Protein 8URF (pdb70)

Foldseek 3Di:
DKDKAKDDQEAADAAFAKDKIKIFIPWFLFQQKWKWFDAPPGDTDTQDGSQAHGDPPHDPQWGKDDGITMIMIMGGRHDPVRFGKMKMWGPHDPPIDIHPIYGHAYDDDFDFWDKDKDWADPVVLVVFKTKIKIKGPFGDDPDKDKWKAFQNNTDDDQKDKDKDQQDPPHGGIMMMMIGMDTSVVQVVTFKIKIWMDDPPDPDIDIDIGTD/DAWAKDAAAEEAAQAKDKIKIADDDDQLQQWKKWKWWAAVPGDIHTAWIARQVVRDIGGDPVCPVAWDWGADNVRRMIMIMGGSDDQVRFTWMKIFIHHPPGDRDYIYPTYGYGYHPDDADFWDWDKQAWPCKIKIKIKTDFGDDDDKDKDKPVPPDDPQKDKDDWDQDPVRGTITMIMGMDRPVCQVPDWIWMWIADPVVRDTDTDIHHD/DDPQWDDDDQKTKHWDPWWFQQVVVQVVLVVVVWGFADQQDPVSLVVVLVPFPAWWEFGQWWCVVPRTAGPVRPDDPPTDAFADPPPPPQDADPPLAGTQTTWTQHNVSHIYRGRRGDTTITMIMDGD

Organism: Homo sapiens (NCBI:txid9606)

Solvent-accessible surface area: 24765 Å² total

Nearest PDB structures (foldseek):
  8urf-assembly1_H  TM=1.005E+00  e=1.396E-41  Homo sapiens
  6w9g-assembly1_H  TM=9.840E-01  e=4.856E-36  Homo sapiens
  6vbp-assembly2_A  TM=9.738E-01  e=4.232E-33  Homo sapiens
  6nha-assembly1_H-2  TM=9.009E-01  e=1.746E-33  Homo sapiens
  8b50-assembly1_H  TM=6.401E-01  e=2.413E-34  Mus musculus

Secondary structure (DSSP, 8-state):
--TT-EEETTEEEEE-SS-B-HHHHHHHHHHTT-EE----SHHHHHHHHHHHTTS-EEEEEE-TTSS-EETT---STTS---BPTT-----B-STT-SB--EEEE-TTS-EEEE-TT--BEEEEEEE-/-EEEE---EEE-TT--EEEEEEEESS-GGGSEEEEEEE-TT--EEEEEEEETTTTEEEE-GGGTTTEEEEEEGGGTEEEEEE-S--GGG-EEEEEEEE-TTS-EEEE---EEEEE--PPPBPPEEEEE----EEEEEEEEEEEBSS--EEEEGGGTB-TTEEEPPPEE-TTS-EEEEEEEEEEGGGTTT---EEEEEEGGGTEEEEEE---/---EEEE-SEEEE-TT--EEEEEEESS--TT-EEEEEE-TTS--EEEEETTTEEPTT--TTEEEEEETTEEEEEESS--GGG-EEEEEEE-SSSSP-B---EEEEE----BPPEEEEEPPPHHHHTTTEEEEEEEEEEEBSS--EEEEEETTEE--SSEEEEEPPPPTTT--EEEEEEEEEEHHHHTT--EEEEEEE-TTSSS-EEEEEE-

B-factor: mean 48.83, std 15.35, range [26.79, 123.03]

Structure (mmCIF, N/CA/C/O backbone):
data_8URF
#
_entry.id   8URF
#
_cell.length_a   102.410
_cell.length_b   102.410
_cell.length_c   358.985
_cell.angle_alpha   90.00
_cell.angle_beta   90.00
_cell.angle_gamma   120.00
#
_symmetry.space_group_name_H-M   'H 3 2'
#
loop_
_entity.id
_entity.type
_entity.pdbx_description
1 polymer '8G8 Fab Light Chain'
2 polymer '8G8 Fab Heavy Chain'
3 polymer 'Asialoglycoprotein receptor 2'
4 non-polymer GLYCEROL
5 non-polymer 'CALCIUM ION'
6 non-polymer 'CHLORIDE ION'
7 water water
#
loop_
_atom_site.group_PDB
_atom_site.id
_atom_site.type_symbol
_atom_site.label_atom_id
_atom_site.label_alt_id
_atom_site.label_comp_id
_atom_site.label_asym_id
_atom_site.label_entity_id
_atom_site.label_seq_id
_atom_site.pdbx_PDB_ins_code
_atom_site.Cartn_x
_atom_site.Cartn_y
_atom_site.Cartn_z
_atom_site.occupancy
_atom_site.B_iso_or_equiv
_atom_site.auth_seq_id
_atom_site.auth_comp_id
_atom_site.auth_asym_id
_atom_site.auth_atom_id
_atom_site.pdbx_PDB_model_num
ATOM 1 N N . ASP A 1 1 ? 56.665 77.085 137.169 1.00 73.54 1 ASP L N 1
ATOM 2 C CA . ASP A 1 1 ? 55.892 76.147 138.005 1.00 80.97 1 ASP L CA 1
ATOM 3 C C . ASP A 1 1 ? 54.445 75.996 137.542 1.00 67.62 1 ASP L C 1
ATOM 4 O O . ASP A 1 1 ? 53.719 76.975 137.470 1.00 73.30 1 ASP L O 1
ATOM 9 N N . ILE A 1 2 ? 53.999 74.777 137.263 1.00 51.77 2 ILE L N 1
ATOM 10 C CA . ILE A 1 2 ? 52.812 74.605 136.436 1.00 40.58 2 ILE L CA 1
ATOM 11 C C . ILE A 1 2 ? 51.556 74.557 137.292 1.00 46.95 2 ILE L C 1
ATOM 12 O O . ILE A 1 2 ? 51.482 73.814 138.275 1.00 45.09 2 ILE L O 1
ATOM 17 N N . GLN A 1 3 ? 50.571 75.366 136.924 1.00 43.37 3 GLN L N 1
ATOM 18 C CA . GLN A 1 3 ? 49.247 75.317 137.523 1.00 38.60 3 GLN L CA 1
ATOM 19 C C . GLN A 1 3 ? 48.347 74.440 136.679 1.00 46.44 3 GLN L C 1
ATOM 20 O O . GLN A 1 3 ? 48.259 74.620 135.457 1.00 43.13 3 GLN L O 1
ATOM 26 N N . MET A 1 4 ? 47.667 73.504 137.340 1.00 38.96 4 MET L N 1
ATOM 27 C CA . MET A 1 4 ? 46.677 72.654 136.700 1.00 34.75 4 MET L CA 1
ATOM 28 C C . MET A 1 4 ? 45.299 73.122 137.163 1.00 40.80 4 MET L C 1
ATOM 29 O O . MET A 1 4 ? 45.087 73.289 138.366 1.00 40.29 4 MET L O 1
ATOM 34 N N . THR A 1 5 ? 44.379 73.316 136.221 1.00 37.50 5 THR L N 1
ATOM 35 C CA . THR A 1 5 ? 43.018 73.764 136.490 1.00 38.20 5 THR L CA 1
ATOM 36 C C . THR A 1 5 ? 42.056 72.736 135.933 1.00 36.64 5 THR L C 1
ATOM 37 O O . THR A 1 5 ? 42.089 72.451 134.729 1.00 42.63 5 THR L O 1
ATOM 41 N N . GLN A 1 6 ? 41.197 72.195 136.798 1.00 34.15 6 GLN L N 1
ATOM 42 C CA . GLN A 1 6 ? 40.214 71.199 136.396 1.00 35.74 6 GLN L CA 1
ATOM 43 C C . GLN A 1 6 ? 38.835 71.810 136.374 1.00 39.87 6 GLN L C 1
ATOM 44 O O . GLN A 1 6 ? 38.513 72.671 137.196 1.00 39.04 6 GLN L O 1
ATOM 50 N N . SER A 1 7 ? 37.997 71.289 135.484 1.00 39.17 7 SER L N 1
ATOM 51 C CA . SER A 1 7 ? 36.608 71.717 135.543 1.00 33.64 7 SER L CA 1
ATOM 52 C C . SER A 1 7 ? 35.720 70.607 135.005 1.00 36.35 7 SER L C 1
ATOM 53 O O . SER A 1 7 ? 36.175 69.763 134.210 1.00 36.45 7 SER L O 1
ATOM 56 N N . PRO A 1 8 ? 34.456 70.551 135.443 1.00 38.65 8 PRO L N 1
ATOM 57 C CA . PRO A 1 8 ? 33.884 71.440 136.448 1.00 37.12 8 PRO L CA 1
ATOM 58 C C . PRO A 1 8 ? 34.330 70.984 137.823 1.00 34.98 8 PRO L C 1
ATOM 59 O O . PRO A 1 8 ? 34.913 69.913 137.934 1.00 38.73 8 PRO L O 1
ATOM 63 N N . ALA A 1 9 ? 34.078 71.780 138.861 1.00 33.60 9 ALA L N 1
ATOM 64 C CA . ALA A 1 9 ? 34.391 71.318 140.219 1.00 37.22 9 ALA L CA 1
ATOM 65 C C . ALA A 1 9 ? 33.530 70.127 140.610 1.00 38.47 9 ALA L C 1
ATOM 66 O O . ALA A 1 9 ? 33.958 69.259 141.396 1.00 32.59 9 ALA L O 1
ATOM 68 N N . SER A 1 10 ? 32.295 70.102 140.125 1.00 34.86 10 SER L N 1
ATOM 69 C CA . SER A 1 10 ? 31.384 69.015 140.462 1.00 38.33 10 SER L CA 1
ATOM 70 C C . SER A 1 10 ? 30.512 68.734 139.246 1.00 38.81 10 SER L C 1
ATOM 71 O O . SER A 1 10 ? 30.126 69.651 138.511 1.00 36.88 10 SER L O 1
ATOM 74 N N . LEU A 1 11 ? 30.183 67.457 139.053 1.00 40.35 11 LEU L N 1
ATOM 75 C CA . LEU A 1 11 ? 29.422 67.008 137.898 1.00 42.48 11 LEU L CA 1
ATOM 76 C C . LEU A 1 11 ? 28.460 65.949 138.416 1.00 45.08 11 LEU L C 1
ATOM 77 O O . LEU A 1 11 ? 28.890 64.977 139.048 1.00 45.31 11 LEU L O 1
ATOM 82 N N . SER A 1 12 ? 27.173 66.134 138.176 1.00 36.58 12 SER L N 1
ATOM 83 C CA . SER A 1 12 ? 26.168 65.160 138.566 1.00 35.33 12 SER L CA 1
ATOM 84 C C . SER A 1 12 ? 25.812 64.329 137.347 1.00 40.49 12 SER L C 1
ATOM 85 O O . SER A 1 12 ? 25.522 64.882 136.286 1.00 36.96 12 SER L O 1
ATOM 88 N N . ALA A 1 13 ? 25.809 63.008 137.499 1.00 37.39 13 ALA L N 1
ATOM 89 C CA . ALA A 1 13 ? 25.445 62.170 136.363 1.00 36.43 13 ALA L CA 1
ATOM 90 C C . ALA A 1 13 ? 24.838 60.891 136.883 1.00 37.56 13 ALA L C 1
ATOM 91 O O . ALA A 1 13 ? 24.860 60.634 138.085 1.00 37.82 13 ALA L O 1
ATOM 93 N N . SER A 1 14 ? 24.239 60.113 135.965 1.00 39.14 14 SER L N 1
ATOM 94 C CA . SER A 1 14 ? 23.625 58.826 136.258 1.00 39.93 14 SER L CA 1
ATOM 95 C C . SER A 1 14 ? 24.391 57.684 135.596 1.00 40.09 14 SER L C 1
ATOM 96 O O . SER A 1 14 ? 25.053 57.858 134.578 1.00 39.47 14 SER L O 1
ATOM 99 N N . VAL A 1 15 ? 24.255 56.492 136.169 1.00 44.27 15 VAL L N 1
ATOM 100 C CA . VAL A 1 15 ? 24.842 55.318 135.531 1.00 49.48 15 VAL L CA 1
ATOM 101 C C . VAL A 1 15 ? 24.378 55.250 134.085 1.00 42.55 15 VAL L C 1
ATOM 102 O O . VAL A 1 15 ? 23.211 55.513 133.761 1.00 43.49 15 VAL L O 1
ATOM 106 N N . GLY A 1 16 ? 25.304 54.918 133.209 1.00 42.26 16 GLY L N 1
ATOM 107 C CA . GLY A 1 16 ? 24.990 54.766 131.807 1.00 45.06 16 GLY L CA 1
ATOM 108 C C . GLY A 1 16 ? 25.177 56.031 131.003 1.00 43.48 16 GLY L C 1
ATOM 109 O O . GLY A 1 16 ? 25.239 55.962 129.776 1.00 42.83 16 GLY L O 1
ATOM 110 N N . GLU A 1 17 ? 25.326 57.172 131.662 1.00 40.66 17 GLU L N 1
ATOM 111 C CA . GLU A 1 17 ? 25.582 58.395 130.943 1.00 41.01 17 GLU L CA 1
ATOM 112 C C . GLU A 1 17 ? 27.057 58.509 130.634 1.00 42.22 17 GLU L C 1
ATOM 113 O O . GLU A 1 17 ? 27.897 57.761 131.160 1.00 39.14 17 GLU L O 1
ATOM 119 N N . THR A 1 18 ? 27.357 59.420 129.730 1.00 40.97 18 THR L N 1
ATOM 120 C CA . THR A 1 18 ? 28.717 59.730 129.315 1.00 46.35 18 THR L CA 1
ATOM 121 C C . THR A 1 18 ? 29.061 61.127 129.789 1.00 40.76 18 THR L C 1
ATOM 122 O O . THR A 1 18 ? 28.244 62.043 129.660 1.00 41.32 18 THR L O 1
ATOM 126 N N . VAL A 1 19 ? 30.247 61.301 130.372 1.00 38.39 19 VAL L N 1
ATOM 127 C CA . VAL A 1 19 ? 30.622 62.612 130.892 1.00 39.10 19 VAL L CA 1
ATOM 128 C C . VAL A 1 19 ? 32.046 62.892 130.459 1.00 40.55 19 VAL L C 1
ATOM 129 O O . VAL A 1 19 ? 32.811 61.974 130.146 1.00 37.98 19 VAL L O 1
ATOM 133 N N . THR A 1 20 ? 32.394 64.180 130.446 1.00 40.35 20 THR L N 1
ATOM 134 C CA . THR A 1 20 ? 33.740 64.607 130.107 1.00 38.89 20 THR L CA 1
ATOM 135 C C . THR A 1 20 ? 34.189 65.608 131.147 1.00 40.77 20 THR L C 1
ATOM 136 O O . THR A 1 20 ? 33.466 66.558 131.422 1.00 38.30 20 THR L O 1
ATOM 140 N N . ILE A 1 21 ? 35.364 65.405 131.720 1.00 37.45 21 ILE L N 1
ATOM 141 C CA . ILE A 1 21 ? 35.942 66.395 132.616 1.00 38.16 21 ILE L CA 1
ATOM 142 C C . ILE A 1 21 ? 37.234 66.893 131.992 1.00 39.58 21 ILE L C 1
ATOM 143 O O . ILE A 1 21 ? 37.846 66.215 131.161 1.00 34.88 21 ILE L O 1
ATOM 148 N N . THR A 1 22 ? 37.614 68.119 132.330 1.00 34.05 22 THR L N 1
ATOM 149 C CA . THR A 1 22 ? 38.697 68.709 131.583 1.00 38.36 22 THR L CA 1
ATOM 150 C C . THR A 1 22 ? 39.741 69.230 132.546 1.00 35.11 22 THR L C 1
ATOM 151 O O . THR A 1 22 ? 39.479 69.493 133.720 1.00 36.30 22 THR L O 1
ATOM 155 N N . CYS A 1 23 ? 40.951 69.337 132.017 1.00 36.75 23 CYS L N 1
ATOM 156 C CA . CYS A 1 23 ? 42.080 69.800 132.778 1.00 37.14 23 CYS L CA 1
ATOM 157 C C . CYS A 1 23 ? 42.871 70.740 131.872 1.00 37.39 23 CYS L C 1
ATOM 158 O O . CYS A 1 23 ? 43.058 70.452 130.687 1.00 41.50 23 CYS L O 1
ATOM 161 N N . ARG A 1 24 ? 43.322 71.858 132.419 1.00 39.81 24 ARG L N 1
ATOM 162 C CA . ARG A 1 24 ? 44.126 72.827 131.678 1.00 42.43 24 ARG L CA 1
ATOM 163 C C . ARG A 1 24 ? 45.410 73.048 132.459 1.00 45.20 24 ARG L C 1
ATOM 164 O O . ARG A 1 24 ? 45.369 73.254 133.678 1.00 43.96 24 ARG L O 1
ATOM 172 N N . ALA A 1 25 ? 46.536 72.944 131.769 1.00 40.10 25 ALA L N 1
ATOM 173 C CA . ALA A 1 25 ? 47.856 73.248 132.308 1.00 37.27 25 ALA L CA 1
ATOM 174 C C . ALA A 1 25 ? 48.214 74.696 131.985 1.00 41.54 25 ALA L C 1
ATOM 175 O O . ALA A 1 25 ? 47.908 75.183 130.898 1.00 41.90 25 ALA L O 1
ATOM 177 N N . SER A 1 26 ? 48.895 75.385 132.905 1.00 39.79 26 SER L N 1
ATOM 178 C CA . SER A 1 26 ? 49.261 76.771 132.611 1.00 44.19 26 SER L CA 1
ATOM 179 C C . SER A 1 26 ? 50.380 76.888 131.579 1.00 47.98 26 SER L C 1
ATOM 180 O O . SER A 1 26 ? 50.628 77.975 131.068 1.00 48.72 26 SER L O 1
ATOM 183 N N . GLU A 1 27 ? 51.067 75.807 131.257 1.00 42.32 27 GLU L N 1
ATOM 184 C CA . GLU A 1 27 ? 52.030 75.854 130.166 1.00 49.36 27 GLU L CA 1
ATOM 185 C C . GLU A 1 27 ? 52.052 74.488 129.502 1.00 50.97 27 GLU L C 1
ATOM 186 O O . GLU A 1 27 ? 51.513 73.515 130.036 1.00 43.55 27 GLU L O 1
ATOM 192 N N . ASN A 1 28 ? 52.678 74.431 128.328 1.00 48.17 28 ASN L N 1
ATOM 193 C CA . ASN A 1 28 ? 52.797 73.198 127.564 1.00 51.90 28 ASN L CA 1
ATOM 194 C C . ASN A 1 28 ? 53.400 72.079 128.411 1.00 42.89 28 ASN L C 1
ATOM 195 O O . ASN A 1 28 ? 54.499 72.213 128.959 1.00 43.96 28 ASN L O 1
ATOM 200 N N . ILE A 1 29 ? 52.658 70.991 128.545 1.00 41.33 29 ILE L N 1
ATOM 201 C CA . ILE A 1 29 ? 53.142 69.772 129.159 1.00 43.10 29 ILE L CA 1
ATOM 202 C C . ILE A 1 29 ? 53.074 68.602 128.187 1.00 43.05 29 ILE L C 1
ATOM 203 O O . ILE A 1 29 ? 53.166 67.456 128.617 1.00 39.88 29 ILE L O 1
ATOM 208 N N . TYR A 1 30 ? 52.922 68.878 126.889 1.00 41.88 30 TYR L N 1
ATOM 209 C CA . TYR A 1 30 ? 52.970 67.843 125.834 1.00 44.28 30 TYR L CA 1
ATOM 210 C C . TYR A 1 30 ? 51.898 66.809 126.183 1.00 47.01 30 TYR L C 1
ATOM 211 O O . TYR A 1 30 ? 50.738 67.179 126.349 1.00 40.06 30 TYR L O 1
ATOM 220 N N . SER A 1 31 ? 52.227 65.526 126.314 1.00 44.63 31 SER L N 1
ATOM 221 C CA . SER A 1 31 ? 51.218 64.550 126.696 1.00 46.89 31 SER L CA 1
ATOM 222 C C . SER A 1 31 ? 51.438 64.033 128.096 1.00 43.35 31 SER L C 1
ATOM 223 O O . SER A 1 31 ? 50.906 62.978 128.447 1.00 41.46 31 SER L O 1
ATOM 226 N N . TYR A 1 32 ? 52.199 64.768 128.910 1.00 38.08 32 TYR L N 1
ATOM 227 C CA . TYR A 1 32 ? 52.578 64.298 130.244 1.00 38.94 32 TYR L CA 1
ATOM 228 C C . TYR A 1 32 ? 51.502 64.668 131.263 1.00 39.60 32 TYR L C 1
ATOM 229 O O . TYR A 1 32 ? 51.694 65.502 132.141 1.00 35.56 32 TYR L O 1
ATOM 238 N N . LEU A 1 33 ? 50.398 63.936 131.203 1.00 36.63 33 LEU L N 1
ATOM 239 C CA . LEU A 1 33 ? 49.230 64.211 132.016 1.00 34.93 33 LEU L CA 1
ATOM 240 C C . LEU A 1 33 ? 48.651 62.884 132.490 1.00 35.57 33 LEU L C 1
ATOM 241 O O . LEU A 1 33 ? 48.461 61.969 131.690 1.00 36.59 33 LEU L O 1
ATOM 246 N N . ALA A 1 34 ? 48.399 62.769 133.776 1.00 32.70 34 ALA L N 1
ATOM 247 C CA . ALA A 1 34 ? 47.728 61.605 134.322 1.00 37.69 34 ALA L CA 1
ATOM 248 C C . ALA A 1 34 ? 46.391 62.012 134.923 1.00 37.34 34 ALA L C 1
ATOM 249 O O . ALA A 1 34 ? 46.201 63.151 135.377 1.00 32.69 34 ALA L O 1
ATOM 251 N N . TRP A 1 35 ? 45.498 61.036 134.965 1.00 36.02 35 TRP L N 1
ATOM 252 C CA . TRP A 1 35 ? 44.194 61.140 135.600 1.00 38.75 35 TRP L CA 1
ATOM 253 C C . TRP A 1 35 ? 44.086 60.067 136.662 1.00 36.40 35 TRP L C 1
ATOM 254 O O . TRP A 1 35 ? 44.492 58.927 136.433 1.00 34.66 35 TRP L O 1
ATOM 265 N N . TYR A 1 36 ? 43.544 60.440 137.816 1.00 31.51 36 TYR L N 1
ATOM 266 C CA . TYR A 1 36 ? 43.338 59.533 138.931 1.00 33.33 36 TYR L CA 1
ATOM 267 C C . TYR A 1 36 ? 41.871 59.516 139.298 1.00 35.68 36 TYR L C 1
ATOM 268 O O . TYR A 1 36 ? 41.181 60.530 139.191 1.00 33.76 36 TYR L O 1
ATOM 277 N N . GLN A 1 37 ? 41.435 58.382 139.816 1.00 35.85 37 GLN L N 1
ATOM 278 C CA . GLN A 1 37 ? 40.148 58.262 140.475 1.00 35.54 37 GLN L CA 1
ATOM 279 C C . GLN A 1 37 ? 40.364 58.084 141.964 1.00 34.67 37 GLN L C 1
ATOM 280 O O . GLN A 1 37 ? 41.289 57.380 142.397 1.00 36.93 37 GLN L O 1
ATOM 286 N N . GLN A 1 38 ? 39.533 58.728 142.755 1.00 32.87 38 GLN L N 1
ATOM 287 C CA . GLN A 1 38 ? 39.661 58.578 144.190 1.00 33.73 38 GLN L CA 1
ATOM 288 C C . GLN A 1 38 ? 38.281 58.432 144.805 1.00 34.47 38 GLN L C 1
ATOM 289 O O . GLN A 1 38 ? 37.452 59.335 144.710 1.00 34.15 38 GLN L O 1
ATOM 295 N N . LYS A 1 39 ? 38.037 57.304 145.437 1.00 41.47 39 LYS L N 1
ATOM 296 C CA . LYS A 1 39 ? 36.775 57.133 146.126 1.00 48.08 39 LYS L CA 1
ATOM 297 C C . LYS A 1 39 ? 36.921 57.618 147.552 1.00 53.66 39 LYS L C 1
ATOM 298 O O . LYS A 1 39 ? 37.995 57.529 148.141 1.00 52.44 39 LYS L O 1
ATOM 304 N N . GLN A 1 40 ? 35.816 58.114 148.110 1.00 50.44 40 GLN L N 1
ATOM 305 C CA . GLN A 1 40 ? 35.822 58.668 149.453 1.00 49.53 40 GLN L CA 1
ATOM 306 C C . GLN A 1 40 ? 36.528 57.748 150.447 1.00 52.24 40 GLN L C 1
ATOM 307 O O . GLN A 1 40 ? 36.201 56.558 150.576 1.00 51.54 40 GLN L O 1
ATOM 313 N N . GLY A 1 41 ? 37.501 58.313 151.158 1.00 55.79 41 GLY L N 1
ATOM 314 C CA . GLY A 1 41 ? 38.202 57.561 152.175 1.00 57.55 41 GLY L CA 1
ATOM 315 C C . GLY A 1 41 ? 39.224 56.575 151.656 1.00 63.32 41 GLY L C 1
ATOM 316 O O . GLY A 1 41 ? 39.722 55.755 152.435 1.00 58.23 41 GLY L O 1
ATOM 317 N N . LYS A 1 42 ? 39.577 56.636 150.375 1.00 53.79 42 LYS L N 1
ATOM 318 C CA . LYS A 1 42 ? 40.479 55.650 149.813 1.00 50.72 42 LYS L CA 1
ATOM 319 C C . LYS A 1 42 ? 41.621 56.379 149.119 1.00 47.21 42 LYS L C 1
ATOM 320 O O . LYS A 1 42 ? 41.621 57.601 148.988 1.00 48.77 42 LYS L O 1
ATOM 326 N N . SER A 1 43 ? 42.587 55.621 148.676 1.00 45.81 43 SER L N 1
ATOM 327 C CA A SER A 1 43 ? 43.699 56.220 147.966 0.50 41.05 43 SER L CA 1
ATOM 328 C CA B SER A 1 43 ? 43.722 56.177 147.957 0.50 40.94 43 SER L CA 1
ATOM 329 C C . SER A 1 43 ? 43.363 56.404 146.489 1.00 40.63 43 SER L C 1
ATOM 330 O O . SER A 1 43 ? 42.526 55.695 145.936 1.00 41.47 43 SER L O 1
ATOM 335 N N . PRO A 1 44 ? 43.972 57.391 145.837 1.00 36.38 44 PRO L N 1
ATOM 336 C CA . PRO A 1 44 ? 43.776 57.544 144.395 1.00 34.25 44 PRO L CA 1
ATOM 337 C C . PRO A 1 44 ? 44.275 56.322 143.648 1.00 38.44 44 PRO L C 1
ATOM 338 O O . PRO A 1 44 ? 45.134 55.564 144.113 1.00 38.76 44 PRO L O 1
ATOM 342 N N . GLN A 1 45 ? 43.715 56.139 142.470 1.00 39.47 45 GLN L N 1
ATOM 343 C CA . GLN A 1 45 ? 44.111 55.063 141.576 1.00 40.63 45 GLN L CA 1
ATOM 344 C C . GLN A 1 45 ? 44.331 55.687 140.217 1.00 33.74 45 GLN L C 1
ATOM 345 O O . GLN A 1 45 ? 43.510 56.485 139.750 1.00 33.03 45 GLN L O 1
ATOM 351 N N . LEU A 1 46 ? 45.448 55.335 139.601 1.00 34.04 46 LEU L N 1
ATOM 352 C CA . LEU A 1 46 ? 45.776 55.848 138.289 1.00 36.85 46 LEU L CA 1
ATOM 353 C C . LEU A 1 46 ? 44.800 55.281 137.275 1.00 37.63 46 LEU L C 1
ATOM 354 O O . LEU A 1 46 ? 44.523 54.082 137.261 1.00 36.30 46 LEU L O 1
ATOM 359 N N . LEU A 1 47 ? 44.294 56.133 136.410 1.00 33.63 47 LEU L N 1
ATOM 360 C CA . LEU A 1 47 ? 43.433 55.692 135.330 1.00 33.69 47 LEU L CA 1
ATOM 361 C C . LEU A 1 47 ? 44.130 55.793 133.996 1.00 34.09 47 LEU L C 1
ATOM 362 O O . LEU A 1 47 ? 44.033 54.893 133.157 1.00 37.84 47 LEU L O 1
ATOM 367 N N . VAL A 1 48 ? 44.774 56.933 133.778 1.00 34.85 48 VAL L N 1
ATOM 368 C CA . VAL A 1 48 ? 45.311 57.334 132.495 1.00 37.09 48 VAL L CA 1
ATOM 369 C C . VAL A 1 48 ? 46.653 57.983 132.773 1.00 37.91 48 VAL L C 1
ATOM 370 O O . VAL A 1 48 ? 46.755 58.792 133.693 1.00 34.50 48 VAL L O 1
ATOM 374 N N . TYR A 1 49 ? 47.666 57.671 131.957 1.00 35.77 49 TYR L N 1
ATOM 375 C CA . TYR A 1 49 ? 48.931 58.410 132.000 1.00 35.92 49 TYR L CA 1
ATOM 376 C C . TYR A 1 49 ? 49.320 58.720 130.568 1.00 39.27 49 TYR L C 1
ATOM 377 O O . TYR A 1 49 ? 48.725 58.195 129.624 1.00 39.63 49 TYR L O 1
ATOM 386 N N . ASN A 1 50 ? 50.310 59.599 130.396 1.00 37.86 50 ASN L N 1
ATOM 387 C CA . ASN A 1 50 ? 50.676 60.056 129.064 1.00 37.29 50 ASN L CA 1
ATOM 388 C C . ASN A 1 50 ? 49.450 60.530 128.304 1.00 40.26 50 ASN L C 1
ATOM 389 O O . ASN A 1 50 ? 49.355 60.367 127.079 1.00 38.94 50 ASN L O 1
ATOM 394 N N . ALA A 1 51 ? 48.493 61.070 129.051 1.00 37.63 51 ALA L N 1
ATOM 395 C CA . ALA A 1 51 ? 47.313 61.761 128.540 1.00 40.09 51 ALA L CA 1
ATOM 396 C C . ALA A 1 51 ? 46.247 60.819 127.984 1.00 38.44 51 ALA L C 1
ATOM 397 O O . ALA A 1 51 ? 45.058 61.145 128.057 1.00 39.10 51 ALA L O 1
ATOM 399 N N . LYS A 1 52 ? 46.634 59.699 127.391 1.00 37.25 52 LYS L N 1
ATOM 400 C CA . LYS A 1 52 ? 45.648 58.832 126.772 1.00 45.02 52 LYS L CA 1
ATOM 401 C C . LYS A 1 52 ? 45.890 57.364 127.013 1.00 42.03 52 LYS L C 1
ATOM 402 O O . LYS A 1 52 ? 45.095 56.553 126.534 1.00 46.02 52 LYS L O 1
ATOM 408 N N . THR A 1 53 ? 46.932 56.984 127.736 1.00 38.99 53 THR L N 1
ATOM 409 C CA . THR A 1 53 ? 47.232 55.574 127.911 1.00 44.56 53 THR L CA 1
ATOM 410 C C . THR A 1 53 ? 46.531 55.058 129.155 1.00 45.30 53 THR L C 1
ATOM 411 O O . THR A 1 53 ? 46.741 55.588 130.250 1.00 41.50 53 THR L O 1
ATOM 415 N N . LEU A 1 54 ? 45.698 54.031 128.985 1.00 45.20 54 LEU L N 1
ATOM 416 C CA . LEU A 1 54 ? 45.011 53.453 130.129 1.00 46.15 54 LEU L CA 1
ATOM 417 C C . LEU A 1 54 ? 45.978 52.648 130.983 1.00 47.31 54 LEU L C 1
ATOM 418 O O . LEU A 1 54 ? 46.802 51.888 130.475 1.00 43.97 54 LEU L O 1
ATOM 423 N N . ALA A 1 55 ? 45.877 52.814 132.291 1.00 43.26 55 ALA L N 1
ATOM 424 C CA . ALA A 1 55 ? 46.706 52.027 133.184 1.00 45.33 55 ALA L CA 1
ATOM 425 C C . ALA A 1 55 ? 46.178 50.588 133.259 1.00 49.20 55 ALA L C 1
ATOM 426 O O . ALA A 1 55 ? 45.065 50.269 132.819 1.00 40.93 55 ALA L O 1
ATOM 428 N N . GLU A 1 56 ? 46.996 49.706 133.822 1.00 44.77 56 GLU L N 1
ATOM 429 C CA . GLU A 1 56 ? 46.669 48.292 133.831 1.00 47.63 56 GLU L CA 1
ATOM 430 C C . GLU A 1 56 ? 45.328 48.057 134.502 1.00 49.07 56 GLU L C 1
ATOM 431 O O . GLU A 1 56 ? 45.064 48.579 135.587 1.00 52.22 56 GLU L O 1
ATOM 437 N N . GLY A 1 57 ? 44.472 47.292 133.845 1.00 51.42 57 GLY L N 1
ATOM 438 C CA . GLY A 1 57 ? 43.211 46.934 134.447 1.00 51.36 57 GLY L CA 1
ATOM 439 C C . GLY A 1 57 ? 42.152 48.016 134.436 1.00 53.95 57 GLY L C 1
ATOM 440 O O . GLY A 1 57 ? 41.041 47.776 134.919 1.00 57.47 57 GLY L O 1
ATOM 441 N N . VAL A 1 58 ? 42.436 49.201 133.919 1.00 47.74 58 VAL L N 1
ATOM 442 C CA . VAL A 1 58 ? 41.400 50.239 133.892 1.00 45.17 58 VAL L CA 1
ATOM 443 C C . VAL A 1 58 ? 40.410 49.926 132.766 1.00 51.30 58 VAL L C 1
ATOM 444 O O . VAL A 1 58 ? 40.840 49.728 131.622 1.00 42.46 58 VAL L O 1
ATOM 448 N N . PRO A 1 59 ? 39.104 49.940 133.037 1.00 47.33 59 PRO L N 1
ATOM 449 C CA . PRO A 1 59 ? 38.106 49.667 131.991 1.00 50.44 59 PRO L CA 1
ATOM 450 C C . PRO A 1 59 ? 38.222 50.572 130.772 1.00 53.49 59 PRO L C 1
ATOM 451 O O . PRO A 1 59 ? 38.460 51.780 130.875 1.00 49.49 59 PRO L O 1
ATOM 455 N N . SER A 1 60 ? 37.889 50.002 129.616 1.00 45.13 60 SER L N 1
ATOM 456 C CA . SER A 1 60 ? 37.991 50.742 128.360 1.00 50.26 60 SER L CA 1
ATOM 457 C C . SER A 1 60 ? 37.002 51.895 128.256 1.00 56.96 60 SER L C 1
ATOM 458 O O . SER A 1 60 ? 37.187 52.760 127.393 1.00 52.16 60 SER L O 1
ATOM 461 N N . ARG A 1 61 ? 35.981 51.955 129.121 1.00 41.22 61 ARG L N 1
ATOM 462 C CA . ARG A 1 61 ? 35.061 53.085 129.053 1.00 42.61 61 ARG L CA 1
ATOM 463 C C . ARG A 1 61 ? 35.731 54.409 129.387 1.00 43.10 61 ARG L C 1
ATOM 464 O O . ARG A 1 61 ? 35.175 55.456 129.040 1.00 43.35 61 ARG L O 1
ATOM 472 N N . PHE A 1 62 ? 36.897 54.386 130.048 1.00 39.79 62 PHE L N 1
ATOM 473 C CA . PHE A 1 62 ? 37.651 55.603 130.330 1.00 39.40 62 PHE L CA 1
ATOM 474 C C . PHE A 1 62 ? 38.503 55.962 129.134 1.00 44.20 62 PHE L C 1
ATOM 475 O O . PHE A 1 62 ? 39.178 55.104 128.568 1.00 47.83 62 PHE L O 1
ATOM 483 N N . SER A 1 63 ? 38.515 57.242 128.785 1.00 40.02 63 SER L N 1
ATOM 484 C CA . SER A 1 63 ? 39.229 57.697 127.605 1.00 46.51 63 SER L CA 1
ATOM 485 C C . SER A 1 63 ? 39.851 59.053 127.918 1.00 46.10 63 SER L C 1
ATOM 486 O O . SER A 1 63 ? 39.126 59.984 128.255 1.00 44.14 63 SER L O 1
ATOM 489 N N . GLY A 1 64 ? 41.171 59.163 127.798 1.00 40.95 64 GLY L N 1
ATOM 490 C CA . GLY A 1 64 ? 41.884 60.419 128.029 1.00 37.85 64 GLY L CA 1
ATOM 491 C C . GLY A 1 64 ? 42.252 60.989 126.668 1.00 39.52 64 GLY L C 1
ATOM 492 O O . GLY A 1 64 ? 42.528 60.241 125.743 1.00 41.44 64 GLY L O 1
ATOM 493 N N . SER A 1 65 ? 42.257 62.314 126.549 1.00 43.28 65 SER L N 1
ATOM 494 C CA . SER A 1 65 ? 42.686 62.930 125.294 1.00 44.06 65 SER L CA 1
ATOM 495 C C . SER A 1 65 ? 43.247 64.323 125.563 1.00 43.78 65 SER L C 1
ATOM 496 O O . SER A 1 65 ? 43.115 64.873 126.656 1.00 38.90 65 SER L O 1
ATOM 499 N N . GLY A 1 66 ? 43.871 64.888 124.542 1.00 41.33 66 GLY L N 1
ATOM 500 C CA . GLY A 1 66 ? 44.496 66.188 124.622 1.00 42.72 66 GLY L CA 1
ATOM 501 C C . GLY A 1 66 ? 46.012 66.089 124.621 1.00 47.56 66 GLY L C 1
ATOM 502 O O . GLY A 1 66 ? 46.611 65.033 124.876 1.00 45.33 66 GLY L O 1
ATOM 503 N N . SER A 1 67 ? 46.637 67.216 124.298 1.00 42.98 67 SER L N 1
ATOM 504 C CA . SER A 1 67 ? 48.064 67.422 124.506 1.00 45.96 67 SER L CA 1
ATOM 505 C C . SER A 1 67 ? 48.295 68.921 124.544 1.00 52.19 67 SER L C 1
ATOM 506 O O . SER A 1 67 ? 47.433 69.703 124.135 1.00 61.29 67 SER L O 1
ATOM 509 N N . GLY A 1 68 ? 49.463 69.316 125.046 1.00 48.94 68 GLY L N 1
ATOM 510 C CA . GLY A 1 68 ? 49.760 70.730 125.117 1.00 46.72 68 GLY L CA 1
ATOM 511 C C . GLY A 1 68 ? 49.251 71.282 126.427 1.00 47.92 68 GLY L C 1
ATOM 512 O O . GLY A 1 68 ? 49.868 71.035 127.466 1.00 42.30 68 GLY L O 1
ATOM 513 N N . THR A 1 69 ? 48.131 72.013 126.411 1.00 42.22 69 THR L N 1
ATOM 514 C CA . THR A 1 69 ? 47.620 72.601 127.632 1.00 47.11 69 THR L CA 1
ATOM 515 C C . THR A 1 69 ? 46.196 72.189 127.986 1.00 46.60 69 THR L C 1
ATOM 516 O O . THR A 1 69 ? 45.786 72.431 129.122 1.00 40.41 69 THR L O 1
ATOM 520 N N . GLN A 1 70 ? 45.459 71.535 127.082 1.00 39.50 70 GLN L N 1
ATOM 521 C CA . GLN A 1 70 ? 44.042 71.231 127.264 1.00 43.55 70 GLN L CA 1
ATOM 522 C C . GLN A 1 70 ? 43.840 69.731 127.173 1.00 38.53 70 GLN L C 1
ATOM 523 O O . GLN A 1 70 ? 44.218 69.115 126.175 1.00 40.01 70 GLN L O 1
ATOM 529 N N . PHE A 1 71 ? 43.254 69.147 128.213 1.00 35.22 71 PHE L N 1
ATOM 530 C CA . PHE A 1 71 ? 43.097 67.702 128.298 1.00 38.03 71 PHE L CA 1
ATOM 531 C C . PHE A 1 71 ? 41.689 67.404 128.782 1.00 35.49 71 PHE L C 1
ATOM 532 O O . PHE A 1 71 ? 41.039 68.256 129.398 1.00 36.72 71 PHE L O 1
ATOM 540 N N . SER A 1 72 ? 41.232 66.181 128.493 1.00 40.28 72 SER L N 1
ATOM 541 C CA . SER A 1 72 ? 39.887 65.729 128.826 1.00 38.77 72 SER L CA 1
ATOM 542 C C . SER A 1 72 ? 39.958 64.277 129.237 1.00 35.84 72 SER L C 1
ATOM 543 O O . SER A 1 72 ? 40.713 63.499 128.656 1.00 36.96 72 SER L O 1
ATOM 546 N N . LEU A 1 73 ? 39.156 63.917 130.214 1.00 38.13 73 LEU L N 1
ATOM 547 C CA . LEU A 1 73 ? 38.912 62.526 130.562 1.00 36.79 73 LEU L CA 1
ATOM 548 C C . LEU A 1 73 ? 37.434 62.283 130.266 1.00 37.25 73 LEU L C 1
ATOM 549 O O . LEU A 1 73 ? 36.580 63.035 130.757 1.00 33.19 73 LEU L O 1
ATOM 554 N N . LYS A 1 74 ? 37.129 61.288 129.435 1.00 37.34 74 LYS L N 1
ATOM 555 C CA . LYS A 1 74 ? 35.737 60.992 129.119 1.00 43.53 74 LYS L CA 1
ATOM 556 C C . LYS A 1 74 ? 35.410 59.615 129.676 1.00 42.41 74 LYS L C 1
ATOM 557 O O . LYS A 1 74 ? 36.232 58.697 129.599 1.00 39.64 74 LYS L O 1
ATOM 563 N N . ILE A 1 75 ? 34.252 59.491 130.320 1.00 39.12 75 ILE L N 1
ATOM 564 C CA . ILE A 1 75 ? 33.806 58.205 130.814 1.00 36.32 75 ILE L CA 1
ATOM 565 C C . ILE A 1 75 ? 32.572 57.851 130.034 1.00 45.18 75 ILE L C 1
ATOM 566 O O . ILE A 1 75 ? 31.534 58.519 130.170 1.00 43.43 75 ILE L O 1
ATOM 571 N N . ASN A 1 76 ? 32.682 56.815 129.213 1.00 42.40 76 ASN L N 1
ATOM 572 C CA . ASN A 1 76 ? 31.552 56.342 128.433 1.00 51.60 76 ASN L CA 1
ATOM 573 C C . ASN A 1 76 ? 30.730 55.376 129.263 1.00 56.50 76 ASN L C 1
ATOM 574 O O . ASN A 1 76 ? 31.267 54.423 129.834 1.00 64.74 76 ASN L O 1
ATOM 579 N N . SER A 1 77 ? 29.424 55.634 129.315 1.00 46.15 77 SER L N 1
ATOM 580 C CA . SER A 1 77 ? 28.434 54.826 130.020 1.00 45.39 77 SER L CA 1
ATOM 581 C C . SER A 1 77 ? 28.947 54.501 131.421 1.00 50.52 77 SER L C 1
ATOM 582 O O . SER A 1 77 ? 29.471 53.408 131.696 1.00 45.23 77 SER L O 1
ATOM 585 N N . LEU A 1 78 ? 28.823 55.491 132.304 1.00 41.65 78 LEU L N 1
ATOM 586 C CA . LEU A 1 78 ? 29.300 55.384 133.677 1.00 38.51 78 LEU L CA 1
ATOM 587 C C . LEU A 1 78 ? 28.681 54.199 134.385 1.00 39.96 78 LEU L C 1
ATOM 588 O O . LEU A 1 78 ? 27.476 53.942 134.266 1.00 41.19 78 LEU L O 1
ATOM 593 N N . GLN A 1 79 ? 29.477 53.554 135.205 1.00 39.94 79 GLN L N 1
ATOM 594 C CA . GLN A 1 79 ? 29.048 52.471 136.084 1.00 44.19 79 GLN L CA 1
ATOM 595 C C . GLN A 1 79 ? 28.995 52.959 137.525 1.00 42.04 79 GLN L C 1
ATOM 596 O O . GLN A 1 79 ? 29.642 53.959 137.874 1.00 39.94 79 GLN L O 1
ATOM 602 N N . PRO A 1 80 ? 28.299 52.240 138.412 1.00 45.02 80 PRO L N 1
ATOM 603 C CA . PRO A 1 80 ? 28.189 52.735 139.801 1.00 43.80 80 PRO L CA 1
ATOM 604 C C . PRO A 1 80 ? 29.528 52.856 140.509 1.00 48.45 80 PRO L C 1
ATOM 605 O O . PRO A 1 80 ? 29.690 53.729 141.374 1.00 46.22 80 PRO L O 1
ATOM 609 N N . GLU A 1 81 ? 30.527 52.069 140.117 1.00 42.13 81 GLU L N 1
ATOM 610 C CA . GLU A 1 81 ? 31.813 52.273 140.774 1.00 42.56 81 GLU L CA 1
ATOM 611 C C . GLU A 1 81 ? 32.552 53.490 140.260 1.00 49.29 81 GLU L C 1
ATOM 612 O O . GLU A 1 81 ? 33.634 53.802 140.775 1.00 44.18 81 GLU L O 1
ATOM 618 N N . ASP A 1 82 ? 32.007 54.217 139.280 1.00 38.98 82 ASP L N 1
ATOM 619 C CA . ASP A 1 82 ? 32.741 55.359 138.780 1.00 36.17 82 ASP L CA 1
ATOM 620 C C . ASP A 1 82 ? 32.515 56.634 139.599 1.00 39.06 82 ASP L C 1
ATOM 621 O O . ASP A 1 82 ? 33.195 57.636 139.356 1.00 38.55 82 ASP L O 1
ATOM 626 N N . PHE A 1 83 ? 31.567 56.670 140.509 1.00 36.15 83 PHE L N 1
ATOM 627 C CA . PHE A 1 83 ? 31.362 57.916 141.244 1.00 39.34 83 PHE L CA 1
ATOM 628 C C . PHE A 1 83 ? 32.453 58.092 142.297 1.00 39.11 83 PHE L C 1
ATOM 629 O O . PHE A 1 83 ? 32.962 57.118 142.873 1.00 44.26 83 PHE L O 1
ATOM 637 N N . GLY A 1 84 ? 32.858 59.320 142.477 1.00 37.57 84 GLY L N 1
ATOM 638 C CA . GLY A 1 84 ? 33.988 59.629 143.306 1.00 36.83 84 GLY L CA 1
ATOM 639 C C . GLY A 1 84 ? 34.655 60.882 142.782 1.00 39.44 84 GLY L C 1
ATOM 640 O O . GLY A 1 84 ? 34.071 61.636 142.026 1.00 36.55 84 GLY L O 1
ATOM 641 N N . ASN A 1 85 ? 35.909 61.067 143.157 1.00 34.59 85 ASN L N 1
ATOM 642 C CA . ASN A 1 85 ? 36.636 62.267 142.786 1.00 35.06 85 ASN L CA 1
ATOM 643 C C . ASN A 1 85 ? 37.670 61.932 141.731 1.00 38.97 85 ASN L C 1
ATOM 644 O O . ASN A 1 85 ? 38.192 60.825 141.706 1.00 38.65 85 ASN L O 1
ATOM 649 N N . TYR A 1 86 ? 37.874 62.848 140.803 1.00 30.92 86 TYR L N 1
ATOM 650 C CA . TYR A 1 86 ? 38.829 62.666 139.730 1.00 30.52 86 TYR L CA 1
ATOM 651 C C . TYR A 1 86 ? 39.842 63.792 139.835 1.00 36.10 86 TYR L C 1
ATOM 652 O O . TYR A 1 86 ? 39.461 64.948 140.041 1.00 30.62 86 TYR L O 1
ATOM 661 N N . HIS A 1 87 ? 41.116 63.442 139.637 1.00 30.74 87 HIS L N 1
ATOM 662 C CA . HIS A 1 87 ? 42.224 64.388 139.741 1.00 36.25 87 HIS L CA 1
ATOM 663 C C . HIS A 1 87 ? 43.115 64.238 138.521 1.00 34.46 87 HIS L C 1
ATOM 664 O O . HIS A 1 87 ? 43.375 63.113 138.070 1.00 32.47 87 HIS L O 1
ATOM 671 N N . CYS A 1 88 ? 43.577 65.364 137.983 1.00 33.31 88 CYS L N 1
ATOM 672 C CA . CYS A 1 88 ? 44.592 65.340 136.948 1.00 35.63 88 CYS L CA 1
ATOM 673 C C . CYS A 1 88 ? 45.911 65.793 137.560 1.00 31.96 88 CYS L C 1
ATOM 674 O O . CYS A 1 88 ? 45.950 66.401 138.630 1.00 33.58 88 CYS L O 1
ATOM 677 N N . GLN A 1 89 ? 46.997 65.443 136.888 1.00 36.26 89 GLN L N 1
ATOM 678 C CA . GLN A 1 89 ? 48.311 65.772 137.407 1.00 36.81 89 GLN L CA 1
ATOM 679 C C . GLN A 1 89 ? 49.254 65.763 136.216 1.00 34.72 89 GLN L C 1
ATOM 680 O O . GLN A 1 89 ? 49.253 64.792 135.459 1.00 35.82 89 GLN L O 1
ATOM 686 N N . HIS A 1 90 ? 50.058 66.812 136.049 1.00 33.43 90 HIS L N 1
ATOM 687 C CA . HIS A 1 90 ? 51.075 66.723 135.018 1.00 34.27 90 HIS L CA 1
ATOM 688 C C . HIS A 1 90 ? 52.204 65.867 135.538 1.00 34.66 90 HIS L C 1
ATOM 689 O O . HIS A 1 90 ? 52.510 65.887 136.727 1.00 35.26 90 HIS L O 1
ATOM 696 N N . HIS A 1 91 ? 52.818 65.110 134.650 1.00 35.18 91 HIS L N 1
ATOM 697 C CA . HIS A 1 91 ? 53.990 64.369 135.076 1.00 37.39 91 HIS L CA 1
ATOM 698 C C . HIS A 1 91 ? 55.126 64.704 134.140 1.00 37.11 91 HIS L C 1
ATOM 699 O O . HIS A 1 91 ? 55.782 63.825 133.564 1.00 37.80 91 HIS L O 1
ATOM 706 N N . TYR A 1 92 ? 55.348 66.005 133.997 1.00 37.69 92 TYR L N 1
ATOM 707 C CA . TYR A 1 92 ? 56.376 66.554 133.129 1.00 39.21 92 TYR L CA 1
ATOM 708 C C . TYR A 1 92 ? 57.647 66.741 133.970 1.00 42.27 92 TYR L C 1
ATOM 709 O O . TYR A 1 92 ? 58.116 65.774 134.571 1.00 49.17 92 TYR L O 1
ATOM 718 N N . ASP A 1 93 ? 58.218 67.933 134.062 1.00 49.11 93 ASP L N 1
ATOM 719 C CA . ASP A 1 93 ? 59.370 68.122 134.940 1.00 44.16 93 ASP L CA 1
ATOM 720 C C . ASP A 1 93 ? 58.893 68.250 136.383 1.00 49.48 93 ASP L C 1
ATOM 721 O O . ASP A 1 93 ? 57.844 68.830 136.650 1.00 44.92 93 ASP L O 1
ATOM 726 N N . THR A 1 94 ? 59.623 67.661 137.317 1.00 48.06 94 THR L N 1
ATOM 727 C CA . THR A 1 94 ? 59.273 67.878 138.720 1.00 47.19 94 THR L CA 1
ATOM 728 C C . THR A 1 94 ? 59.486 69.353 139.054 1.00 44.07 94 THR L C 1
ATOM 729 O O . THR A 1 94 ? 60.420 69.959 138.547 1.00 44.72 94 THR L O 1
ATOM 733 N N . PRO A 1 95 ? 58.659 69.948 139.933 1.00 48.10 95 PRO L N 1
ATOM 734 C CA . PRO A 1 95 ? 57.631 69.312 140.781 1.00 41.22 95 PRO L CA 1
ATOM 735 C C . PRO A 1 95 ? 56.330 69.009 140.077 1.00 45.29 95 PRO L C 1
ATOM 736 O O . PRO A 1 95 ? 55.811 69.857 139.353 1.00 47.14 95 PRO L O 1
ATOM 740 N N . TYR A 1 96 ? 55.772 67.823 140.302 1.00 38.07 96 TYR L N 1
ATOM 741 C CA . TYR A 1 96 ? 54.457 67.579 139.745 1.00 36.75 96 TYR L CA 1
ATOM 742 C C . TYR A 1 96 ? 53.447 68.459 140.439 1.00 36.50 96 TYR L C 1
ATOM 743 O O . TYR A 1 96 ? 53.616 68.798 141.595 1.00 37.11 96 TYR L O 1
ATOM 752 N N . THR A 1 97 ? 52.359 68.773 139.746 1.00 35.73 97 THR L N 1
ATOM 753 C CA . THR A 1 97 ? 51.245 69.476 140.370 1.00 35.47 97 THR L CA 1
ATOM 754 C C . THR A 1 97 ? 49.951 68.815 139.940 1.00 37.00 97 THR L C 1
ATOM 755 O O . THR A 1 97 ? 49.832 68.275 138.835 1.00 33.74 97 THR L O 1
ATOM 759 N N . PHE A 1 98 ? 48.952 68.947 140.798 1.00 34.69 98 PHE L N 1
ATOM 760 C CA . PHE A 1 98 ? 47.636 68.371 140.581 1.00 32.97 98 PHE L CA 1
ATOM 761 C C . PHE A 1 98 ? 46.605 69.460 140.355 1.00 33.33 98 PHE L C 1
ATOM 762 O O . PHE A 1 98 ? 46.749 70.582 140.856 1.00 34.85 98 PHE L O 1
ATOM 770 N N . GLY A 1 99 ? 45.562 69.093 139.623 1.00 32.25 99 GLY L N 1
ATOM 771 C CA . GLY A 1 99 ? 44.339 69.872 139.555 1.00 33.73 99 GLY L CA 1
ATOM 772 C C . GLY A 1 99 ? 43.646 69.881 140.896 1.00 40.11 99 GLY L C 1
ATOM 773 O O . GLY A 1 99 ? 44.051 69.195 141.826 1.00 33.40 99 GLY L O 1
ATOM 774 N N . GLY A 1 100 ? 42.596 70.704 141.013 1.00 35.55 100 GLY L N 1
ATOM 775 C CA . GLY A 1 100 ? 41.942 70.768 142.304 1.00 42.95 100 GLY L CA 1
ATOM 776 C C . GLY A 1 100 ? 40.930 69.670 142.526 1.00 32.53 100 GLY L C 1
ATOM 777 O O . GLY A 1 100 ? 40.344 69.603 143.610 1.00 35.07 100 GLY L O 1
ATOM 778 N N . GLY A 1 101 ? 40.695 68.862 141.521 1.00 33.75 101 GLY L N 1
ATOM 779 C CA . GLY A 1 101 ? 39.792 67.724 141.615 1.00 36.70 101 GLY L CA 1
ATOM 780 C C . GLY A 1 101 ? 38.416 68.059 141.080 1.00 43.66 101 GLY L C 1
ATOM 781 O O . GLY A 1 101 ? 38.007 69.231 141.009 1.00 35.91 101 GLY L O 1
ATOM 782 N N . THR A 1 102 ? 37.697 67.016 140.661 1.00 40.65 102 THR L N 1
ATOM 783 C CA . THR A 1 102 ? 36.329 67.095 140.164 1.00 39.33 102 THR L CA 1
ATOM 784 C C . THR A 1 102 ? 35.535 66.003 140.836 1.00 38.28 102 THR L C 1
ATOM 785 O O . THR A 1 102 ? 35.966 64.847 140.803 1.00 40.12 102 THR L O 1
ATOM 789 N N . LYS A 1 103 ? 34.422 66.343 141.486 1.00 36.94 103 LYS L N 1
ATOM 790 C CA . LYS A 1 103 ? 33.608 65.339 142.134 1.00 40.96 103 LYS L CA 1
ATOM 791 C C . LYS A 1 103 ? 32.564 64.884 141.127 1.00 43.42 103 LYS L C 1
ATOM 792 O O . LYS A 1 103 ? 31.810 65.701 140.609 1.00 40.00 103 LYS L O 1
ATOM 798 N N . LEU A 1 104 ? 32.529 63.584 140.855 1.00 38.52 104 LEU L N 1
ATOM 799 C CA . LEU A 1 104 ? 31.483 62.974 140.035 1.00 36.06 104 LEU L CA 1
ATOM 800 C C . LEU A 1 104 ? 30.459 62.448 141.019 1.00 35.19 104 LEU L C 1
ATOM 801 O O . LEU A 1 104 ? 30.757 61.544 141.800 1.00 35.52 104 LEU L O 1
ATOM 806 N N . GLU A 1 105 ? 29.278 63.074 141.012 1.00 34.22 105 GLU L N 1
ATOM 807 C CA . GLU A 1 105 ? 28.249 62.971 142.020 1.00 39.78 105 GLU L CA 1
ATOM 808 C C . GLU A 1 105 ? 27.041 62.287 141.384 1.00 38.18 105 GLU L C 1
ATOM 809 O O . GLU A 1 105 ? 26.888 62.329 140.169 1.00 36.16 105 GLU L O 1
ATOM 815 N N . ILE A 1 106 ? 26.195 61.645 142.194 1.00 33.23 106 ILE L N 1
ATOM 816 C CA . ILE A 1 106 ? 25.083 60.861 141.679 1.00 33.64 106 ILE L CA 1
ATOM 817 C C . ILE A 1 106 ? 23.868 61.771 141.456 1.00 32.91 106 ILE L C 1
ATOM 818 O O . ILE A 1 106 ? 23.364 62.401 142.388 1.00 34.05 106 ILE L O 1
ATOM 823 N N . LYS A 1 107 ? 23.430 61.870 140.206 1.00 34.93 107 LYS L N 1
ATOM 824 C CA . LYS A 1 107 ? 22.279 62.678 139.855 1.00 35.47 107 LYS L CA 1
ATOM 825 C C . LYS A 1 107 ? 21.013 62.000 140.376 1.00 39.73 107 LYS L C 1
ATOM 826 O O . LYS A 1 107 ? 20.933 60.774 140.426 1.00 39.68 107 LYS L O 1
ATOM 832 N N . ARG A 1 108 ? 20.036 62.788 140.806 1.00 32.64 108 ARG L N 1
ATOM 833 C CA . ARG A 1 108 ? 18.710 62.259 141.150 1.00 32.57 108 ARG L CA 1
ATOM 834 C C . ARG A 1 108 ? 17.747 63.417 140.987 1.00 35.81 108 ARG L C 1
ATOM 835 O O . ARG A 1 108 ? 18.153 64.495 140.548 1.00 33.93 108 ARG L O 1
ATOM 843 N N . THR A 1 109 ? 16.483 63.212 141.357 1.00 37.39 109 THR L N 1
ATOM 844 C CA . THR A 1 109 ? 15.496 64.270 141.162 1.00 35.06 109 THR L CA 1
ATOM 845 C C . THR A 1 109 ? 15.665 65.362 142.210 1.00 39.53 109 THR L C 1
ATOM 846 O O . THR A 1 109 ? 16.142 65.128 143.335 1.00 34.50 109 THR L O 1
ATOM 850 N N . VAL A 1 110 ? 15.259 66.566 141.823 1.00 36.09 110 VAL L N 1
ATOM 851 C CA . VAL A 1 110 ? 15.297 67.694 142.734 1.00 36.42 110 VAL L CA 1
ATOM 852 C C . VAL A 1 110 ? 14.436 67.386 143.939 1.00 36.72 110 VAL L C 1
ATOM 853 O O . VAL A 1 110 ? 13.283 66.954 143.809 1.00 36.69 110 VAL L O 1
ATOM 857 N N . ALA A 1 111 ? 14.962 67.665 145.129 1.00 36.98 111 ALA L N 1
ATOM 858 C CA . ALA A 1 111 ? 14.186 67.459 146.353 1.00 40.65 111 ALA L CA 1
ATOM 859 C C . ALA A 1 111 ? 14.496 68.597 147.300 1.00 38.83 111 ALA L C 1
ATOM 860 O O . ALA A 1 111 ? 15.665 68.816 147.651 1.00 33.65 111 ALA L O 1
ATOM 862 N N . ALA A 1 112 ? 13.468 69.370 147.634 1.00 33.51 112 ALA L N 1
ATOM 863 C CA . ALA A 1 112 ? 13.651 70.485 148.549 1.00 40.05 112 ALA L CA 1
ATOM 864 C C . ALA A 1 112 ? 13.862 69.926 149.956 1.00 36.13 112 ALA L C 1
ATOM 865 O O . ALA A 1 112 ? 13.353 68.859 150.279 1.00 36.23 112 ALA L O 1
ATOM 867 N N . PRO A 1 113 ? 14.638 70.603 150.798 1.00 33.51 113 PRO L N 1
ATOM 868 C CA . PRO A 1 113 ? 14.841 70.093 152.161 1.00 33.95 113 PRO L CA 1
ATOM 869 C C . PRO A 1 113 ? 13.591 70.186 153.008 1.00 40.74 113 PRO L C 1
ATOM 870 O O . PRO A 1 113 ? 12.804 71.120 152.871 1.00 43.16 113 PRO L O 1
ATOM 874 N N . SER A 1 114 ? 13.448 69.229 153.932 1.00 38.93 114 SER L N 1
ATOM 875 C CA . SER A 1 114 ? 12.617 69.434 155.112 1.00 43.08 114 SER L CA 1
ATOM 876 C C . SER A 1 114 ? 13.488 70.141 156.117 1.00 42.92 114 SER L C 1
ATOM 877 O O . SER A 1 114 ? 14.644 69.742 156.313 1.00 41.78 114 SER L O 1
ATOM 880 N N . VAL A 1 115 ? 12.956 71.182 156.751 1.00 38.22 115 VAL L N 1
ATOM 881 C CA . VAL A 1 115 ? 13.756 71.992 157.660 1.00 40.07 115 VAL L CA 1
ATOM 882 C C . VAL A 1 115 ? 13.195 71.854 159.064 1.00 42.81 115 VAL L C 1
ATOM 883 O O . VAL A 1 115 ? 11.977 71.925 159.262 1.00 41.41 115 VAL L O 1
ATOM 887 N N . PHE A 1 116 ? 14.092 71.715 160.037 1.00 43.52 116 PHE L N 1
ATOM 888 C CA . PHE A 1 116 ? 13.751 71.577 161.448 1.00 43.67 116 PHE L CA 1
ATOM 889 C C . PHE A 1 116 ? 14.705 72.437 162.257 1.00 43.84 116 PHE L C 1
ATOM 890 O O . PHE A 1 116 ? 15.905 72.520 161.947 1.00 44.31 116 PHE L O 1
ATOM 898 N N . ILE A 1 117 ? 14.193 73.057 163.303 1.00 45.94 117 ILE L N 1
ATOM 899 C CA . ILE A 1 117 ? 15.067 73.817 164.177 1.00 43.23 117 ILE L CA 1
ATOM 900 C C . ILE A 1 117 ? 14.987 73.200 165.574 1.00 52.76 117 ILE L C 1
ATOM 901 O O . ILE A 1 117 ? 13.979 72.594 165.950 1.00 52.44 117 ILE L O 1
ATOM 906 N N . PHE A 1 118 ? 16.090 73.284 166.314 1.00 48.71 118 PHE L N 1
ATOM 907 C CA . PHE A 1 118 ? 16.188 72.651 167.626 1.00 50.04 118 PHE L CA 1
ATOM 908 C C . PHE A 1 118 ? 16.743 73.678 168.589 1.00 48.96 118 PHE L C 1
ATOM 909 O O . PHE A 1 118 ? 17.867 74.178 168.376 1.00 51.25 118 PHE L O 1
ATOM 917 N N . PRO A 1 119 ? 16.027 74.006 169.655 1.00 58.78 119 PRO L N 1
ATOM 918 C CA . PRO A 1 119 ? 16.571 74.900 170.664 1.00 62.67 119 PRO L CA 1
ATOM 919 C C . PRO A 1 119 ? 17.662 74.202 171.455 1.00 59.69 119 PRO L C 1
ATOM 920 O O . PRO A 1 119 ? 17.748 72.963 171.446 1.00 57.88 119 PRO L O 1
ATOM 924 N N . PRO A 1 120 ? 18.505 74.959 172.158 1.00 57.96 120 PRO L N 1
ATOM 925 C CA . PRO A 1 120 ? 19.455 74.332 173.077 1.00 67.87 120 PRO L CA 1
ATOM 926 C C . PRO A 1 120 ? 18.709 73.556 174.146 1.00 66.92 120 PRO L C 1
ATOM 927 O O . PRO A 1 120 ? 17.620 73.941 174.582 1.00 63.01 120 PRO L O 1
ATOM 931 N N . SER A 1 121 ? 19.316 72.459 174.568 1.00 59.67 121 SER L N 1
ATOM 932 C CA . SER A 1 121 ? 18.798 71.663 175.664 1.00 61.77 121 SER L CA 1
ATOM 933 C C . SER A 1 121 ? 18.965 72.391 176.994 1.00 64.77 121 SER L C 1
ATOM 934 O O . SER A 1 121 ? 19.846 73.240 177.162 1.00 70.62 121 SER L O 1
ATOM 937 N N . ASP A 1 122 ? 18.123 72.023 177.967 1.00 69.58 122 ASP L N 1
ATOM 938 C CA . ASP A 1 122 ? 18.312 72.543 179.316 1.00 78.99 122 ASP L CA 1
ATOM 939 C C . ASP A 1 122 ? 19.674 72.143 179.856 1.00 79.10 122 ASP L C 1
ATOM 940 O O . ASP A 1 122 ? 20.355 72.949 180.504 1.00 80.10 122 ASP L O 1
ATOM 945 N N . GLU A 1 123 ? 20.084 70.898 179.595 1.00 79.55 123 GLU L N 1
ATOM 946 C CA . GLU A 1 123 ? 21.392 70.421 180.041 1.00 84.38 123 GLU L CA 1
ATOM 947 C C . GLU A 1 123 ? 22.501 71.346 179.570 1.00 77.78 123 GLU L C 1
ATOM 948 O O . GLU A 1 123 ? 23.339 71.786 180.367 1.00 78.22 123 GLU L O 1
ATOM 954 N N . GLN A 1 124 ? 22.510 71.664 178.276 1.00 65.06 124 GLN L N 1
ATOM 955 C CA . GLN A 1 124 ? 23.604 72.462 177.747 1.00 64.96 124 GLN L CA 1
ATOM 956 C C . GLN A 1 124 ? 23.585 73.860 178.330 1.00 66.81 124 GLN L C 1
ATOM 957 O O . GLN A 1 124 ? 24.642 74.416 178.658 1.00 69.52 124 GLN L O 1
ATOM 963 N N . LEU A 1 125 ? 22.391 74.441 178.450 1.00 67.48 125 LEU L N 1
ATOM 964 C CA . LEU A 1 125 ? 22.266 75.761 179.050 1.00 75.10 125 LEU L CA 1
ATOM 965 C C . LEU A 1 125 ? 22.899 75.808 180.436 1.00 83.76 125 LEU L C 1
ATOM 966 O O . LEU A 1 125 ? 23.529 76.808 180.799 1.00 89.96 125 LEU L O 1
ATOM 971 N N . LYS A 1 126 ? 22.766 74.728 181.221 1.00 90.15 126 LYS L N 1
ATOM 972 C CA . LYS A 1 126 ? 23.335 74.726 182.570 1.00 94.25 126 LYS L CA 1
ATOM 973 C C . LYS A 1 126 ? 24.855 74.736 182.574 1.00 92.75 126 LYS L C 1
ATOM 974 O O . LYS A 1 126 ? 25.449 74.822 183.654 1.00 93.51 126 LYS L O 1
ATOM 980 N N . SER A 1 127 ? 25.491 74.658 181.409 1.00 90.19 127 SER L N 1
ATOM 981 C CA . SER A 1 127 ? 26.937 74.755 181.291 1.00 91.46 127 SER L CA 1
ATOM 982 C C . SER A 1 127 ? 27.390 76.096 180.737 1.00 91.67 127 SER L C 1
ATOM 983 O O . SER A 1 127 ? 28.590 76.284 180.507 1.00 94.82 127 SER L O 1
ATOM 986 N N . GLY A 1 128 ? 26.464 77.020 180.488 1.00 85.05 128 GLY L N 1
ATOM 987 C CA . GLY A 1 128 ? 26.810 78.338 180.008 1.00 85.42 128 GLY L CA 1
ATOM 988 C C . GLY A 1 128 ? 26.962 78.472 178.508 1.00 84.12 128 GLY L C 1
ATOM 989 O O . GLY A 1 128 ? 27.352 79.548 178.037 1.00 87.02 128 GLY L O 1
ATOM 990 N N . THR A 1 129 ? 26.680 77.430 177.732 1.00 79.16 129 THR L N 1
ATOM 991 C CA . THR A 1 129 ? 26.697 77.571 176.287 1.00 67.86 129 THR L CA 1
ATOM 992 C C . THR A 1 129 ? 25.349 77.156 175.710 1.00 67.24 129 THR L C 1
ATOM 993 O O . THR A 1 129 ? 24.612 76.362 176.301 1.00 67.14 129 THR L O 1
ATOM 997 N N . ALA A 1 130 ? 25.023 77.712 174.551 1.00 66.28 130 ALA L N 1
ATOM 998 C CA . ALA A 1 130 ? 23.745 77.451 173.907 1.00 64.03 130 ALA L CA 1
ATOM 999 C C . ALA A 1 130 ? 24.020 77.182 172.440 1.00 64.38 130 ALA L C 1
ATOM 1000 O O . ALA A 1 130 ? 24.621 78.018 171.762 1.00 74.04 130 ALA L O 1
ATOM 1002 N N . SER A 1 131 ? 23.624 76.012 171.959 1.00 61.79 131 SER L N 1
ATOM 1003 C CA . SER A 1 131 ? 23.754 75.667 170.555 1.00 53.98 131 SER L CA 1
ATOM 1004 C C . SER A 1 131 ? 22.354 75.537 169.983 1.00 55.10 131 SER L C 1
ATOM 1005 O O . SER A 1 131 ? 21.521 74.819 170.537 1.00 55.88 131 SER L O 1
ATOM 1008 N N . VAL A 1 132 ? 22.078 76.251 168.901 1.00 57.58 132 VAL L N 1
ATOM 1009 C CA . VAL A 1 132 ? 20.810 76.132 168.201 1.00 50.14 132 VAL L CA 1
ATOM 1010 C C . VAL A 1 132 ? 21.103 75.394 166.907 1.00 47.56 132 VAL L C 1
ATOM 1011 O O . VAL A 1 132 ? 22.040 75.752 166.188 1.00 48.81 132 VAL L O 1
ATOM 1015 N N . VAL A 1 133 ? 20.317 74.362 166.608 1.00 50.05 133 VAL L N 1
ATOM 1016 C CA . VAL A 1 133 ? 20.589 73.502 165.458 1.00 51.42 133 VAL L CA 1
ATOM 1017 C C . VAL A 1 133 ? 19.462 73.629 164.439 1.00 47.47 133 VAL L C 1
ATOM 1018 O O . VAL A 1 133 ? 18.272 73.577 164.776 1.00 47.23 133 VAL L O 1
ATOM 1022 N N . CYS A 1 134 ? 19.854 73.791 163.192 1.00 41.34 134 CYS L N 1
ATOM 1023 C CA . CYS A 1 134 ? 18.960 73.809 162.060 1.00 45.47 134 CYS L CA 1
ATOM 1024 C C . CYS A 1 134 ? 19.316 72.618 161.197 1.00 43.34 134 CYS L C 1
ATOM 1025 O O . CYS A 1 134 ? 20.491 72.424 160.844 1.00 46.66 134 CYS L O 1
ATOM 1028 N N . LEU A 1 135 ? 18.322 71.805 160.891 1.00 37.78 135 LEU L N 1
ATOM 1029 C CA . LEU A 1 135 ? 18.527 70.593 160.119 1.00 36.55 135 LEU L CA 1
ATOM 1030 C C . LEU A 1 135 ? 17.817 70.758 158.783 1.00 40.83 135 LEU L C 1
ATOM 1031 O O . LEU A 1 135 ? 16.617 71.044 158.751 1.00 40.71 135 LEU L O 1
ATOM 1036 N N . LEU A 1 136 ? 18.555 70.574 157.691 1.00 36.31 136 LEU L N 1
ATOM 1037 C CA . LEU A 1 136 ? 18.005 70.528 156.341 1.00 36.51 136 LEU L CA 1
ATOM 1038 C C . LEU A 1 136 ? 18.098 69.068 155.937 1.00 36.04 136 LEU L C 1
ATOM 1039 O O . LEU A 1 136 ? 19.209 68.536 155.800 1.00 36.26 136 LEU L O 1
ATOM 1044 N N . ASN A 1 137 ? 16.959 68.405 155.775 1.00 33.63 137 ASN L N 1
ATOM 1045 C CA . ASN A 1 137 ? 16.968 66.957 155.617 1.00 37.24 137 ASN L CA 1
ATOM 1046 C C . ASN A 1 137 ? 16.608 66.536 154.186 1.00 38.68 137 ASN L C 1
ATOM 1047 O O . ASN A 1 137 ? 15.636 67.033 153.616 1.00 39.48 137 ASN L O 1
ATOM 1052 N N . ASN A 1 138 ? 17.455 65.685 153.593 1.00 35.51 138 ASN L N 1
ATOM 1053 C CA . ASN A 1 138 ? 17.131 64.872 152.415 1.00 38.29 138 ASN L CA 1
ATOM 1054 C C . ASN A 1 138 ? 16.827 65.747 151.198 1.00 38.10 138 ASN L C 1
ATOM 1055 O O . ASN A 1 138 ? 15.741 65.708 150.623 1.00 40.29 138 ASN L O 1
ATOM 1060 N N . PHE A 1 139 ? 17.787 66.566 150.828 1.00 35.53 139 PHE L N 1
ATOM 1061 C CA . PHE A 1 139 ? 17.579 67.494 149.737 1.00 34.61 139 PHE L CA 1
ATOM 1062 C C . PHE A 1 139 ? 18.558 67.205 148.612 1.00 34.93 139 PHE L C 1
ATOM 1063 O O . PHE A 1 139 ? 19.564 66.500 148.782 1.00 34.61 139 PHE L O 1
ATOM 1071 N N . TYR A 1 140 ? 18.214 67.715 147.433 1.00 32.72 140 TYR L N 1
ATOM 1072 C CA . TYR A 1 140 ? 19.071 67.551 146.282 1.00 32.09 140 TYR L CA 1
ATOM 1073 C C . TYR A 1 140 ? 18.677 68.613 145.285 1.00 29.92 140 TYR L C 1
ATOM 1074 O O . TYR A 1 140 ? 17.473 68.788 145.075 1.00 36.59 140 TYR L O 1
ATOM 1083 N N . PRO A 1 141 ? 19.627 69.296 144.611 1.00 32.72 141 PRO L N 1
ATOM 1084 C CA . PRO A 1 141 ? 21.085 69.159 144.696 1.00 32.62 141 PRO L CA 1
ATOM 1085 C C . PRO A 1 141 ? 21.668 69.670 146.025 1.00 31.34 141 PRO L C 1
ATOM 1086 O O . PRO A 1 141 ? 20.959 70.179 146.887 1.00 32.12 141 PRO L O 1
ATOM 1090 N N . ARG A 1 142 ? 23.001 69.635 146.055 1.00 34.28 142 ARG L N 1
ATOM 1091 C CA A ARG A 1 142 ? 23.765 69.889 147.271 0.50 32.65 142 ARG L CA 1
ATOM 1092 C CA B ARG A 1 142 ? 23.780 69.893 147.262 0.50 32.95 142 ARG L CA 1
ATOM 1093 C C . ARG A 1 142 ? 23.703 71.347 147.708 1.00 31.81 142 ARG L C 1
ATOM 1094 O O . ARG A 1 142 ? 23.727 71.629 148.909 1.00 34.06 142 ARG L O 1
ATOM 1109 N N . GLU A 1 143 ? 23.685 72.290 146.763 1.00 31.73 143 GLU L N 1
ATOM 1110 C CA . GLU A 1 143 ? 23.787 73.697 147.147 1.00 39.04 143 GLU L CA 1
ATOM 1111 C C . GLU A 1 143 ? 22.641 74.104 148.071 1.00 37.02 143 GLU L C 1
ATOM 1112 O O . GLU A 1 143 ? 21.468 73.908 147.766 1.00 34.47 143 GLU L O 1
ATOM 1118 N N . ALA A 1 144 ? 22.981 74.687 149.204 1.00 34.44 144 ALA L N 1
ATOM 1119 C CA . ALA A 1 144 ? 21.951 75.133 150.135 1.00 40.28 144 ALA L CA 1
ATOM 1120 C C . ALA A 1 144 ? 22.516 76.274 150.960 1.00 44.31 144 ALA L C 1
ATOM 1121 O O . ALA A 1 144 ? 23.729 76.370 151.150 1.00 42.00 144 ALA L O 1
ATOM 1123 N N . LYS A 1 145 ? 21.642 77.174 151.411 1.00 39.15 145 LYS L N 1
ATOM 1124 C CA . LYS A 1 145 ? 22.141 78.263 152.220 1.00 40.55 145 LYS L CA 1
ATOM 1125 C C . LYS A 1 145 ? 21.280 78.401 153.466 1.00 44.24 145 LYS L C 1
ATOM 1126 O O . LYS A 1 145 ? 20.045 78.339 153.397 1.00 44.33 145 LYS L O 1
ATOM 1132 N N . VAL A 1 146 ? 21.944 78.523 154.608 1.00 43.21 146 VAL L N 1
ATOM 1133 C CA . VAL A 1 146 ? 21.275 78.724 155.881 1.00 44.47 146 VAL L CA 1
ATOM 1134 C C . VAL A 1 146 ? 21.636 80.111 156.365 1.00 46.48 146 VAL L C 1
ATOM 1135 O O . VAL A 1 146 ? 22.819 80.445 156.466 1.00 45.84 146 VAL L O 1
ATOM 1139 N N . GLN A 1 147 ? 20.627 80.900 156.698 1.00 41.07 147 GLN L N 1
ATOM 1140 C CA . GLN A 1 147 ? 20.833 82.217 157.285 1.00 48.49 147 GLN L CA 1
ATOM 1141 C C . GLN A 1 147 ? 20.201 82.196 158.671 1.00 44.51 147 GLN L C 1
ATOM 1142 O O . GLN A 1 147 ? 19.012 81.889 158.802 1.00 51.80 147 GLN L O 1
ATOM 1148 N N . TRP A 1 148 ? 20.991 82.507 159.701 1.00 47.62 148 TRP L N 1
ATOM 1149 C CA . TRP A 1 148 ? 20.502 82.557 161.080 1.00 50.22 148 TRP L CA 1
ATOM 1150 C C . TRP A 1 148 ? 20.057 83.960 161.443 1.00 56.05 148 TRP L C 1
ATOM 1151 O O . TRP A 1 148 ? 20.822 84.916 161.288 1.00 64.73 148 TRP L O 1
ATOM 1162 N N . LYS A 1 149 ? 18.849 84.086 161.976 1.00 52.62 149 LYS L N 1
ATOM 1163 C CA . LYS A 1 149 ? 18.364 85.377 162.448 1.00 56.17 149 LYS L CA 1
ATOM 1164 C C . LYS A 1 149 ? 18.029 85.250 163.925 1.00 55.68 149 LYS L C 1
ATOM 1165 O O . LYS A 1 149 ? 17.386 84.288 164.346 1.00 60.45 149 LYS L O 1
ATOM 1171 N N . VAL A 1 150 ? 18.480 86.212 164.704 1.00 58.00 150 VAL L N 1
ATOM 1172 C CA . VAL A 1 150 ? 18.229 86.275 166.134 1.00 60.29 150 VAL L CA 1
ATOM 1173 C C . VAL A 1 150 ? 17.548 87.613 166.370 1.00 68.60 150 VAL L C 1
ATOM 1174 O O . VAL A 1 150 ? 18.175 88.664 166.213 1.00 75.90 150 VAL L O 1
ATOM 1178 N N . ASP A 1 151 ? 16.257 87.578 166.681 1.00 67.40 151 ASP L N 1
ATOM 1179 C CA . ASP A 1 151 ? 15.432 88.782 166.758 1.00 70.72 151 ASP L CA 1
ATOM 1180 C C . ASP A 1 151 ? 15.538 89.630 165.489 1.00 76.11 151 ASP L C 1
ATOM 1181 O O . ASP A 1 151 ? 15.642 90.858 165.541 1.00 90.48 151 ASP L O 1
ATOM 1186 N N . ASN A 1 152 ? 15.500 88.959 164.336 1.00 79.02 152 ASN L N 1
ATOM 1187 C CA . ASN A 1 152 ? 15.549 89.551 163.001 1.00 91.50 152 ASN L CA 1
ATOM 1188 C C . ASN A 1 152 ? 16.930 90.089 162.622 1.00 91.77 152 ASN L C 1
ATOM 1189 O O . ASN A 1 152 ? 17.087 90.614 161.504 1.00 90.70 152 ASN L O 1
ATOM 1194 N N . ALA A 1 153 ? 17.931 89.987 163.501 1.00 86.52 153 ALA L N 1
ATOM 1195 C CA . ALA A 1 153 ? 19.296 90.419 163.196 1.00 75.61 153 ALA L CA 1
ATOM 1196 C C . ALA A 1 153 ? 20.050 89.245 162.574 1.00 76.27 153 ALA L C 1
ATOM 1197 O O . ALA A 1 153 ? 20.282 88.228 163.235 1.00 72.92 153 ALA L O 1
ATOM 1199 N N . LEU A 1 154 ? 20.415 89.376 161.300 1.00 74.21 154 LEU L N 1
ATOM 1200 C CA . LEU A 1 154 ? 21.078 88.290 160.592 1.00 77.58 154 LEU L CA 1
ATOM 1201 C C . LEU A 1 154 ? 22.472 88.069 161.161 1.00 76.02 154 LEU L C 1
ATOM 1202 O O . LEU A 1 154 ? 23.170 89.023 161.512 1.00 76.14 154 LEU L O 1
ATOM 1207 N N . GLN A 1 155 ? 22.867 86.798 161.273 1.00 70.26 155 GLN L N 1
ATOM 1208 C CA . GLN A 1 155 ? 24.053 86.403 162.023 1.00 66.44 155 GLN L CA 1
ATOM 1209 C C . GLN A 1 155 ? 25.220 86.077 161.100 1.00 69.78 155 GLN L C 1
ATOM 1210 O O . GLN A 1 155 ? 25.057 85.795 159.909 1.00 64.50 155 GLN L O 1
ATOM 1216 N N . SER A 1 156 ? 26.420 86.128 161.674 1.00 81.47 156 SER L N 1
ATOM 1217 C CA . SER A 1 156 ? 27.625 85.854 160.906 1.00 81.48 156 SER L CA 1
ATOM 1218 C C . SER A 1 156 ? 28.702 85.409 161.885 1.00 79.60 156 SER L C 1
ATOM 1219 O O . SER A 1 156 ? 28.821 85.976 162.975 1.00 68.36 156 SER L O 1
ATOM 1222 N N . GLY A 1 157 ? 29.454 84.368 161.509 1.00 70.72 157 GLY L N 1
ATOM 1223 C CA . GLY A 1 157 ? 30.615 83.943 162.274 1.00 67.46 157 GLY L CA 1
ATOM 1224 C C . GLY A 1 157 ? 30.349 83.176 163.559 1.00 76.71 157 GLY L C 1
ATOM 1225 O O . GLY A 1 157 ? 31.307 82.706 164.187 1.00 82.17 157 GLY L O 1
ATOM 1226 N N . ASN A 1 158 ? 29.097 83.034 163.995 1.00 66.95 158 ASN L N 1
ATOM 1227 C CA . ASN A 1 158 ? 28.802 82.226 165.171 1.00 61.07 158 ASN L CA 1
ATOM 1228 C C . ASN A 1 158 ? 28.091 80.923 164.798 1.00 56.81 158 ASN L C 1
ATOM 1229 O O . ASN A 1 158 ? 27.315 80.378 165.584 1.00 61.07 158 ASN L O 1
ATOM 1234 N N . SER A 1 159 ? 28.346 80.405 163.604 1.00 58.38 159 SER L N 1
ATOM 1235 C CA . SER A 1 159 ? 27.675 79.184 163.201 1.00 57.10 159 SER L CA 1
ATOM 1236 C C . SER A 1 159 ? 28.611 78.320 162.374 1.00 54.40 159 SER L C 1
ATOM 1237 O O . SER A 1 159 ? 29.532 78.808 161.724 1.00 60.15 159 SER L O 1
ATOM 1240 N N . GLN A 1 160 ? 28.357 77.018 162.386 1.00 51.71 160 GLN L N 1
ATOM 1241 C CA . GLN A 1 160 ? 29.157 76.089 161.623 1.00 44.62 160 GLN L CA 1
ATOM 1242 C C . GLN A 1 160 ? 28.201 75.092 161.023 1.00 42.45 160 GLN L C 1
ATOM 1243 O O . GLN A 1 160 ? 27.137 74.828 161.581 1.00 43.63 160 GLN L O 1
ATOM 1249 N N . GLU A 1 161 ? 28.551 74.564 159.875 1.00 44.73 161 GLU L N 1
ATOM 1250 C CA . GLU A 1 161 ? 27.646 73.608 159.262 1.00 42.68 161 GLU L CA 1
ATOM 1251 C C . GLU A 1 161 ? 28.417 72.401 158.787 1.00 40.55 161 GLU L C 1
ATOM 1252 O O . GLU A 1 161 ? 29.634 72.442 158.623 1.00 42.49 161 GLU L O 1
ATOM 1258 N N . SER A 1 162 ? 27.669 71.326 158.549 1.00 38.91 162 SER L N 1
ATOM 1259 C CA . SER A 1 162 ? 28.234 70.056 158.136 1.00 40.96 162 SER L CA 1
ATOM 1260 C C . SER A 1 162 ? 27.221 69.418 157.208 1.00 39.92 162 SER L C 1
ATOM 1261 O O . SER A 1 162 ? 26.024 69.614 157.393 1.00 35.75 162 SER L O 1
ATOM 1264 N N . VAL A 1 163 ? 27.691 68.706 156.187 1.00 35.80 163 VAL L N 1
ATOM 1265 C CA . VAL A 1 163 ? 26.819 68.140 155.166 1.00 34.68 163 VAL L CA 1
ATOM 1266 C C . VAL A 1 163 ? 27.203 66.688 155.020 1.00 37.53 163 VAL L C 1
ATOM 1267 O O . VAL A 1 163 ? 28.387 66.343 155.057 1.00 37.03 163 VAL L O 1
ATOM 1271 N N . THR A 1 164 ? 26.214 65.824 154.940 1.00 32.93 164 THR L N 1
ATOM 1272 C CA . THR A 1 164 ? 26.558 64.421 154.753 1.00 33.10 164 THR L CA 1
ATOM 1273 C C . THR A 1 164 ? 27.009 64.161 153.316 1.00 36.54 164 THR L C 1
ATOM 1274 O O . THR A 1 164 ? 26.749 64.944 152.395 1.00 37.46 164 THR L O 1
ATOM 1278 N N . GLU A 1 165 ? 27.672 63.030 153.127 1.00 36.38 165 GLU L N 1
ATOM 1279 C CA . GLU A 1 165 ? 27.804 62.478 151.792 1.00 42.50 165 GLU L CA 1
ATOM 1280 C C . GLU A 1 165 ? 26.421 62.078 151.276 1.00 41.59 165 GLU L C 1
ATOM 1281 O O . GLU A 1 165 ? 25.466 61.962 152.038 1.00 39.65 165 GLU L O 1
ATOM 1287 N N . GLN A 1 166 ? 26.319 61.858 149.962 1.00 34.40 166 GLN L N 1
ATOM 1288 C CA . GLN A 1 166 ? 25.039 61.454 149.387 1.00 37.30 166 GLN L CA 1
ATOM 1289 C C . GLN A 1 166 ? 24.567 60.167 150.021 1.00 41.60 166 GLN L C 1
ATOM 1290 O O . GLN A 1 166 ? 25.344 59.225 150.187 1.00 37.85 166 GLN L O 1
ATOM 1296 N N . ASP A 1 167 ? 23.283 60.115 150.330 1.00 36.81 167 ASP L N 1
ATOM 1297 C CA . ASP A 1 167 ? 22.747 58.971 151.038 1.00 42.86 167 ASP L CA 1
ATOM 1298 C C . ASP A 1 167 ? 22.877 57.722 150.182 1.00 42.01 167 ASP L C 1
ATOM 1299 O O . ASP A 1 167 ? 22.661 57.751 148.966 1.00 40.36 167 ASP L O 1
ATOM 1304 N N . SER A 1 168 ? 23.243 56.619 150.815 1.00 42.45 168 SER L N 1
ATOM 1305 C CA . SER A 1 168 ? 23.483 55.403 150.046 1.00 52.81 168 SER L CA 1
ATOM 1306 C C . SER A 1 168 ? 22.203 54.860 149.451 1.00 49.97 168 SER L C 1
ATOM 1307 O O . SER A 1 168 ? 22.247 54.178 148.424 1.00 54.25 168 SER L O 1
ATOM 1310 N N . LYS A 1 169 ? 21.060 55.176 150.038 1.00 53.78 169 LYS L N 1
ATOM 1311 C CA . LYS A 1 169 ? 19.817 54.673 149.478 1.00 48.33 169 LYS L CA 1
ATOM 1312 C C . LYS A 1 169 ? 19.168 55.661 148.517 1.00 51.51 169 LYS L C 1
ATOM 1313 O O . LYS A 1 169 ? 18.722 55.268 147.451 1.00 50.43 169 LYS L O 1
ATOM 1319 N N . ASP A 1 170 ? 19.099 56.945 148.854 1.00 41.80 170 ASP L N 1
ATOM 1320 C CA . ASP A 1 170 ? 18.310 57.838 148.016 1.00 42.87 170 ASP L CA 1
ATOM 1321 C C . ASP A 1 170 ? 19.132 58.972 147.416 1.00 38.10 170 ASP L C 1
ATOM 1322 O O . ASP A 1 170 ? 18.566 59.869 146.781 1.00 37.65 170 ASP L O 1
ATOM 1327 N N . SER A 1 171 ? 20.440 58.988 147.641 1.00 35.53 171 SER L N 1
ATOM 1328 C CA . SER A 1 171 ? 21.372 59.963 147.056 1.00 35.92 171 SER L CA 1
ATOM 1329 C C . SER A 1 1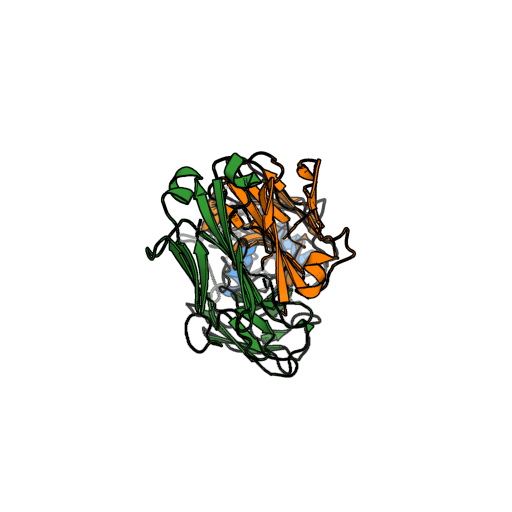71 ? 21.092 61.409 147.475 1.00 37.79 171 SER L C 1
ATOM 1330 O O . SER A 1 171 ? 21.561 62.349 146.822 1.00 37.84 171 SER L O 1
ATOM 1333 N N . THR A 1 172 ? 20.353 61.641 148.550 1.00 34.68 172 THR L N 1
ATOM 1334 C CA . THR A 1 172 ? 20.166 63.033 148.941 1.00 34.85 172 THR L CA 1
ATOM 1335 C C . THR A 1 172 ? 21.278 63.447 149.886 1.00 35.51 172 THR L C 1
ATOM 1336 O O . THR A 1 172 ? 22.114 62.636 150.323 1.00 37.76 172 THR L O 1
ATOM 1340 N N . TYR A 1 173 ? 21.293 64.731 150.182 1.00 32.24 173 TYR L N 1
ATOM 1341 C CA . TYR A 1 173 ? 22.172 65.319 151.178 1.00 33.69 173 TYR L CA 1
ATOM 1342 C C . TYR A 1 173 ? 21.342 65.725 152.378 1.00 36.58 173 TYR L C 1
ATOM 1343 O O . TYR A 1 173 ? 20.160 66.028 152.254 1.00 33.62 173 TYR L O 1
ATOM 1352 N N . SER A 1 174 ? 21.977 65.796 153.528 1.00 32.14 174 SER L N 1
ATOM 1353 C CA . SER A 1 174 ? 21.381 66.508 154.638 1.00 34.99 174 SER L CA 1
ATOM 1354 C C . SER A 1 174 ? 22.444 67.449 155.182 1.00 37.47 174 SER L C 1
ATOM 1355 O O . SER A 1 174 ? 23.641 67.230 155.019 1.00 40.24 174 SER L O 1
ATOM 1358 N N . LEU A 1 175 ? 21.994 68.485 155.859 1.00 32.67 175 LEU L N 1
ATOM 1359 C CA . LEU A 1 175 ? 22.893 69.519 156.325 1.00 33.28 175 LEU L CA 1
ATOM 1360 C C . LEU A 1 175 ? 22.501 69.902 157.748 1.00 34.36 175 LEU L C 1
ATOM 1361 O O . LEU A 1 175 ? 21.325 70.108 158.037 1.00 36.21 175 LEU L O 1
ATOM 1366 N N . SER A 1 176 ? 23.494 70.072 158.605 1.00 35.27 176 SER L N 1
ATOM 1367 C CA . SER A 1 176 ? 23.295 70.503 159.978 1.00 36.59 176 SER L CA 1
ATOM 1368 C C . SER A 1 176 ? 23.989 71.849 160.133 1.00 46.26 176 SER L C 1
ATOM 1369 O O . SER A 1 176 ? 25.172 71.977 159.809 1.00 44.30 176 SER L O 1
ATOM 1372 N N . SER A 1 177 ? 23.276 72.856 160.607 1.00 39.38 177 SER L N 1
ATOM 1373 C CA . SER A 1 177 ? 23.923 74.130 160.902 1.00 39.66 177 SER L CA 1
ATOM 1374 C C . SER A 1 177 ? 23.739 74.431 162.373 1.00 46.29 177 SER L C 1
ATOM 1375 O O . SER A 1 177 ? 22.623 74.378 162.881 1.00 44.31 177 SER L O 1
ATOM 1378 N N . THR A 1 178 ? 24.832 74.739 163.051 1.00 49.46 178 THR L N 1
ATOM 1379 C CA . THR A 1 178 ? 24.795 74.970 164.482 1.00 46.45 178 THR L CA 1
ATOM 1380 C C . THR A 1 178 ? 25.180 76.414 164.763 1.00 49.73 178 THR L C 1
ATOM 1381 O O . THR A 1 178 ? 26.258 76.867 164.370 1.00 48.82 178 THR L O 1
ATOM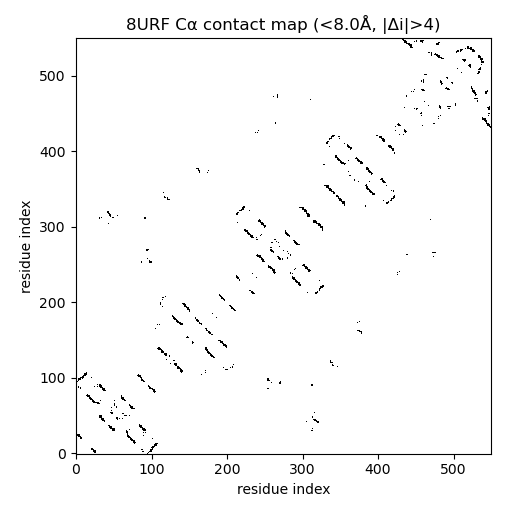 1385 N N . LEU A 1 179 ? 24.299 77.120 165.425 1.00 47.88 179 LEU L N 1
ATOM 1386 C CA . LEU A 1 179 ? 24.563 78.455 165.930 1.00 52.71 179 LEU L CA 1
ATOM 1387 C C . LEU A 1 179 ? 24.942 78.316 167.398 1.00 52.32 179 LEU L C 1
ATOM 1388 O O . LEU A 1 179 ? 24.185 77.723 168.172 1.00 63.24 179 LEU L O 1
ATOM 1393 N N . THR A 1 180 ? 26.119 78.813 167.774 1.00 55.84 180 THR L N 1
ATOM 1394 C CA . THR A 1 180 ? 26.613 78.659 169.139 1.00 63.59 180 THR L CA 1
ATOM 1395 C C . THR A 1 180 ? 26.755 80.038 169.779 1.00 72.78 180 THR L C 1
ATOM 1396 O O . THR A 1 180 ? 27.436 80.912 169.226 1.00 66.01 180 THR L O 1
ATOM 1400 N N . LEU A 1 181 ? 26.081 80.220 170.923 1.00 63.66 181 LEU L N 1
ATOM 1401 C CA . LEU A 1 181 ? 26.060 81.400 171.776 1.00 69.99 181 LEU L CA 1
ATOM 1402 C C . LEU A 1 181 ? 26.403 80.985 173.201 1.00 70.83 181 LEU L C 1
ATOM 1403 O O . LEU A 1 181 ? 26.308 79.811 173.565 1.00 73.81 181 LEU L O 1
ATOM 1408 N N . SER A 1 182 ? 26.782 81.960 174.025 1.00 77.10 182 SER L N 1
ATOM 1409 C CA . SER A 1 182 ? 26.789 81.682 175.453 1.00 75.96 182 SER L CA 1
ATOM 1410 C C . SER A 1 182 ? 25.356 81.745 175.984 1.00 72.98 182 SER L C 1
ATOM 1411 O O . SER A 1 182 ? 24.438 82.194 175.299 1.00 77.48 182 SER L O 1
ATOM 1414 N N . LYS A 1 183 ? 25.148 81.250 177.202 1.00 75.84 183 LYS L N 1
ATOM 1415 C CA . LYS A 1 183 ? 23.801 81.304 177.749 1.00 78.39 183 LYS L CA 1
ATOM 1416 C C . LYS A 1 183 ? 23.358 82.748 177.926 1.00 90.23 183 LYS L C 1
ATOM 1417 O O . LYS A 1 183 ? 22.193 83.077 177.666 1.00 89.69 183 LYS L O 1
ATOM 1423 N N . ALA A 1 184 ? 24.283 83.622 178.333 1.00 91.11 184 ALA L N 1
ATOM 1424 C CA . ALA A 1 184 ? 23.988 85.037 178.525 1.00 93.24 184 ALA L CA 1
ATOM 1425 C C . ALA A 1 184 ? 23.378 85.649 177.265 1.00 100.64 184 ALA L C 1
ATOM 1426 O O . ALA A 1 184 ? 22.208 86.049 177.273 1.00 97.16 184 ALA L O 1
ATOM 1428 N N . ASP A 1 185 ? 24.149 85.709 176.171 1.00 100.99 185 ASP L N 1
ATOM 1429 C CA . ASP A 1 185 ? 23.627 86.308 174.942 1.00 100.48 185 ASP L CA 1
ATOM 1430 C C . ASP A 1 185 ? 22.409 85.554 174.415 1.00 91.04 185 ASP L C 1
ATOM 1431 O O . ASP A 1 185 ? 21.553 86.157 173.760 1.00 88.91 185 ASP L O 1
ATOM 1436 N N . TYR A 1 186 ? 22.304 84.249 174.697 1.00 89.00 186 TYR L N 1
ATOM 1437 C CA . TYR A 1 186 ? 21.176 83.467 174.194 1.00 82.86 186 TYR L CA 1
ATOM 1438 C C . TYR A 1 186 ? 19.851 83.982 174.750 1.00 87.28 186 TYR L C 1
ATOM 1439 O O . TYR A 1 186 ? 18.875 84.142 174.010 1.00 92.16 186 TYR L O 1
ATOM 1448 N N . GLU A 1 187 ? 19.776 84.247 176.042 1.00 93.52 187 GLU L N 1
ATOM 1449 C CA . GLU A 1 187 ? 18.523 84.811 176.515 1.00 99.62 187 GLU L CA 1
ATOM 1450 C C . GLU A 1 187 ? 18.552 86.331 176.565 1.00 98.82 187 GLU L C 1
ATOM 1451 O O . GLU A 1 187 ? 17.644 86.943 177.133 1.00 101.00 187 GLU L O 1
ATOM 1457 N N . LYS A 1 188 ? 19.554 86.953 175.937 1.00 97.90 188 LYS L N 1
ATOM 1458 C CA . LYS A 1 188 ? 19.465 88.363 175.573 1.00 101.01 188 LYS L CA 1
ATOM 1459 C C . LYS A 1 188 ? 18.512 88.600 174.401 1.00 98.15 188 LYS L C 1
ATOM 1460 O O . LYS A 1 188 ? 18.111 89.747 174.168 1.00 94.21 188 LYS L O 1
ATOM 1466 N N . HIS A 1 189 ? 18.120 87.547 173.682 1.00 88.16 189 HIS L N 1
ATOM 1467 C CA . HIS A 1 189 ? 17.234 87.656 172.531 1.00 88.77 189 HIS L CA 1
ATOM 1468 C C . HIS A 1 189 ? 16.138 86.597 172.611 1.00 83.28 189 HIS L C 1
ATOM 1469 O O . HIS A 1 189 ? 16.217 85.650 173.403 1.00 82.43 189 HIS L O 1
ATOM 1476 N N . LYS A 1 190 ? 15.094 86.756 171.788 1.00 80.01 190 LYS L N 1
ATOM 1477 C CA . LYS A 1 190 ? 13.920 85.907 171.932 1.00 78.16 190 LYS L CA 1
ATOM 1478 C C . LYS A 1 190 ? 13.651 85.025 170.716 1.00 76.64 190 LYS L C 1
ATOM 1479 O O . LYS A 1 190 ? 13.501 83.807 170.869 1.00 72.81 190 LYS L O 1
ATOM 1485 N N . VAL A 1 191 ? 13.552 85.579 169.511 1.00 71.82 191 VAL L N 1
ATOM 1486 C CA . VAL A 1 191 ? 13.153 84.796 168.347 1.00 61.80 191 VAL L CA 1
ATOM 1487 C C . VAL A 1 191 ? 14.403 84.259 167.665 1.00 66.56 191 VAL L C 1
ATOM 1488 O O . VAL A 1 191 ? 15.293 85.024 167.275 1.00 62.55 191 VAL L O 1
ATOM 1492 N N . TYR A 1 192 ? 14.453 82.943 167.503 1.00 63.96 192 TYR L N 1
ATOM 1493 C CA . TYR A 1 192 ? 15.554 82.258 166.842 1.00 62.37 192 TYR L CA 1
ATOM 1494 C C . TYR A 1 192 ? 15.026 81.657 165.558 1.00 59.06 192 TYR L C 1
ATOM 1495 O O . TYR A 1 192 ? 14.076 80.869 165.586 1.00 64.21 192 TYR L O 1
ATOM 1504 N N . ALA A 1 193 ? 15.616 82.046 164.435 1.00 53.72 193 ALA L N 1
ATOM 1505 C CA . ALA A 1 193 ? 15.145 81.557 163.152 1.00 48.89 193 ALA L CA 1
ATOM 1506 C C . ALA A 1 193 ? 16.324 81.116 162.293 1.00 51.13 193 ALA L C 1
ATOM 1507 O O . ALA A 1 193 ? 17.387 81.746 162.291 1.00 49.48 193 ALA L O 1
ATOM 1509 N N . CYS A 1 194 ? 16.166 80.009 161.591 1.00 50.00 194 CYS L N 1
ATOM 1510 C CA . CYS A 1 194 ? 17.063 79.725 160.487 1.00 47.14 194 CYS L CA 1
ATOM 1511 C C . CYS A 1 194 ? 16.253 79.815 159.204 1.00 50.22 194 CYS L C 1
ATOM 1512 O O . CYS A 1 194 ? 15.150 79.261 159.116 1.00 50.38 194 CYS L O 1
ATOM 1515 N N . GLU A 1 195 ? 16.762 80.589 158.251 1.00 45.74 195 GLU L N 1
ATOM 1516 C CA . GLU A 1 195 ? 16.123 80.792 156.965 1.00 40.78 195 GLU L CA 1
ATOM 1517 C C . GLU A 1 195 ? 16.889 80.000 155.923 1.00 40.81 195 GLU L C 1
ATOM 1518 O O . GLU A 1 195 ? 18.116 80.127 155.811 1.00 44.72 195 GLU L O 1
ATOM 1524 N N . VAL A 1 196 ? 16.181 79.177 155.177 1.00 38.74 196 VAL L N 1
ATOM 1525 C CA . VAL A 1 196 ? 16.810 78.204 154.316 1.00 36.05 196 VAL L CA 1
ATOM 1526 C C . VAL A 1 196 ? 16.494 78.563 152.878 1.00 42.90 196 VAL L C 1
ATOM 1527 O O . VAL A 1 196 ? 15.345 78.850 152.529 1.00 37.92 196 VAL L O 1
ATOM 1531 N N . THR A 1 197 ? 17.520 78.564 152.057 1.00 36.32 197 THR L N 1
ATOM 1532 C CA . THR A 1 197 ? 17.387 78.774 150.628 1.00 42.37 197 THR L CA 1
ATOM 1533 C C . THR A 1 197 ? 17.917 77.523 149.959 1.00 38.71 197 THR L C 1
ATOM 1534 O O . THR A 1 197 ? 19.020 77.063 150.282 1.00 36.58 197 THR L O 1
ATOM 1538 N N . HIS A 1 198 ? 17.127 76.970 149.060 1.00 33.94 198 HIS L N 1
ATOM 1539 C CA . HIS A 1 198 ? 17.528 75.814 148.266 1.00 31.81 198 HIS L CA 1
ATOM 1540 C C . HIS A 1 198 ? 16.780 75.944 146.946 1.00 35.89 198 HIS L C 1
ATOM 1541 O O . HIS A 1 198 ? 15.627 76.391 146.932 1.00 36.13 198 HIS L O 1
ATOM 1548 N N . GLN A 1 199 ? 17.434 75.570 145.858 1.00 33.73 199 GLN L N 1
ATOM 1549 C CA . GLN A 1 199 ? 16.895 75.886 144.554 1.00 34.45 199 GLN L CA 1
ATOM 1550 C C . GLN A 1 199 ? 15.596 75.139 144.260 1.00 36.29 199 GLN L C 1
ATOM 1551 O O . GLN A 1 199 ? 14.843 75.576 143.389 1.00 37.58 199 GLN L O 1
ATOM 1557 N N . GLY A 1 200 ? 15.281 74.062 145.001 1.00 30.88 200 GLY L N 1
ATOM 1558 C CA . GLY A 1 200 ? 14.020 73.352 144.814 1.00 33.46 200 GLY L CA 1
ATOM 1559 C C . GLY A 1 200 ? 12.843 73.943 145.536 1.00 35.88 200 GLY L C 1
ATOM 1560 O O . GLY A 1 200 ? 11.720 73.451 145.400 1.00 33.53 200 GLY L O 1
ATOM 1561 N N . LEU A 1 201 ? 13.063 75.002 146.302 1.00 32.74 201 LEU L N 1
ATOM 1562 C CA . LEU A 1 201 ? 11.994 75.697 146.997 1.00 35.55 201 LEU L CA 1
ATOM 1563 C C . LEU A 1 201 ? 11.484 76.784 146.083 1.00 33.92 201 LEU L C 1
ATOM 1564 O O . LEU A 1 201 ? 12.100 77.092 145.066 1.00 37.36 201 LEU L O 1
ATOM 1569 N N . SER A 1 202 ? 10.326 77.341 146.397 1.00 35.36 202 SER L N 1
ATOM 1570 C CA . SER A 1 202 ? 9.884 78.484 145.603 1.00 44.74 202 SER L CA 1
ATOM 1571 C C . SER A 1 202 ? 10.037 79.803 146.334 1.00 42.54 202 SER L C 1
ATOM 1572 O O . SER A 1 202 ? 9.675 80.847 145.785 1.00 41.44 202 SER L O 1
ATOM 1575 N N . SER A 1 203 ? 10.540 79.778 147.555 1.00 41.65 203 SER L N 1
ATOM 1576 C CA . SER A 1 203 ? 10.970 80.970 148.272 1.00 40.69 203 SER L CA 1
ATOM 1577 C C . SER A 1 203 ? 11.716 80.474 149.513 1.00 37.61 203 SER L C 1
ATOM 1578 O O . SER A 1 203 ? 11.599 79.293 149.866 1.00 36.29 203 SER L O 1
ATOM 1581 N N . PRO A 1 204 ? 12.451 81.340 150.218 1.00 39.98 204 PRO L N 1
ATOM 1582 C CA . PRO A 1 204 ? 13.156 80.892 151.431 1.00 39.44 204 PRO L CA 1
ATOM 1583 C C . PRO A 1 204 ? 12.201 80.328 152.465 1.00 44.72 204 PRO L C 1
ATOM 1584 O O . PRO A 1 204 ? 11.087 80.820 152.659 1.00 45.57 204 PRO L O 1
ATOM 1588 N N . VAL A 1 205 ? 12.645 79.293 153.150 1.00 41.24 205 VAL L N 1
ATOM 1589 C CA . VAL A 1 205 ? 11.857 78.672 154.200 1.00 41.28 205 VAL L CA 1
ATOM 1590 C C . VAL A 1 205 ? 12.462 79.054 155.535 1.00 45.54 205 VAL L C 1
ATOM 1591 O O . VAL A 1 205 ? 13.676 78.910 155.738 1.00 48.44 205 VAL L O 1
ATOM 1595 N N . THR A 1 206 ? 11.619 79.496 156.456 1.00 39.98 206 THR L N 1
ATOM 1596 C CA . THR A 1 206 ? 12.068 79.882 157.788 1.00 45.79 206 THR L CA 1
ATOM 1597 C C . THR A 1 206 ? 11.388 78.986 158.799 1.00 52.40 206 THR L C 1
ATOM 1598 O O . THR A 1 206 ? 10.165 78.856 158.782 1.00 52.30 206 THR L O 1
ATOM 1602 N N . LYS A 1 207 ? 12.188 78.334 159.635 1.00 48.60 207 LYS L N 1
ATOM 1603 C CA . LYS A 1 207 ? 11.709 77.707 160.860 1.00 52.97 207 LYS L CA 1
ATOM 1604 C C . LYS A 1 207 ? 12.231 78.509 162.044 1.00 48.94 207 LYS L C 1
ATOM 1605 O O . LYS A 1 207 ? 13.409 78.891 162.077 1.00 50.46 207 LYS L O 1
ATOM 1611 N N . SER A 1 208 ? 11.364 78.772 163.016 1.00 46.78 208 SER L N 1
ATOM 1612 C CA . SER A 1 208 ? 11.747 79.634 164.109 1.00 52.27 208 SER L CA 1
ATOM 1613 C C . SER A 1 208 ? 11.144 79.143 165.414 1.00 59.52 208 SER L C 1
ATOM 1614 O O . SER A 1 208 ? 10.288 78.255 165.455 1.00 56.35 208 SER L O 1
ATOM 1617 N N . PHE A 1 209 ? 11.635 79.736 166.486 1.00 52.75 209 PHE L N 1
ATOM 1618 C CA . PHE A 1 209 ? 11.072 79.533 167.806 1.00 61.35 209 PHE L CA 1
ATOM 1619 C C . PHE A 1 209 ? 11.512 80.706 168.655 1.00 69.76 209 PHE L C 1
ATOM 1620 O O . PHE A 1 209 ? 12.373 81.505 168.269 1.00 65.46 209 PHE L O 1
ATOM 1628 N N . ASN A 1 210 ? 10.932 80.779 169.837 1.00 75.08 210 ASN L N 1
ATOM 1629 C CA . ASN A 1 210 ? 11.331 81.786 170.786 1.00 74.71 210 ASN L CA 1
ATOM 1630 C C . ASN A 1 210 ? 11.335 81.156 172.164 1.00 70.19 210 ASN L C 1
ATOM 1631 O O . ASN A 1 210 ? 10.576 80.221 172.415 1.00 74.22 210 ASN L O 1
ATOM 1636 N N . ARG A 1 211 ? 12.279 81.602 172.998 1.00 80.29 211 ARG L N 1
ATOM 1637 C CA . ARG A 1 211 ? 12.207 81.574 174.473 1.00 92.46 211 ARG L CA 1
ATOM 1638 C C . ARG A 1 211 ? 13.621 81.725 174.999 1.00 95.96 211 ARG L C 1
ATOM 1639 O O . ARG A 1 211 ? 14.566 81.745 174.214 1.00 89.47 211 ARG L O 1
ATOM 1655 N N . VAL B 2 2 ? 51.764 44.404 143.246 1.00 67.58 2 VAL H N 1
ATOM 1656 C CA . VAL B 2 2 ? 52.398 45.572 143.795 1.00 52.71 2 VAL H CA 1
ATOM 1657 C C . VAL B 2 2 ? 51.677 46.021 145.027 1.00 49.83 2 VAL H C 1
ATOM 1658 O O . VAL B 2 2 ? 50.478 46.222 145.021 1.00 53.33 2 VAL H O 1
ATOM 1662 N N . GLN B 2 3 ? 52.386 46.187 146.121 1.00 49.13 3 GLN H N 1
ATOM 1663 C CA . GLN B 2 3 ? 51.692 46.710 147.282 1.00 43.58 3 GLN H CA 1
ATOM 1664 C C . GLN B 2 3 ? 52.594 47.685 148.034 1.00 46.28 3 GLN H C 1
ATOM 1665 O O . GLN B 2 3 ? 53.808 47.481 148.144 1.00 48.68 3 GLN H O 1
ATOM 1671 N N . LEU B 2 4 ? 51.996 48.777 148.482 1.00 45.10 4 LEU H N 1
ATOM 1672 C CA . LEU B 2 4 ? 52.669 49.818 149.251 1.00 39.73 4 LEU H CA 1
ATOM 1673 C C . LEU B 2 4 ? 51.930 49.916 150.578 1.00 47.33 4 LEU H C 1
ATOM 1674 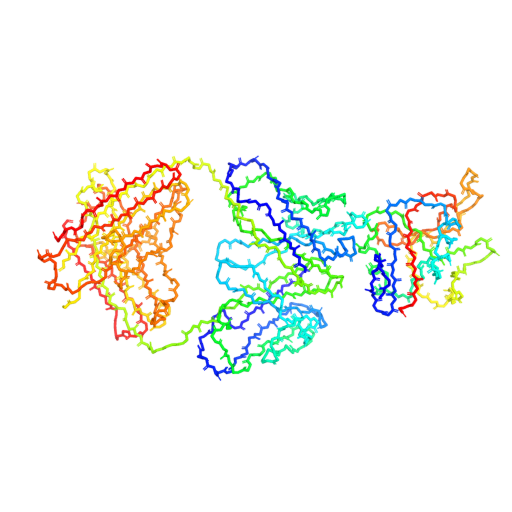O O . LEU B 2 4 ? 50.762 50.310 150.605 1.00 46.90 4 LEU H O 1
ATOM 1679 N N . GLN B 2 5 ? 52.598 49.561 151.670 1.00 46.16 5 GLN H N 1
ATOM 1680 C CA A GLN B 2 5 ? 51.971 49.513 152.989 0.50 45.57 5 GLN H CA 1
ATOM 1681 C CA B GLN B 2 5 ? 52.005 49.493 153.004 0.50 45.75 5 GLN H CA 1
ATOM 1682 C C . GLN B 2 5 ? 52.552 50.633 153.844 1.00 43.94 5 GLN H C 1
ATOM 1683 O O . GLN B 2 5 ? 53.755 50.655 154.136 1.00 44.65 5 GLN H O 1
ATOM 1694 N N . GLN B 2 6 ? 51.690 51.550 154.246 1.00 42.98 6 GLN H N 1
ATOM 1695 C CA . GLN B 2 6 ? 52.113 52.689 155.031 1.00 42.38 6 GLN H CA 1
ATOM 1696 C C . GLN B 2 6 ? 51.952 52.435 156.524 1.00 46.21 6 GLN H C 1
ATOM 1697 O O . GLN B 2 6 ? 51.167 51.589 156.947 1.00 48.26 6 GLN H O 1
ATOM 1703 N N . SER B 2 7 ? 52.728 53.163 157.321 1.00 47.53 7 SER H N 1
ATOM 1704 C CA . SER B 2 7 ? 52.594 53.094 158.773 1.00 46.06 7 SER H CA 1
ATOM 1705 C C . SER B 2 7 ? 51.251 53.672 159.190 1.00 47.66 7 SER H C 1
ATOM 1706 O O . SER B 2 7 ? 50.567 54.330 158.406 1.00 48.80 7 SER H O 1
ATOM 1709 N N . GLY B 2 8 ? 50.874 53.426 160.461 1.00 51.10 8 GLY H N 1
ATOM 1710 C CA . GLY B 2 8 ? 49.543 53.722 160.939 1.00 44.90 8 GLY H CA 1
ATOM 1711 C C . GLY B 2 8 ? 49.362 55.185 161.271 1.00 45.77 8 GLY H C 1
ATOM 1712 O O . GLY B 2 8 ? 50.288 56.011 161.150 1.00 50.49 8 GLY H O 1
ATOM 1713 N N . PRO B 2 9 ? 48.156 55.532 161.726 1.00 48.71 9 PRO H N 1
ATOM 1714 C CA . PRO B 2 9 ? 47.828 56.950 161.931 1.00 46.76 9 PRO H CA 1
ATOM 1715 C C . PRO B 2 9 ? 48.665 57.566 163.043 1.00 45.17 9 PRO H C 1
ATOM 1716 O O . PRO B 2 9 ? 49.132 56.887 163.957 1.00 47.65 9 PRO H O 1
ATOM 1720 N N . GLU B 2 10 ? 48.851 58.879 162.962 1.00 49.82 10 GLU H N 1
ATOM 1721 C CA . GLU B 2 10 ? 49.622 59.610 163.952 1.00 44.26 10 GLU H CA 1
ATOM 1722 C C . GLU B 2 10 ? 48.810 60.787 164.450 1.00 47.93 10 GLU H C 1
ATOM 1723 O O . GLU B 2 10 ? 48.110 61.464 163.676 1.00 43.72 10 GLU H O 1
ATOM 1729 N N . LEU B 2 11 ? 48.930 61.023 165.746 1.00 46.13 11 LEU H N 1
ATOM 1730 C CA . LEU B 2 11 ? 48.294 62.138 166.432 1.00 51.41 11 LEU H CA 1
ATOM 1731 C C . LEU B 2 11 ? 49.375 62.721 167.322 1.00 51.83 11 LEU H C 1
ATOM 1732 O O . LEU B 2 11 ? 49.832 62.053 168.249 1.00 54.23 11 LEU H O 1
ATOM 1737 N N . VAL B 2 12 ? 49.831 63.933 167.023 1.00 50.44 12 VAL H N 1
ATOM 1738 C CA . VAL B 2 12 ? 50.977 64.508 167.714 1.00 49.38 12 VAL H CA 1
ATOM 1739 C C . VAL B 2 12 ? 50.718 65.983 167.979 1.00 54.37 12 VAL H C 1
ATOM 1740 O O . VAL B 2 12 ? 49.815 66.599 167.409 1.00 54.38 12 VAL H O 1
ATOM 1744 N N . ARG B 2 13 ? 51.571 66.560 168.809 1.00 51.02 13 ARG H N 1
ATOM 1745 C CA . ARG B 2 13 ? 51.401 67.967 169.101 1.00 51.90 13 ARG H CA 1
ATOM 1746 C C . ARG B 2 13 ? 52.227 68.823 168.157 1.00 50.86 13 ARG H C 1
ATOM 1747 O O . ARG B 2 13 ? 53.133 68.330 167.484 1.00 51.20 13 ARG H O 1
ATOM 1755 N N . PRO B 2 14 ? 51.889 70.105 168.042 1.00 57.44 14 PRO H N 1
ATOM 1756 C CA . PRO B 2 14 ? 52.656 71.004 167.180 1.00 49.79 14 PRO H CA 1
ATOM 1757 C C . PRO B 2 14 ? 54.108 71.101 167.619 1.00 55.10 14 PRO H C 1
ATOM 1758 O O . PRO B 2 14 ? 54.447 70.885 168.782 1.00 57.39 14 PRO H O 1
ATOM 1762 N N . GLY B 2 15 ? 54.963 71.473 166.665 1.00 60.44 15 GLY H N 1
ATOM 1763 C CA . GLY B 2 15 ? 56.381 71.597 166.917 1.00 59.73 15 GLY H CA 1
ATOM 1764 C C . GLY B 2 15 ? 57.096 70.274 166.994 1.00 62.81 15 GLY H C 1
ATOM 1765 O O . GLY B 2 15 ? 58.315 70.261 167.128 1.00 64.32 15 GLY H O 1
ATOM 1766 N N . THR B 2 16 ? 56.380 69.155 166.898 1.00 58.01 16 THR H N 1
ATOM 1767 C CA . THR B 2 16 ? 57.035 67.862 166.879 1.00 55.17 16 THR H CA 1
ATOM 1768 C C . THR B 2 16 ? 57.368 67.445 165.452 1.00 55.33 16 THR H C 1
ATOM 1769 O O . THR B 2 16 ? 57.131 68.162 164.476 1.00 53.82 16 THR H O 1
ATOM 1773 N N . SER B 2 17 ? 57.941 66.256 165.341 1.00 49.36 17 SER H N 1
ATOM 1774 C CA . SER B 2 17 ? 58.386 65.686 164.089 1.00 54.33 17 SER H CA 1
ATOM 1775 C C . SER B 2 17 ? 57.868 64.258 164.031 1.00 49.50 17 SER H C 1
ATOM 1776 O O . SER B 2 17 ? 57.846 63.557 165.048 1.00 52.15 17 SER H O 1
ATOM 1779 N N . VAL B 2 18 ? 57.435 63.828 162.860 1.00 47.21 18 VAL H N 1
ATOM 1780 C CA . VAL B 2 18 ? 56.917 62.479 162.717 1.00 46.42 18 VAL H CA 1
ATOM 1781 C C . VAL B 2 18 ? 57.553 61.844 161.496 1.00 45.22 18 VAL H C 1
ATOM 1782 O O . VAL B 2 18 ? 57.905 62.526 160.532 1.00 46.75 18 VAL H O 1
ATOM 1786 N N . LYS B 2 19 ? 57.716 60.526 161.554 1.00 43.65 19 LYS H N 1
ATOM 1787 C CA . LYS B 2 19 ? 58.296 59.726 160.478 1.00 48.73 19 LYS H CA 1
ATOM 1788 C C . LYS B 2 19 ? 57.231 58.751 160.001 1.00 53.70 19 LYS H C 1
ATOM 1789 O O . LYS B 2 19 ? 56.705 57.973 160.794 1.00 54.26 19 LYS H O 1
ATOM 1795 N N . ILE B 2 20 ? 56.899 58.814 158.723 1.00 43.37 20 ILE H N 1
ATOM 1796 C CA . ILE B 2 20 ? 55.914 57.935 158.104 1.00 41.14 20 ILE H CA 1
ATOM 1797 C C . ILE B 2 20 ? 56.664 56.971 157.210 1.00 51.11 20 ILE H C 1
ATOM 1798 O O . ILE B 2 20 ? 57.605 57.366 156.506 1.00 50.15 20 ILE H O 1
ATOM 1803 N N . SER B 2 21 ? 56.282 55.713 157.259 1.00 44.30 21 SER H N 1
ATOM 1804 C CA . SER B 2 21 ? 56.965 54.735 156.435 1.00 49.18 21 SER H CA 1
ATOM 1805 C C . SER B 2 21 ? 56.018 54.181 155.388 1.00 45.27 21 SER H C 1
ATOM 1806 O O . SER B 2 21 ? 54.797 54.202 155.533 1.00 44.10 21 SER H O 1
ATOM 1809 N N . CYS B 2 22 ? 56.617 53.667 154.336 1.00 47.73 22 CYS H N 1
ATOM 1810 C CA . CYS B 2 22 ? 55.907 53.057 153.227 1.00 41.78 22 CYS H CA 1
ATOM 1811 C C . CYS B 2 22 ? 56.749 51.867 152.788 1.00 45.61 22 CYS H C 1
ATOM 1812 O O . CYS B 2 22 ? 57.831 52.056 152.226 1.00 43.61 22 CYS H O 1
ATOM 1815 N N . LYS B 2 23 ? 56.287 50.660 153.078 1.00 41.64 23 LYS H N 1
ATOM 1816 C CA . LYS B 2 23 ? 57.003 49.430 152.727 1.00 45.66 23 LYS H CA 1
ATOM 1817 C C . LYS B 2 23 ? 56.476 48.903 151.395 1.00 44.43 23 LYS H C 1
ATOM 1818 O O . LYS B 2 23 ? 55.268 48.687 151.241 1.00 50.12 23 LYS H O 1
ATOM 1824 N N . ALA B 2 24 ? 57.365 48.734 150.434 1.00 41.54 24 ALA H N 1
ATOM 1825 C CA . ALA B 2 24 ? 56.989 48.307 149.094 1.00 51.13 24 ALA H CA 1
ATOM 1826 C C . ALA B 2 24 ? 57.238 46.814 148.908 1.00 49.50 24 ALA H C 1
ATOM 1827 O O . ALA B 2 24 ? 58.241 46.277 149.376 1.00 49.61 24 ALA H O 1
ATOM 1829 N N . SER B 2 25 ? 56.338 46.146 148.198 1.00 44.77 25 SER H N 1
ATOM 1830 C CA . SER B 2 25 ? 56.529 44.745 147.866 1.00 46.05 25 SER H CA 1
ATOM 1831 C C . SER B 2 25 ? 55.963 44.512 146.479 1.00 56.36 25 SER H C 1
ATOM 1832 O O . SER B 2 25 ? 55.178 45.324 145.962 1.00 49.93 25 SER H O 1
ATOM 1835 N N . GLY B 2 26 ? 56.408 43.413 145.865 1.00 54.68 26 GLY H N 1
ATOM 1836 C CA . GLY B 2 26 ? 55.880 42.980 144.586 1.00 54.11 26 GLY H CA 1
ATOM 1837 C C . GLY B 2 26 ? 56.482 43.622 143.354 1.00 51.68 26 GLY H C 1
ATOM 1838 O O . GLY B 2 26 ? 55.922 43.471 142.257 1.00 54.53 26 GLY H O 1
ATOM 1839 N N . TYR B 2 27 ? 57.610 44.317 143.490 1.00 48.37 27 TYR H N 1
ATOM 1840 C CA . TYR B 2 27 ? 58.337 44.878 142.358 1.00 43.94 27 TYR H CA 1
ATOM 1841 C C . TYR B 2 27 ? 59.739 45.238 142.839 1.00 46.67 27 TYR H C 1
ATOM 1842 O O . TYR B 2 27 ? 60.026 45.191 144.034 1.00 49.95 27 TYR H O 1
ATOM 1851 N N . THR B 2 28 ? 60.599 45.644 141.907 1.00 48.10 28 THR H N 1
ATOM 1852 C CA . THR B 2 28 ? 61.976 45.958 142.266 1.00 50.07 28 THR H CA 1
ATOM 1853 C C . THR B 2 28 ? 61.995 47.360 142.841 1.00 49.35 28 THR H C 1
ATOM 1854 O O . THR B 2 28 ? 62.006 48.351 142.112 1.00 51.95 28 THR H O 1
ATOM 1858 N N . PHE B 2 29 ? 62.026 47.424 144.171 1.00 42.92 29 PHE H N 1
ATOM 1859 C CA . PHE B 2 29 ? 62.031 48.694 144.878 1.00 46.74 29 PHE H CA 1
ATOM 1860 C C . PHE B 2 29 ? 63.064 49.669 144.320 1.00 46.03 29 PHE H C 1
ATOM 1861 O O . PHE B 2 29 ? 62.823 50.885 144.275 1.00 40.85 29 PHE H O 1
ATOM 1869 N N . LEU B 2 30 ? 64.182 49.164 143.808 1.00 43.86 30 LEU H N 1
ATOM 1870 C CA . LEU B 2 30 ? 65.274 50.090 143.552 1.00 46.74 30 LEU H CA 1
ATOM 1871 C C . LEU B 2 30 ? 65.051 50.899 142.287 1.00 52.29 30 LEU H C 1
ATOM 1872 O O . LEU B 2 30 ? 65.478 52.058 142.227 1.00 52.86 30 LEU H O 1
ATOM 1877 N N . THR B 2 31 ? 64.325 50.344 141.307 1.00 48.16 31 THR H N 1
ATOM 1878 C CA . THR B 2 31 ? 64.225 50.939 139.982 1.00 51.84 31 THR H CA 1
ATOM 1879 C C . THR B 2 31 ? 63.037 51.880 139.799 1.00 41.17 31 THR H C 1
ATOM 1880 O O . THR B 2 31 ? 62.750 52.245 138.659 1.00 38.24 31 THR H O 1
ATOM 1884 N N . TYR B 2 32 ? 62.275 52.191 140.842 1.00 34.84 32 TYR H N 1
ATOM 1885 C CA . TYR B 2 32 ? 61.146 53.111 140.703 1.00 34.06 32 TYR H CA 1
ATOM 1886 C C . TYR B 2 32 ? 61.300 54.257 141.679 1.00 36.05 32 TYR H C 1
ATOM 1887 O O . TYR B 2 32 ? 61.916 54.104 142.731 1.00 44.41 32 TYR H O 1
ATOM 1896 N N . TRP B 2 33 ? 60.746 55.415 141.305 1.00 33.63 33 TRP H N 1
ATOM 1897 C CA . TRP B 2 33 ? 60.605 56.536 142.221 1.00 34.37 33 TRP H CA 1
ATOM 1898 C C . TRP B 2 33 ? 59.545 56.225 143.254 1.00 39.36 33 TRP H C 1
ATOM 1899 O O . TRP B 2 33 ? 58.541 55.593 142.945 1.00 34.53 33 TRP H O 1
ATOM 1910 N N . MET B 2 34 ? 59.779 56.663 144.479 1.00 36.21 34 MET H N 1
ATOM 1911 C CA . MET B 2 34 ? 58.750 56.686 145.500 1.00 35.24 34 MET H CA 1
ATOM 1912 C C . MET B 2 34 ? 58.404 58.131 145.758 1.00 33.84 34 MET H C 1
ATOM 1913 O O . MET B 2 34 ? 59.282 58.931 146.111 1.00 34.36 34 MET H O 1
ATOM 1918 N N . ASN B 2 35 ? 57.157 58.459 145.525 1.00 32.53 35 ASN H N 1
ATOM 1919 C CA . ASN B 2 35 ? 56.582 59.793 145.667 1.00 41.12 35 ASN H CA 1
ATOM 1920 C C . ASN B 2 35 ? 55.766 59.890 146.942 1.00 42.20 35 ASN H C 1
ATOM 1921 O O . ASN B 2 35 ? 55.214 58.887 147.424 1.00 40.64 35 ASN H O 1
ATOM 1926 N N . TRP B 2 36 ? 55.651 61.116 147.460 1.00 33.20 36 TRP H N 1
ATOM 1927 C CA . TRP B 2 36 ? 54.839 61.383 148.629 1.00 36.62 36 TRP H CA 1
ATOM 1928 C C . TRP B 2 36 ? 53.883 62.499 148.272 1.00 35.04 36 TRP H C 1
ATOM 1929 O O . TRP B 2 36 ? 54.263 63.473 147.606 1.00 34.04 36 TRP H O 1
ATOM 1940 N N . VAL B 2 37 ? 52.627 62.314 148.654 1.00 36.66 37 VAL H N 1
ATOM 1941 C CA . VAL B 2 37 ? 51.569 63.228 148.289 1.00 32.80 37 VAL H CA 1
ATOM 1942 C C . VAL B 2 37 ? 50.790 63.596 149.548 1.00 40.42 37 VAL H C 1
ATOM 1943 O O . VAL B 2 37 ? 50.568 62.747 150.415 1.00 34.36 37 VAL H O 1
ATOM 1947 N N . LYS B 2 38 ? 50.345 64.844 149.639 1.00 33.53 38 LYS H N 1
ATOM 1948 C CA . LYS B 2 38 ? 49.583 65.303 150.789 1.00 33.97 38 LYS H CA 1
ATOM 1949 C C . LYS B 2 38 ? 48.153 65.598 150.370 1.00 34.22 38 LYS H C 1
ATOM 1950 O O . LYS B 2 38 ? 47.920 66.182 149.308 1.00 36.46 38 LYS H O 1
ATOM 1956 N N . GLN B 2 39 ? 47.197 65.274 151.227 1.00 34.41 39 GLN H N 1
ATOM 1957 C CA . GLN B 2 39 ? 45.812 65.620 150.900 1.00 34.84 39 GLN H CA 1
ATOM 1958 C C . GLN B 2 39 ? 45.169 66.122 152.175 1.00 35.32 39 GLN H C 1
ATOM 1959 O O . GLN B 2 39 ? 44.958 65.350 153.111 1.00 37.32 39 GLN H O 1
ATOM 1965 N N . ARG B 2 40 ? 44.910 67.405 152.228 1.00 43.39 40 ARG H N 1
ATOM 1966 C CA A ARG B 2 40 ? 44.253 67.918 153.410 0.50 42.90 40 ARG H CA 1
ATOM 1967 C CA B ARG B 2 40 ? 44.243 67.980 153.385 0.50 43.76 40 ARG H CA 1
ATOM 1968 C C . ARG B 2 40 ? 42.766 67.577 153.377 1.00 44.13 40 ARG H C 1
ATOM 1969 O O . ARG B 2 40 ? 42.187 67.377 152.304 1.00 52.55 40 ARG H O 1
ATOM 1984 N N . PRO B 2 41 ? 42.125 67.472 154.575 1.00 53.10 41 PRO H N 1
ATOM 1985 C CA . PRO B 2 41 ? 40.703 67.085 154.627 1.0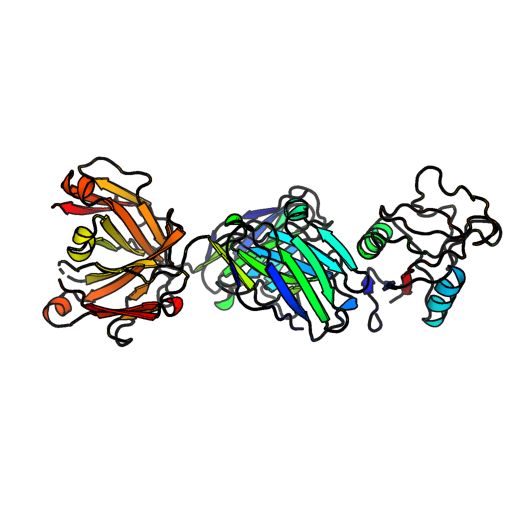0 55.81 41 PRO H CA 1
ATOM 1986 C C . PRO B 2 41 ? 39.841 67.883 153.645 1.00 51.47 41 PRO H C 1
ATOM 1987 O O . PRO B 2 41 ? 39.862 69.115 153.647 1.00 64.18 41 PRO H O 1
ATOM 1991 N N . GLY B 2 42 ? 39.126 67.189 152.760 1.00 56.23 42 GLY H N 1
ATOM 1992 C CA . GLY B 2 42 ? 38.271 67.858 151.797 1.00 51.43 42 GLY H CA 1
ATOM 1993 C C . GLY B 2 42 ? 38.977 68.564 150.663 1.00 55.65 42 GLY H C 1
ATOM 1994 O O . GLY B 2 42 ? 38.329 69.301 149.914 1.00 59.11 42 GLY H O 1
ATOM 1995 N N . GLN B 2 43 ? 40.275 68.351 150.473 1.00 63.94 43 GLN H N 1
ATOM 1996 C CA . GLN B 2 43 ? 41.039 69.144 149.513 1.00 56.77 43 GLN H CA 1
ATOM 1997 C C . GLN B 2 43 ? 41.605 68.247 148.422 1.00 56.56 43 GLN H C 1
ATOM 1998 O O . GLN B 2 43 ? 41.486 67.016 148.477 1.00 53.46 43 GLN H O 1
ATOM 2004 N N . GLY B 2 44 ? 42.253 68.879 147.436 1.00 47.85 44 GLY H N 1
ATOM 2005 C CA . GLY B 2 44 ? 42.970 68.173 146.401 1.00 56.12 44 GLY H CA 1
ATOM 2006 C C . GLY B 2 44 ? 44.332 67.661 146.863 1.00 42.78 44 GLY H C 1
ATOM 2007 O O . GLY B 2 44 ? 44.700 67.709 148.040 1.00 44.89 44 GLY H O 1
ATOM 2008 N N . LEU B 2 45 ? 45.065 67.110 145.908 1.00 40.89 45 LEU H N 1
ATOM 2009 C CA . LEU B 2 45 ? 46.342 66.471 146.200 1.00 37.52 45 LEU H CA 1
ATOM 2010 C C . LEU B 2 45 ? 47.485 67.468 146.030 1.00 35.33 45 LEU H C 1
ATOM 2011 O O . LEU B 2 45 ? 47.440 68.345 145.164 1.00 37.75 45 LEU H O 1
ATOM 2016 N N . GLU B 2 46 ? 48.522 67.299 146.837 1.00 34.82 46 GLU H N 1
ATOM 2017 C CA . GLU B 2 46 ? 49.737 68.099 146.698 1.00 37.19 46 GLU H CA 1
ATOM 2018 C C . GLU B 2 46 ? 50.924 67.156 146.669 1.00 34.23 46 GLU H C 1
ATOM 2019 O O . GLU B 2 46 ? 51.033 66.283 147.528 1.00 37.03 46 GLU H O 1
ATOM 2025 N N . TRP B 2 47 ? 51.813 67.354 145.712 1.00 34.22 47 TRP H N 1
ATOM 2026 C CA . TRP B 2 47 ? 52.987 66.516 145.582 1.00 33.59 47 TRP H CA 1
ATOM 2027 C C . TRP B 2 47 ? 54.095 67.070 146.468 1.00 35.42 47 TRP H C 1
ATOM 2028 O O . TRP B 2 47 ? 54.436 68.263 146.383 1.00 36.81 47 TRP H O 1
ATOM 2039 N N . ILE B 2 48 ? 54.632 66.218 147.329 1.00 35.71 48 ILE H N 1
ATOM 2040 C CA . ILE B 2 48 ? 55.673 66.652 148.260 1.00 34.11 48 ILE H CA 1
ATOM 2041 C C . ILE B 2 48 ? 57.050 66.489 147.679 1.00 34.09 48 ILE H C 1
ATOM 2042 O O . ILE B 2 48 ? 57.910 67.379 147.807 1.00 34.86 48 ILE H O 1
ATOM 2047 N N . GLY B 2 49 ? 57.302 65.335 147.094 1.00 35.25 49 GLY H N 1
ATOM 2048 C CA . GLY B 2 49 ? 58.632 65.082 146.560 1.00 34.68 49 GLY H CA 1
ATOM 2049 C C . GLY B 2 49 ? 58.736 63.617 146.211 1.00 34.74 49 GLY H C 1
ATOM 2050 O O . GLY B 2 49 ? 57.760 62.851 146.325 1.00 34.27 49 GLY H O 1
ATOM 2051 N N . GLN B 2 50 ? 59.935 63.225 145.812 1.00 32.82 50 GLN H N 1
ATOM 2052 C CA . GLN B 2 50 ? 60.121 61.836 145.416 1.00 32.46 50 GLN H CA 1
ATOM 2053 C C . GLN B 2 50 ? 61.570 61.465 145.647 1.00 33.97 50 GLN H C 1
ATOM 2054 O O . GLN B 2 50 ? 62.451 62.322 145.762 1.00 33.35 50 GLN H O 1
ATOM 2060 N N . ILE B 2 51 ? 61.795 60.171 145.782 1.00 33.83 51 ILE H N 1
ATOM 2061 C CA . ILE B 2 51 ? 63.133 59.661 145.992 1.00 33.51 51 ILE H CA 1
ATOM 2062 C C . ILE B 2 51 ? 63.311 58.455 145.084 1.00 38.96 51 ILE H C 1
ATOM 2063 O O . ILE B 2 51 ? 62.362 57.690 144.845 1.00 35.44 51 ILE H O 1
ATOM 2068 N N . PHE B 2 52 ? 64.529 58.291 144.570 1.00 35.69 52 PHE H N 1
ATOM 2069 C CA . PHE B 2 52 ? 64.885 57.151 143.738 1.00 38.72 52 PHE H CA 1
ATOM 2070 C C . PHE B 2 52 ? 65.806 56.260 144.545 1.00 39.13 52 PHE H C 1
ATOM 2071 O O . PHE B 2 52 ? 66.985 56.597 144.736 1.00 37.99 52 PHE H O 1
ATOM 2079 N N . PRO B 2 53 ? 65.320 55.131 145.051 1.00 38.58 53 PRO H N 1
ATOM 2080 C CA . PRO B 2 53 ? 66.072 54.421 146.087 1.00 41.71 53 PRO H CA 1
ATOM 2081 C C . PRO B 2 53 ? 67.393 53.900 145.590 1.00 37.22 53 PRO H C 1
ATOM 2082 O O . PRO B 2 53 ? 68.308 53.757 146.403 1.00 42.72 53 PRO H O 1
ATOM 2086 N N . ALA B 2 54 ? 67.516 53.572 144.300 1.00 39.34 54 ALA H N 1
ATOM 2087 C CA . ALA B 2 54 ? 68.773 53.007 143.841 1.00 44.00 54 ALA H CA 1
ATOM 2088 C C . ALA B 2 54 ? 69.911 53.979 144.093 1.00 39.15 54 ALA H C 1
ATOM 2089 O O . ALA B 2 54 ? 71.041 53.560 144.346 1.00 39.98 54 ALA H O 1
ATOM 2091 N N . THR B 2 55 ? 69.649 55.285 143.952 1.00 36.74 55 THR H N 1
ATOM 2092 C CA . THR B 2 55 ? 70.716 56.274 144.137 1.00 45.56 55 THR H CA 1
ATOM 2093 C C . THR B 2 55 ? 70.501 57.177 145.333 1.00 37.56 55 THR H C 1
ATOM 2094 O O . THR B 2 55 ? 71.445 57.859 145.753 1.00 38.43 55 THR H O 1
ATOM 2098 N N . GLY B 2 56 ? 69.289 57.217 145.861 1.00 37.52 56 GLY H N 1
ATOM 2099 C CA . GLY B 2 56 ? 68.961 58.135 146.920 1.00 39.82 56 GLY H CA 1
ATOM 2100 C C . GLY B 2 56 ? 68.658 59.523 146.421 1.00 39.72 56 GLY H C 1
ATOM 2101 O O . GLY B 2 56 ? 68.426 60.422 147.233 1.00 39.33 56 GLY H O 1
ATOM 2102 N N . SER B 2 57 ? 68.635 59.717 145.110 1.00 36.92 57 SER H N 1
ATOM 2103 C CA . SER B 2 57 ? 68.334 61.021 144.555 1.00 35.45 57 SER H CA 1
ATOM 2104 C C . SER B 2 57 ? 66.938 61.474 144.980 1.00 34.92 57 SER H C 1
ATOM 2105 O O . SER B 2 57 ? 65.978 60.700 144.971 1.00 34.93 57 SER H O 1
ATOM 2108 N N . THR B 2 58 ? 66.823 62.744 145.356 1.00 35.34 58 THR H N 1
ATOM 2109 C CA . THR B 2 58 ? 65.550 63.271 145.845 1.00 37.72 58 THR H CA 1
ATOM 2110 C C . THR B 2 58 ? 65.206 64.559 145.119 1.00 38.73 58 THR H C 1
ATOM 2111 O O . THR B 2 58 ? 66.090 65.345 144.725 1.00 37.56 58 THR H O 1
ATOM 2115 N N . HIS B 2 59 ? 63.907 64.778 144.944 1.00 36.82 59 HIS H N 1
ATOM 2116 C CA . HIS B 2 59 ? 63.427 66.009 144.321 1.00 40.60 59 HIS H CA 1
ATOM 2117 C C . HIS B 2 59 ? 62.228 66.437 145.120 1.00 40.87 59 HIS H C 1
ATOM 2118 O O . HIS B 2 59 ? 61.394 65.596 145.433 1.00 35.24 59 HIS H O 1
ATOM 2125 N N . TYR B 2 60 ? 62.197 67.695 145.520 1.00 35.85 60 TYR H N 1
ATOM 2126 C CA . TYR B 2 60 ? 61.132 68.181 146.380 1.00 39.25 60 TYR H CA 1
ATOM 2127 C C . TYR B 2 60 ? 60.375 69.294 145.690 1.00 40.63 60 TYR H C 1
ATOM 2128 O O . TYR B 2 60 ? 60.954 70.101 144.954 1.00 40.89 60 TYR H O 1
ATOM 2137 N N . ASN B 2 61 ? 59.096 69.341 145.976 1.00 37.42 61 ASN H N 1
ATOM 2138 C CA . ASN B 2 61 ? 58.327 70.563 145.906 1.00 37.12 61 ASN H CA 1
ATOM 2139 C C . ASN B 2 61 ? 58.913 71.575 146.876 1.00 38.57 61 ASN H C 1
ATOM 2140 O O . ASN B 2 61 ? 58.983 71.322 148.083 1.00 41.44 61 ASN H O 1
ATOM 2145 N N . GLU B 2 62 ? 59.278 72.748 146.355 1.00 39.92 62 GLU H N 1
ATOM 2146 C CA . GLU B 2 62 ? 59.953 73.755 147.173 1.00 48.97 62 GLU H CA 1
ATOM 2147 C C . GLU B 2 62 ? 59.103 74.188 148.360 1.00 48.17 62 GLU H C 1
ATOM 2148 O O . GLU B 2 62 ? 59.649 74.563 149.403 1.00 45.31 62 GLU H O 1
ATOM 2154 N N . MET B 2 63 ? 57.771 74.152 148.222 1.00 44.40 63 MET H N 1
ATOM 2155 C CA . MET B 2 63 ? 56.861 74.413 149.332 1.00 43.05 63 MET H CA 1
ATOM 2156 C C . MET B 2 63 ? 57.108 73.515 150.535 1.00 45.58 63 MET H C 1
ATOM 2157 O O . MET B 2 63 ? 56.753 73.895 151.654 1.00 49.46 63 MET H O 1
ATOM 2162 N N . PHE B 2 64 ? 57.697 72.336 150.336 1.00 40.14 64 PHE H N 1
ATOM 2163 C CA . PHE B 2 64 ? 57.961 71.383 151.409 1.00 39.67 64 PHE H CA 1
ATOM 2164 C C . PHE B 2 64 ? 59.447 71.253 151.761 1.00 44.57 64 PHE H C 1
ATOM 2165 O O . PHE B 2 64 ? 59.804 70.390 152.565 1.00 44.86 64 PHE H O 1
ATOM 2173 N N . LYS B 2 65 ? 60.314 72.082 151.183 1.00 46.44 65 LYS H N 1
ATOM 2174 C CA . LYS B 2 65 ? 61.755 71.920 151.391 1.00 58.48 65 LYS H CA 1
ATOM 2175 C C . LYS B 2 65 ? 62.138 71.987 152.871 1.00 57.04 65 LYS H C 1
ATOM 2176 O O . LYS B 2 65 ? 63.012 71.236 153.322 1.00 66.99 65 LYS H O 1
ATOM 2182 N N . ASP B 2 66 ? 61.503 72.859 153.649 1.00 47.50 66 ASP H N 1
ATOM 2183 C CA . ASP B 2 66 ? 61.793 72.904 155.081 1.00 60.45 66 ASP H CA 1
ATOM 2184 C C . ASP B 2 66 ? 60.997 71.885 155.891 1.00 65.53 66 ASP H C 1
ATOM 2185 O O . ASP B 2 66 ? 61.311 71.644 157.058 1.00 71.97 66 ASP H O 1
ATOM 2190 N N . LYS B 2 67 ? 59.996 71.262 155.301 1.00 52.03 67 LYS H N 1
ATOM 2191 C CA . LYS B 2 67 ? 59.017 70.509 156.060 1.00 49.51 67 LYS H CA 1
ATOM 2192 C C . LYS B 2 67 ? 59.255 69.007 155.996 1.00 48.04 67 LYS H C 1
ATOM 2193 O O . LYS B 2 67 ? 59.134 68.315 157.008 1.00 52.19 67 LYS H O 1
ATOM 2199 N N . ALA B 2 68 ? 59.566 68.485 154.823 1.00 41.76 68 ALA H N 1
ATOM 2200 C CA . ALA B 2 68 ? 59.627 67.058 154.593 1.00 40.47 68 ALA H CA 1
ATOM 2201 C C . ALA B 2 68 ? 61.058 66.665 154.262 1.00 45.14 68 ALA H C 1
ATOM 2202 O O . ALA B 2 68 ? 61.757 67.412 153.589 1.00 43.21 68 ALA H O 1
ATOM 2204 N N . THR B 2 69 ? 61.499 65.503 154.734 1.00 41.88 69 THR H N 1
ATOM 2205 C CA . THR B 2 69 ? 62.794 64.963 154.332 1.00 43.44 69 THR H CA 1
ATOM 2206 C C . THR B 2 69 ? 62.583 63.507 153.969 1.00 46.57 69 THR H C 1
ATOM 2207 O O . THR B 2 69 ? 61.990 62.760 154.742 1.00 42.40 69 THR H O 1
ATOM 2211 N N . LEU B 2 70 ? 62.993 63.119 152.778 1.00 37.90 70 LEU H N 1
ATOM 2212 C CA . LEU B 2 70 ? 62.740 61.769 152.313 1.00 37.16 70 LEU H CA 1
ATOM 2213 C C . LEU B 2 70 ? 63.982 60.913 152.489 1.00 48.15 70 LEU H C 1
ATOM 2214 O O . LEU B 2 70 ? 65.089 61.374 152.226 1.00 43.55 70 LEU H O 1
ATOM 2219 N N . ASN B 2 71 ? 63.804 59.663 152.909 1.00 38.31 71 ASN H N 1
ATOM 2220 C CA . ASN B 2 71 ? 64.948 58.739 152.789 1.00 40.93 71 ASN H CA 1
ATOM 2221 C C . ASN B 2 71 ? 64.410 57.327 152.573 1.00 46.42 71 ASN H C 1
ATOM 2222 O O . ASN B 2 71 ? 63.205 57.125 152.378 1.00 46.19 71 ASN H O 1
ATOM 2227 N N . GLU B 2 72 ? 65.315 56.346 152.534 1.00 43.50 72 GLU H N 1
ATOM 2228 C CA . GLU B 2 72 ? 64.991 55.003 152.049 1.00 46.01 72 GLU H CA 1
ATOM 2229 C C . GLU B 2 72 ? 65.824 54.013 152.852 1.00 55.43 72 GLU H C 1
ATOM 2230 O O . GLU B 2 72 ? 66.954 54.322 153.234 1.00 55.56 72 GLU H O 1
ATOM 2236 N N . ASP B 2 73 ? 65.258 52.841 153.147 1.00 52.85 73 ASP H N 1
ATOM 2237 C CA . ASP B 2 73 ? 66.009 51.721 153.738 1.00 50.31 73 ASP H CA 1
ATOM 2238 C C . ASP B 2 73 ? 65.977 50.618 152.693 1.00 54.05 73 ASP H C 1
ATOM 2239 O O . ASP B 2 73 ? 64.991 49.885 152.586 1.00 53.41 73 ASP H O 1
ATOM 2244 N N . THR B 2 74 ? 67.035 50.554 151.900 1.00 53.25 74 THR H N 1
ATOM 2245 C CA . THR B 2 74 ? 67.151 49.553 150.848 1.00 61.63 74 THR H CA 1
ATOM 2246 C C . THR B 2 74 ? 67.007 48.128 151.394 1.00 63.16 74 THR H C 1
ATOM 2247 O O . THR B 2 74 ? 66.426 47.259 150.735 1.00 63.01 74 THR H O 1
ATOM 2251 N N . SER B 2 75 ? 67.512 47.866 152.597 1.00 62.20 75 SER H N 1
ATOM 2252 C CA . SER B 2 75 ? 67.467 46.485 153.072 1.00 70.97 75 SER H CA 1
ATOM 2253 C C . SER B 2 75 ? 66.041 46.023 153.361 1.00 66.52 75 SER H C 1
ATOM 2254 O O . SER B 2 75 ? 65.759 44.829 153.270 1.00 69.07 75 SER H O 1
ATOM 2257 N N . SER B 2 76 ? 65.110 46.931 153.633 1.00 61.11 76 SER H N 1
ATOM 2258 C CA . SER B 2 76 ? 63.758 46.515 153.969 1.00 63.79 76 SER H CA 1
ATOM 2259 C C . SER B 2 76 ? 62.717 47.012 152.964 1.00 57.15 76 SER H C 1
ATOM 2260 O O . SER B 2 76 ? 61.513 46.923 153.231 1.00 58.11 76 SER H O 1
ATOM 2263 N N . ASN B 2 77 ? 63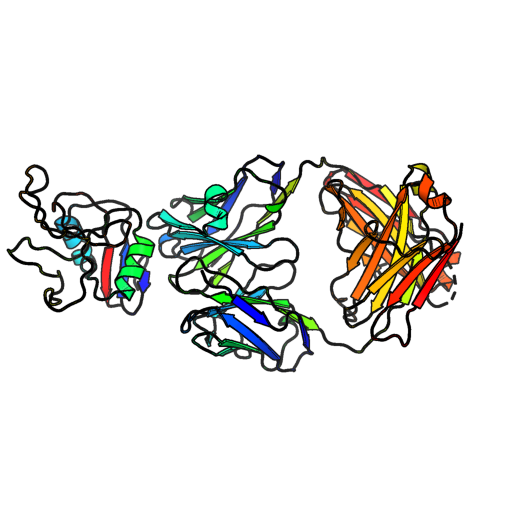.148 47.511 151.811 1.00 51.03 77 ASN H N 1
ATOM 2264 C CA . ASN B 2 77 ? 62.229 48.007 150.795 1.00 56.02 77 ASN H CA 1
ATOM 2265 C C . ASN B 2 77 ? 61.289 49.069 151.350 1.00 50.50 77 ASN H C 1
ATOM 2266 O O . ASN B 2 77 ? 60.091 49.106 151.027 1.00 47.18 77 ASN H O 1
ATOM 2271 N N . THR B 2 78 ? 61.820 49.939 152.200 1.00 46.92 78 THR H N 1
ATOM 2272 C CA . THR B 2 78 ? 60.976 50.908 152.878 1.00 43.99 78 THR H CA 1
ATOM 2273 C C . THR B 2 78 ? 61.418 52.326 152.586 1.00 48.91 78 THR H C 1
ATOM 2274 O O . THR B 2 78 ? 62.600 52.664 152.707 1.00 48.61 78 THR H O 1
ATOM 2278 N N . ALA B 2 79 ? 60.460 53.141 152.189 1.00 44.90 79 ALA H N 1
ATOM 2279 C CA . ALA B 2 79 ? 60.653 54.570 152.009 1.00 40.90 79 ALA H CA 1
ATOM 2280 C C . ALA B 2 79 ? 60.116 55.292 153.234 1.00 42.29 79 ALA H C 1
ATOM 2281 O O . ALA B 2 79 ? 59.102 54.890 153.807 1.00 48.21 79 ALA H O 1
ATOM 2283 N N . TYR B 2 80 ? 60.797 56.346 153.640 1.00 42.60 80 TYR H N 1
ATOM 2284 C CA . TYR B 2 80 ? 60.374 57.123 154.796 1.00 45.76 80 TYR H CA 1
ATOM 2285 C C . TYR B 2 80 ? 60.216 58.578 154.398 1.00 42.63 80 TYR H C 1
ATOM 2286 O O . TYR B 2 80 ? 60.974 59.092 153.572 1.00 45.79 80 TYR H O 1
ATOM 2295 N N . MET B 2 81 ? 59.281 59.254 155.050 1.00 40.41 81 MET H N 1
ATOM 2296 C CA . MET B 2 81 ? 59.163 60.704 154.973 1.00 40.07 81 MET H CA 1
ATOM 2297 C C . MET B 2 81 ? 59.140 61.233 156.391 1.00 44.44 81 MET H C 1
ATOM 2298 O O . MET B 2 81 ? 58.328 60.777 157.202 1.00 44.16 81 MET H O 1
ATOM 2303 N N . GLN B 2 82 ? 60.047 62.160 156.702 1.00 41.89 82 GLN H N 1
ATOM 2304 C CA . GLN B 2 82 ? 60.039 62.853 157.977 1.00 42.33 82 GLN H CA 1
ATOM 2305 C C . GLN B 2 82 ? 59.356 64.199 157.773 1.00 45.53 82 GLN H C 1
ATOM 2306 O O . GLN B 2 82 ? 59.678 64.920 156.829 1.00 45.37 82 GLN H O 1
ATOM 2312 N N . LEU B 2 83 ? 58.391 64.509 158.625 1.00 41.42 83 LEU H N 1
ATOM 2313 C CA . LEU B 2 83 ? 57.706 65.799 158.613 1.00 44.22 83 LEU H CA 1
ATOM 2314 C C . LEU B 2 83 ? 58.041 66.501 159.921 1.00 47.53 83 LEU H C 1
ATOM 2315 O O . LEU B 2 83 ? 57.786 65.949 160.995 1.00 50.95 83 LEU H O 1
ATOM 2320 N N . SER B 2 84 ? 58.604 67.707 159.845 1.00 47.71 84 SER H N 1
ATOM 2321 C CA . SER B 2 84 ? 59.136 68.363 161.035 1.00 46.11 84 SER H CA 1
ATOM 2322 C C . SER B 2 84 ? 58.516 69.740 161.238 1.00 53.44 84 SER H C 1
ATOM 2323 O O . SER B 2 84 ? 57.877 70.286 160.348 1.00 49.54 84 SER H O 1
ATOM 2326 N N . GLY B 2 85 ? 58.767 70.334 162.411 1.00 52.35 85 GLY H N 1
ATOM 2327 C CA . GLY B 2 85 ? 58.131 71.597 162.778 1.00 59.23 85 GLY H CA 1
ATOM 2328 C C . GLY B 2 85 ? 56.621 71.583 162.536 1.00 57.92 85 GLY H C 1
ATOM 2329 O O . GLY B 2 85 ? 56.066 72.482 161.889 1.00 52.57 85 GLY H O 1
ATOM 2330 N N . LEU B 2 86 ? 55.951 70.540 163.016 1.00 52.55 86 LEU H N 1
ATOM 2331 C CA . LEU B 2 86 ? 54.578 70.304 162.590 1.00 47.74 86 LEU H CA 1
ATOM 2332 C C . LEU B 2 86 ? 53.681 71.398 163.120 1.00 45.86 86 LEU H C 1
ATOM 2333 O O . LEU B 2 86 ? 53.914 71.941 164.197 1.00 51.16 86 LEU H O 1
ATOM 2338 N N . THR B 2 87 ? 52.649 71.718 162.347 1.00 51.93 87 THR H N 1
ATOM 2339 C CA . THR B 2 87 ? 51.610 72.664 162.745 1.00 51.63 87 THR H CA 1
ATOM 2340 C C . THR B 2 87 ? 50.282 72.080 162.291 1.00 52.98 87 THR H C 1
ATOM 2341 O O . THR B 2 87 ? 50.234 71.093 161.554 1.00 44.55 87 THR H O 1
ATOM 2345 N N . SER B 2 88 ? 49.186 72.716 162.686 1.00 47.87 88 SER H N 1
ATOM 2346 C CA . SER B 2 88 ? 47.895 72.163 162.287 1.00 48.49 88 SER H CA 1
ATOM 2347 C C . SER B 2 88 ? 47.714 72.162 160.766 1.00 46.18 88 SER H C 1
ATOM 2348 O O . SER B 2 88 ? 46.956 71.340 160.242 1.00 50.96 88 SER H O 1
ATOM 2351 N N . GLU B 2 89 ? 48.404 73.036 160.040 1.00 47.59 89 GLU H N 1
ATOM 2352 C CA . GLU B 2 89 ? 48.327 72.940 158.585 1.00 46.56 89 GLU H CA 1
ATOM 2353 C C . GLU B 2 89 ? 48.935 71.654 158.033 1.00 50.94 89 GLU H C 1
ATOM 2354 O O . GLU B 2 89 ? 48.725 71.359 156.848 1.00 46.37 89 GLU H O 1
ATOM 2360 N N . ASP B 2 90 ? 49.703 70.901 158.835 1.00 44.33 90 ASP H N 1
ATOM 2361 C CA . ASP B 2 90 ? 50.192 69.597 158.396 1.00 39.31 90 ASP H CA 1
ATOM 2362 C C . ASP B 2 90 ? 49.173 68.481 158.599 1.00 42.21 90 ASP H C 1
ATOM 2363 O O . ASP B 2 90 ? 49.377 67.365 158.111 1.00 40.62 90 ASP H O 1
ATOM 2368 N N . THR B 2 91 ? 48.073 68.750 159.288 1.00 45.57 91 THR H N 1
ATOM 2369 C CA . THR B 2 91 ? 47.032 67.742 159.407 1.00 41.61 91 THR H CA 1
ATOM 2370 C C . THR B 2 91 ? 46.502 67.391 158.033 1.00 40.62 91 THR H C 1
ATOM 2371 O O . THR B 2 91 ? 46.019 68.266 157.320 1.00 40.76 91 THR H O 1
ATOM 2375 N N . ALA B 2 92 ? 46.602 66.111 157.654 1.00 37.82 92 ALA H N 1
ATOM 2376 C CA . ALA B 2 92 ? 46.279 65.695 156.291 1.00 43.56 92 ALA H CA 1
ATOM 2377 C C . ALA B 2 92 ? 46.413 64.181 156.226 1.00 37.04 92 ALA H C 1
ATOM 2378 O O . ALA B 2 92 ? 46.936 63.555 157.152 1.00 38.39 92 ALA H O 1
ATOM 2380 N N . VAL B 2 93 ? 45.998 63.598 155.096 1.00 38.64 93 VAL H N 1
ATOM 2381 C CA . VAL B 2 93 ? 46.416 62.239 154.781 1.00 39.85 93 VAL H CA 1
ATOM 2382 C C . VAL B 2 93 ? 47.617 62.334 153.851 1.00 42.40 93 VAL H C 1
ATOM 2383 O O . VAL B 2 93 ? 47.649 63.172 152.940 1.00 36.17 93 VAL H O 1
ATOM 2387 N N . TYR B 2 94 ? 48.601 61.482 154.084 1.00 40.46 94 TYR H N 1
ATOM 2388 C CA . TYR B 2 94 ? 49.814 61.428 153.277 1.00 37.46 94 TYR H CA 1
ATOM 2389 C C . TYR B 2 94 ? 49.887 60.072 152.597 1.00 40.40 94 TYR H C 1
ATOM 2390 O O . TYR B 2 94 ? 49.713 59.031 153.245 1.00 39.24 94 TYR H O 1
ATOM 2399 N N . PHE B 2 95 ? 50.144 60.088 151.300 1.00 36.19 95 PHE H N 1
ATOM 2400 C CA . PHE B 2 95 ? 50.286 58.878 150.516 1.00 36.81 95 PHE H CA 1
ATOM 2401 C C . PHE B 2 95 ? 51.709 58.749 150.016 1.00 37.98 95 PHE H C 1
ATOM 2402 O O . PHE B 2 95 ? 52.312 59.744 149.574 1.00 35.08 95 PHE H O 1
ATOM 2410 N N . CYS B 2 96 ? 52.203 57.520 149.988 1.00 34.33 96 CYS H N 1
ATOM 2411 C CA . CYS B 2 96 ? 53.306 57.212 149.091 1.00 35.45 96 CYS H CA 1
ATOM 2412 C C . CYS B 2 96 ? 52.765 56.588 147.808 1.00 38.30 96 CYS H C 1
ATOM 2413 O O . CYS B 2 96 ? 51.680 55.974 147.775 1.00 37.91 96 CYS H O 1
ATOM 2416 N N . ALA B 2 97 ? 53.512 56.767 146.730 1.00 33.25 97 ALA H N 1
ATOM 2417 C CA . ALA B 2 97 ? 53.088 56.264 145.429 1.00 33.38 97 ALA H CA 1
ATOM 2418 C C . ALA B 2 97 ? 54.303 56.057 144.543 1.00 34.03 97 ALA H C 1
ATOM 2419 O O . ALA B 2 97 ? 55.250 56.861 144.567 1.00 37.39 97 ALA H O 1
ATOM 2421 N N . ARG B 2 98 ? 54.270 54.956 143.798 1.00 38.44 98 ARG H N 1
ATOM 2422 C CA . ARG B 2 98 ? 55.344 54.562 142.903 1.00 36.32 98 ARG H CA 1
ATOM 2423 C C . ARG B 2 98 ? 55.207 55.295 141.576 1.00 37.64 98 ARG H C 1
ATOM 2424 O O . ARG B 2 98 ? 54.095 55.529 141.103 1.00 36.33 98 ARG H O 1
ATOM 2432 N N . SER B 2 99 ? 56.336 55.644 140.968 1.00 33.33 99 SER H N 1
ATOM 2433 C CA . SER B 2 99 ? 56.272 56.140 139.607 1.00 32.78 99 SER H CA 1
ATOM 2434 C C . SER B 2 99 ? 57.577 55.823 138.889 1.00 32.99 99 SER H C 1
ATOM 2435 O O . SER B 2 99 ? 58.598 55.534 139.513 1.00 37.19 99 SER H O 1
ATOM 2438 N N . ARG B 2 100 ? 57.520 55.849 137.559 1.00 35.24 100 ARG H N 1
ATOM 2439 C CA . ARG B 2 100 ? 58.720 55.925 136.722 1.00 35.79 100 ARG H CA 1
ATOM 2440 C C . ARG B 2 100 ? 58.883 57.366 136.269 1.00 35.96 100 ARG H C 1
ATOM 2441 O O . ARG B 2 100 ? 57.952 58.163 136.373 1.00 34.95 100 ARG H O 1
ATOM 2449 N N . TYR B 2 101 ? 60.097 57.698 135.793 1.00 35.40 101 TYR H N 1
ATOM 2450 C CA . TYR B 2 101 ? 60.383 59.053 135.342 1.00 32.47 101 TYR H CA 1
ATOM 2451 C C . TYR B 2 101 ? 59.350 59.530 134.342 1.00 33.26 101 TYR H C 1
ATOM 2452 O O . TYR B 2 101 ? 59.009 58.817 133.394 1.00 36.62 101 TYR H O 1
ATOM 2461 N N . ARG B 2 102 ? 58.865 60.742 134.545 1.00 35.82 102 ARG H N 1
ATOM 2462 C CA . ARG B 2 102 ? 57.911 61.352 133.620 1.00 43.35 102 ARG H CA 1
ATOM 2463 C C . ARG B 2 102 ? 56.722 60.445 133.349 1.00 45.51 102 ARG H C 1
ATOM 2464 O O . ARG B 2 102 ? 56.244 60.314 132.225 1.00 37.25 102 ARG H O 1
ATOM 2472 N N . ASN B 2 103 ? 56.224 59.828 134.396 1.00 40.94 103 ASN H N 1
ATOM 2473 C CA . ASN B 2 103 ? 55.115 58.916 134.244 1.00 36.24 103 ASN H CA 1
ATOM 2474 C C . ASN B 2 103 ? 54.214 59.086 135.444 1.00 35.54 103 ASN H C 1
ATOM 2475 O O . ASN B 2 103 ? 54.560 59.775 136.409 1.00 37.41 103 ASN H O 1
ATOM 2480 N N . GLY B 2 104 ? 53.034 58.481 135.385 1.00 38.03 104 GLY H N 1
ATOM 2481 C CA . GLY B 2 104 ? 52.092 58.652 136.465 1.00 37.22 104 GLY H CA 1
ATOM 2482 C C . GLY B 2 104 ? 52.461 57.911 137.743 1.00 33.90 104 GLY H C 1
ATOM 2483 O O . GLY B 2 104 ? 53.325 57.037 137.798 1.00 33.78 104 GLY H O 1
ATOM 2484 N N . LEU B 2 105 ? 51.714 58.241 138.785 1.00 34.45 105 LEU H N 1
ATOM 2485 C CA . LEU B 2 105 ? 51.807 57.564 140.075 1.00 35.91 105 LEU H CA 1
ATOM 2486 C C . LEU B 2 105 ? 50.940 56.312 139.972 1.00 36.54 105 LEU H C 1
ATOM 2487 O O . LEU B 2 105 ? 49.725 56.373 140.172 1.00 38.76 105 LEU H O 1
ATOM 2492 N N . ASP B 2 106 ? 51.562 55.163 139.673 1.00 38.91 106 ASP H N 1
ATOM 2493 C CA . ASP B 2 106 ? 50.747 54.032 139.236 1.00 36.22 106 ASP H CA 1
ATOM 2494 C C . ASP B 2 106 ? 50.295 53.117 140.371 1.00 38.55 106 ASP H C 1
ATOM 2495 O O . ASP B 2 106 ? 49.275 52.426 140.238 1.00 42.11 106 ASP H O 1
ATOM 2500 N N . TYR B 2 107 ? 50.937 53.158 141.516 1.00 40.31 107 TYR H N 1
ATOM 2501 C CA . TYR B 2 107 ? 50.447 52.389 142.655 1.00 37.62 107 TYR H CA 1
ATOM 2502 C C . TYR B 2 107 ? 50.586 53.234 143.903 1.00 45.12 107 TYR H C 1
ATOM 2503 O O . TYR B 2 107 ? 51.621 53.868 144.103 1.00 40.51 107 TYR H O 1
ATOM 2512 N N . TRP B 2 108 ? 49.568 53.216 144.758 1.00 36.50 108 TRP H N 1
ATOM 2513 C CA . TRP B 2 108 ? 49.537 54.079 145.931 1.00 35.81 108 TRP H CA 1
ATOM 2514 C C . TRP B 2 108 ? 49.453 53.263 147.213 1.00 36.57 108 TRP H C 1
ATOM 2515 O O . TRP B 2 108 ? 48.789 52.220 147.255 1.00 39.65 108 TRP H O 1
ATOM 2526 N N . GLY B 2 109 ? 50.065 53.772 148.279 1.00 38.77 109 GLY H N 1
ATOM 2527 C CA . GLY B 2 109 ? 49.811 53.221 149.597 1.00 36.88 109 GLY H CA 1
ATOM 2528 C C . GLY B 2 109 ? 48.416 53.586 150.061 1.00 40.02 109 GLY H C 1
ATOM 2529 O O . GLY B 2 109 ? 47.691 54.333 149.405 1.00 40.95 109 GLY H O 1
ATOM 2530 N N . GLN B 2 110 ? 48.027 53.051 151.216 1.00 38.66 110 GLN H N 1
ATOM 2531 C CA . GLN B 2 110 ? 46.667 53.256 151.689 1.00 43.73 110 GLN H CA 1
ATOM 2532 C C . GLN B 2 110 ? 46.495 54.611 152.349 1.00 42.47 110 GLN H C 1
ATOM 2533 O O . GLN B 2 110 ? 45.369 54.984 152.699 1.00 42.46 110 GLN H O 1
ATOM 2539 N N . GLY B 2 111 ? 47.562 55.369 152.501 1.00 40.95 111 GLY H N 1
ATOM 2540 C CA . GLY B 2 111 ? 47.389 56.618 153.231 1.00 39.21 111 GLY H CA 1
ATOM 2541 C C . GLY B 2 111 ? 47.713 56.485 154.710 1.00 45.47 111 GLY H C 1
ATOM 2542 O O . GLY B 2 111 ? 47.499 55.454 155.349 1.00 42.46 111 GLY H O 1
ATOM 2543 N N . THR B 2 112 ? 48.263 57.558 155.255 1.00 39.56 112 THR H N 1
ATOM 2544 C CA . THR B 2 112 ? 48.581 57.679 156.664 1.00 45.10 112 THR H CA 1
ATOM 2545 C C . THR B 2 112 ? 47.943 58.975 157.084 1.00 44.11 112 THR H C 1
ATOM 2546 O O . THR B 2 112 ? 48.297 60.031 156.542 1.00 40.34 112 THR H O 1
ATOM 2550 N N . THR B 2 113 ? 47.020 58.901 158.041 1.00 40.06 113 THR H N 1
ATOM 2551 C CA . THR B 2 113 ? 46.429 60.107 158.603 1.00 40.83 113 THR H CA 1
ATOM 2552 C C . THR B 2 113 ? 47.358 60.705 159.666 1.00 39.74 113 THR H C 1
ATOM 2553 O O . THR B 2 113 ? 47.810 60.019 160.591 1.00 45.37 113 THR H O 1
ATOM 2557 N N . LEU B 2 114 ? 47.597 61.997 159.554 1.00 37.15 114 LEU H N 1
ATOM 2558 C CA . LEU B 2 114 ? 48.388 62.754 160.501 1.00 37.83 114 LEU H CA 1
ATOM 2559 C C . LEU B 2 114 ? 47.498 63.839 161.073 1.00 44.81 114 LEU H C 1
ATOM 2560 O O . LEU B 2 114 ? 46.964 64.657 160.322 1.00 41.98 114 LEU H O 1
ATOM 2565 N N . THR B 2 115 ? 47.343 63.858 162.392 1.00 43.15 115 THR H N 1
ATOM 2566 C CA . THR B 2 115 ? 46.637 64.941 163.042 1.00 40.31 115 THR H CA 1
ATOM 2567 C C . THR B 2 115 ? 47.589 65.687 163.957 1.00 41.60 115 THR H C 1
ATOM 2568 O O . THR B 2 115 ? 48.240 65.085 164.814 1.00 46.44 115 THR H O 1
ATOM 2572 N N . VAL B 2 116 ? 47.670 66.998 163.775 1.00 46.36 116 VAL H N 1
ATOM 2573 C CA . VAL B 2 116 ? 48.536 67.836 164.592 1.00 45.26 116 VAL H CA 1
ATOM 2574 C C . VAL B 2 116 ? 47.656 68.766 165.390 1.00 50.21 116 VAL H C 1
ATOM 2575 O O . VAL B 2 116 ? 46.917 69.577 164.816 1.00 45.47 116 VAL H O 1
ATOM 2579 N N . SER B 2 117 ? 47.769 68.694 166.707 1.00 49.59 117 SER H N 1
ATOM 2580 C CA . SER B 2 117 ? 46.836 69.440 167.526 1.00 49.33 117 SER H CA 1
ATOM 2581 C C . SER B 2 117 ? 47.424 69.567 168.911 1.00 48.95 117 SER H C 1
ATOM 2582 O O . SER B 2 117 ? 48.034 68.625 169.413 1.00 49.45 117 SER H O 1
ATOM 2585 N N . SER B 2 118 ? 47.223 70.718 169.525 1.00 55.18 118 SER H N 1
ATOM 2586 C CA . SER B 2 118 ? 47.588 70.878 170.920 1.00 59.05 118 SER H CA 1
ATOM 2587 C C . SER B 2 118 ? 46.442 70.508 171.847 1.00 56.78 118 SER H C 1
ATOM 2588 O O . SER B 2 118 ? 46.606 70.561 173.070 1.00 54.88 118 SER H O 1
ATOM 2591 N N . ALA B 2 119 ? 45.299 70.098 171.293 1.00 53.20 119 ALA H N 1
ATOM 2592 C CA . ALA B 2 119 ? 44.168 69.682 172.108 1.00 60.99 119 ALA H CA 1
ATOM 2593 C C . ALA B 2 119 ? 44.491 68.384 172.832 1.00 59.05 119 ALA H C 1
ATOM 2594 O O . ALA B 2 119 ? 45.280 67.560 172.367 1.00 62.46 119 ALA H O 1
ATOM 2596 N N . SER B 2 120 ? 43.898 68.231 173.996 1.00 56.50 120 SER H N 1
ATOM 2597 C CA . SER B 2 120 ? 44.050 67.042 174.805 1.00 59.89 120 SER H CA 1
ATOM 2598 C C . SER B 2 120 ? 42.806 66.182 174.666 1.00 50.36 120 SER H C 1
ATOM 2599 O O . SER B 2 120 ? 41.720 66.678 174.369 1.00 49.94 120 SER H O 1
ATOM 2602 N N . THR B 2 121 ? 42.978 64.885 174.911 1.00 58.06 121 THR H N 1
ATOM 2603 C CA . THR B 2 121 ? 41.863 63.952 174.826 1.00 55.76 121 THR H CA 1
ATOM 2604 C C . THR B 2 121 ? 40.721 64.449 175.698 1.00 57.39 121 THR H C 1
ATOM 2605 O O . THR B 2 121 ? 40.943 64.915 176.808 1.00 54.61 121 THR H O 1
ATOM 2609 N N . LYS B 2 122 ? 39.513 64.435 175.157 1.00 52.53 122 LYS H N 1
ATOM 2610 C CA . LYS B 2 122 ? 38.369 64.937 175.904 1.00 54.67 122 LYS H CA 1
ATOM 2611 C C . LYS B 2 122 ? 37.112 64.288 175.360 1.00 50.38 122 LYS H C 1
ATOM 2612 O O . LYS B 2 122 ? 36.874 64.311 174.147 1.00 50.11 122 LYS H O 1
ATOM 2618 N N . GLY B 2 123 ? 36.310 63.724 176.250 1.00 53.19 123 GLY H N 1
ATOM 2619 C CA . GLY B 2 123 ? 35.084 63.092 175.849 1.00 54.27 123 GLY H CA 1
ATOM 2620 C C . GLY B 2 123 ? 33.998 64.113 175.547 1.00 52.21 123 GLY H C 1
ATOM 2621 O O . GLY B 2 123 ? 34.031 65.246 176.040 1.00 55.61 123 GLY H O 1
ATOM 2622 N N . PRO B 2 124 ? 33.007 63.719 174.756 1.00 51.69 124 PRO H N 1
ATOM 2623 C CA . PRO B 2 124 ? 31.969 64.661 174.326 1.00 55.18 124 PRO H CA 1
ATOM 2624 C C . PRO B 2 124 ? 30.900 64.889 175.378 1.00 55.73 124 PRO H C 1
ATOM 2625 O O . PRO B 2 124 ? 30.634 64.049 176.240 1.00 51.93 124 PRO H O 1
ATOM 2629 N N . SER B 2 125 ? 30.293 66.062 175.309 1.00 52.38 125 SER H N 1
ATOM 2630 C CA . SER B 2 125 ? 29.018 66.269 175.970 1.00 48.00 125 SER H CA 1
ATOM 2631 C C . SER B 2 125 ? 27.949 65.903 174.961 1.00 48.48 125 SER H C 1
ATOM 2632 O O . SER B 2 125 ? 28.042 66.286 173.792 1.00 48.55 125 SER H O 1
ATOM 2635 N N . VAL B 2 126 ? 26.949 65.145 175.394 1.00 44.85 126 VAL H N 1
ATOM 2636 C CA . VAL B 2 126 ? 25.869 64.743 174.510 1.00 48.01 126 VAL H CA 1
ATOM 2637 C C . VAL B 2 126 ? 24.608 65.451 174.976 1.00 49.20 126 VAL H C 1
ATOM 2638 O O . VAL B 2 126 ? 24.184 65.275 176.120 1.00 45.78 126 VAL H O 1
ATOM 2642 N N . PHE B 2 127 ? 24.012 66.241 174.095 1.00 44.15 127 PHE H N 1
ATOM 2643 C CA . PHE B 2 127 ? 22.818 66.997 174.388 1.00 45.47 127 PHE H CA 1
ATOM 2644 C C . PHE B 2 127 ? 21.696 66.576 173.454 1.00 45.14 127 PHE H C 1
ATOM 2645 O O . PHE B 2 127 ? 21.944 66.323 172.271 1.00 49.07 127 PHE H O 1
ATOM 2653 N N . PRO B 2 128 ? 20.459 66.489 173.942 1.00 57.29 128 PRO H N 1
ATOM 2654 C CA . PRO B 2 128 ? 19.343 66.114 173.059 1.00 46.80 128 PRO H CA 1
ATOM 2655 C C . PRO B 2 128 ? 18.992 67.233 172.083 1.00 46.30 128 PRO H C 1
ATOM 2656 O O . PRO B 2 128 ? 19.084 68.416 172.389 1.00 54.00 128 PRO H O 1
ATOM 2660 N N . LEU B 2 129 ? 18.603 66.842 170.894 1.00 48.84 129 LEU H N 1
ATOM 2661 C CA . LEU B 2 129 ? 17.909 67.704 169.940 1.00 48.88 129 LEU H CA 1
ATOM 2662 C C . LEU B 2 129 ? 16.482 67.190 170.015 1.00 49.94 129 LEU H C 1
ATOM 2663 O O . LEU B 2 129 ? 16.157 66.166 169.406 1.00 52.10 129 LEU H O 1
ATOM 2668 N N . ALA B 2 130 ? 15.642 67.866 170.809 1.00 56.13 130 ALA H N 1
ATOM 2669 C CA . ALA B 2 130 ? 14.345 67.304 171.172 1.00 55.30 130 ALA H CA 1
ATOM 2670 C C . ALA B 2 130 ? 13.340 67.527 170.047 1.00 59.25 130 ALA H C 1
ATOM 2671 O O . ALA B 2 130 ? 13.240 68.644 169.526 1.00 55.55 130 ALA H O 1
ATOM 2673 N N . PRO B 2 131 ? 12.558 66.514 169.677 1.00 54.62 131 PRO H N 1
ATOM 2674 C CA . PRO B 2 131 ? 11.515 66.725 168.667 1.00 58.12 131 PRO H CA 1
ATOM 2675 C C . PRO B 2 131 ? 10.404 67.625 169.189 1.00 69.79 131 PRO H C 1
ATOM 2676 O O . PRO B 2 131 ? 10.136 67.678 170.392 1.00 69.10 131 PRO H O 1
ATOM 2680 N N . SER B 2 132 ? 9.768 68.345 168.263 1.00 76.76 132 SER H N 1
ATOM 2681 C CA . SER B 2 132 ? 8.432 68.920 168.482 1.00 76.89 132 SER H CA 1
ATOM 2682 C C . SER B 2 132 ? 7.786 69.275 167.147 1.00 75.74 132 SER H C 1
ATOM 2683 O O . SER B 2 132 ? 6.554 69.355 167.049 1.00 85.61 132 SER H O 1
ATOM 2686 N N . GLY B 2 139 ? 3.496 65.115 159.980 1.00 62.37 139 GLY H N 1
ATOM 2687 C CA . GLY B 2 139 ? 3.735 63.687 159.805 1.00 66.61 139 GLY H CA 1
ATOM 2688 C C . GLY B 2 139 ? 5.109 63.155 160.235 1.00 70.10 139 GLY H C 1
ATOM 2689 O O . GLY B 2 139 ? 5.207 62.161 160.966 1.00 70.31 139 GLY H O 1
ATOM 2690 N N . THR B 2 140 ? 6.180 63.804 159.789 1.00 67.61 140 THR H N 1
ATOM 2691 C CA . THR B 2 140 ? 7.534 63.368 160.111 1.00 60.45 140 THR H CA 1
ATOM 2692 C C . THR B 2 140 ? 8.159 64.285 161.154 1.00 61.41 140 THR H C 1
ATOM 2693 O O . THR B 2 140 ? 8.174 65.507 160.986 1.00 65.49 140 THR H O 1
ATOM 2697 N N . ALA B 2 141 ? 8.678 63.684 162.223 1.00 54.57 141 ALA H N 1
ATOM 2698 C CA . ALA B 2 141 ? 9.395 64.388 163.270 1.00 52.57 141 ALA H CA 1
ATOM 2699 C C . ALA B 2 141 ? 10.888 64.083 163.186 1.00 50.65 141 ALA H C 1
ATOM 2700 O O . ALA B 2 141 ? 11.298 62.960 162.891 1.00 52.80 141 ALA H O 1
ATOM 2702 N N . ALA B 2 142 ? 11.701 65.076 163.496 1.00 49.13 142 ALA H N 1
ATOM 2703 C CA . ALA B 2 142 ? 13.138 64.895 163.528 1.00 47.27 142 ALA H CA 1
ATOM 2704 C C . ALA B 2 142 ? 13.606 64.995 164.968 1.00 50.68 142 ALA H C 1
ATOM 2705 O O . ALA B 2 142 ? 13.109 65.811 165.740 1.00 52.84 142 ALA H O 1
ATOM 2707 N N . LEU B 2 143 ? 14.546 64.158 165.351 1.00 46.71 143 LEU H N 1
ATOM 2708 C CA . LEU B 2 143 ? 15.151 64.339 166.656 1.00 48.15 143 LEU H CA 1
ATOM 2709 C C . LEU B 2 143 ? 16.611 63.970 166.534 1.00 45.79 143 LEU H C 1
ATOM 2710 O O . LEU B 2 143 ? 17.048 63.456 165.503 1.00 45.14 143 LEU H O 1
ATOM 2715 N N . GLY B 2 144 ? 17.380 64.235 167.577 1.00 44.94 144 GLY H N 1
ATOM 2716 C CA . GLY B 2 144 ? 18.782 63.917 167.429 1.00 43.58 144 GLY H CA 1
ATOM 2717 C C . GLY B 2 144 ? 19.567 64.125 168.701 1.00 48.52 144 GLY H C 1
ATOM 2718 O O . GLY B 2 144 ? 19.012 64.281 169.792 1.00 44.85 144 GLY H O 1
ATOM 2719 N N . CYS B 2 145 ? 20.885 64.107 168.529 1.00 44.48 145 CYS H N 1
ATOM 2720 C CA . CYS B 2 145 ? 21.827 64.276 169.622 1.00 42.55 145 CYS H CA 1
ATOM 2721 C C . CYS B 2 145 ? 22.939 65.166 169.124 1.00 41.40 145 CYS H C 1
ATOM 2722 O O . CYS B 2 145 ? 23.430 64.957 168.018 1.00 41.27 145 CYS H O 1
ATOM 2725 N N . LEU B 2 146 ? 23.289 66.169 169.913 1.00 41.65 146 LEU H N 1
ATOM 2726 C CA . LEU B 2 146 ? 24.430 67.015 169.639 1.00 45.55 146 LEU H CA 1
ATOM 2727 C C . LEU B 2 146 ? 25.594 66.491 170.456 1.00 41.81 146 LEU H C 1
ATOM 2728 O O . LEU B 2 146 ? 25.488 66.381 171.681 1.00 46.90 146 LEU H O 1
ATOM 2733 N N . VAL B 2 147 ? 26.683 66.164 169.777 1.00 40.64 147 VAL H N 1
ATOM 2734 C CA . VAL B 2 147 ? 27.834 65.507 170.374 1.00 42.06 147 VAL H CA 1
ATOM 2735 C C . VAL B 2 147 ? 28.961 66.521 170.299 1.00 44.00 147 VAL H C 1
ATOM 2736 O O . VAL B 2 147 ? 29.581 66.690 169.245 1.00 41.93 147 VAL H O 1
ATOM 2740 N N . LYS B 2 148 ? 29.211 67.213 171.404 1.00 41.72 148 LYS H N 1
ATOM 2741 C CA . LYS B 2 148 ? 29.895 68.498 171.391 1.00 45.68 148 LYS H CA 1
ATOM 2742 C C . LYS B 2 148 ? 31.232 68.413 172.117 1.00 47.03 148 LYS H C 1
ATOM 2743 O O . LYS B 2 148 ? 31.320 67.838 173.204 1.00 46.96 148 LYS H O 1
ATOM 2749 N N . ASP B 2 149 ? 32.266 68.992 171.505 1.00 46.65 149 ASP H N 1
ATOM 2750 C CA . ASP B 2 149 ? 33.536 69.308 172.174 1.00 49.61 149 ASP H CA 1
ATOM 2751 C C . ASP B 2 149 ? 34.292 68.053 172.607 1.00 44.45 149 ASP H C 1
ATOM 2752 O O . ASP B 2 149 ? 34.539 67.828 173.779 1.00 50.05 149 ASP H O 1
ATOM 2757 N N . TYR B 2 150 ? 34.663 67.233 171.637 1.00 43.29 150 TYR H N 1
ATOM 2758 C CA . TYR B 2 150 ? 35.454 66.054 171.963 1.00 48.83 150 TYR H CA 1
ATOM 2759 C C . TYR B 2 150 ? 36.739 66.077 171.155 1.00 48.89 150 TYR H C 1
ATOM 2760 O O . TYR B 2 150 ? 36.855 66.792 170.156 1.00 46.65 150 TYR H O 1
ATOM 2769 N N . PHE B 2 151 ? 37.709 65.295 171.612 1.00 43.12 151 PHE H N 1
ATOM 2770 C CA . PHE B 2 151 ? 38.975 65.161 170.908 1.00 44.34 151 PHE H CA 1
ATOM 2771 C C . PHE B 2 151 ? 39.625 63.859 171.333 1.00 44.25 151 PHE H C 1
ATOM 2772 O O . PHE B 2 151 ? 39.596 63.543 172.528 1.00 49.37 151 PHE H O 1
ATOM 2780 N N . PRO B 2 152 ? 40.210 63.078 170.412 1.00 45.99 152 PRO H N 1
ATOM 2781 C CA . PRO B 2 152 ? 40.217 63.285 168.959 1.00 44.04 152 PRO H CA 1
ATOM 2782 C C . PRO B 2 152 ? 39.055 62.579 168.315 1.00 44.35 152 PRO H C 1
ATOM 2783 O O . PRO B 2 152 ? 38.271 61.951 169.001 1.00 45.95 152 PRO H O 1
ATOM 2787 N N . GLU B 2 153 ? 38.983 62.647 166.992 1.00 47.87 153 GLU H N 1
ATOM 2788 C CA . GLU B 2 153 ? 38.112 61.760 166.258 1.00 47.65 153 GLU H CA 1
ATOM 2789 C C . GLU B 2 153 ? 38.531 60.307 166.512 1.00 54.00 153 GLU H C 1
ATOM 2790 O O . GLU B 2 153 ? 39.677 60.037 166.863 1.00 51.72 153 GLU H O 1
ATOM 2796 N N . PRO B 2 154 ? 37.610 59.347 166.370 1.00 52.90 154 PRO H N 1
ATOM 2797 C CA . PRO B 2 154 ? 36.206 59.537 166.029 1.00 46.99 154 PRO H CA 1
ATOM 2798 C C . PRO B 2 154 ? 35.292 59.324 167.242 1.00 48.10 154 PRO H C 1
ATOM 2799 O O . PRO B 2 154 ? 35.741 58.864 168.293 1.00 45.76 154 PRO H O 1
ATOM 2803 N N . VAL B 2 155 ? 34.027 59.697 167.112 1.00 45.21 155 VAL H N 1
ATOM 2804 C CA . VAL B 2 155 ? 32.994 59.182 167.991 1.00 47.20 155 VAL H CA 1
ATOM 2805 C C . VAL B 2 155 ? 32.156 58.258 167.135 1.00 48.78 155 VAL H C 1
ATOM 2806 O O . VAL B 2 155 ? 32.076 58.416 165.913 1.00 46.46 155 VAL H O 1
ATOM 2810 N N . THR B 2 156 ? 31.527 57.281 167.774 1.00 42.52 156 THR H N 1
ATOM 2811 C CA . THR B 2 156 ? 30.476 56.512 167.113 1.00 47.00 156 THR H CA 1
ATOM 2812 C C . THR B 2 156 ? 29.120 56.878 167.704 1.00 48.63 156 THR H C 1
ATOM 2813 O O . THR B 2 156 ? 28.985 57.083 168.919 1.00 45.75 156 THR H O 1
ATOM 2817 N N . VAL B 2 157 ? 28.104 56.933 166.854 1.00 41.00 157 VAL H N 1
ATOM 2818 C CA . VAL B 2 157 ? 26.744 57.168 167.302 1.00 49.53 157 VAL H CA 1
ATOM 2819 C C . VAL B 2 157 ? 25.868 56.065 166.745 1.00 51.03 157 VAL H C 1
ATOM 2820 O O . VAL B 2 157 ? 25.950 55.752 165.557 1.00 50.54 157 VAL H O 1
ATOM 2824 N N . SER B 2 158 ? 25.054 55.464 167.604 1.00 46.73 158 SER H N 1
ATOM 2825 C CA . SER B 2 158 ? 23.984 54.592 167.156 1.00 45.96 158 SER H CA 1
ATOM 2826 C C . SER B 2 158 ? 22.704 55.038 167.840 1.00 47.66 158 SER H C 1
ATOM 2827 O O . SER B 2 158 ? 22.720 55.825 168.798 1.00 48.71 158 SER H O 1
ATOM 2830 N N . TRP B 2 159 ? 21.588 54.515 167.348 1.00 46.12 159 TRP H N 1
ATOM 2831 C CA . TRP B 2 159 ? 20.265 54.841 167.860 1.00 47.28 159 TRP H CA 1
ATOM 2832 C C . TRP B 2 159 ? 19.564 53.567 168.304 1.00 52.23 159 TRP H C 1
ATOM 2833 O O . TRP B 2 159 ? 19.531 52.575 167.561 1.00 58.92 159 TRP H O 1
ATOM 2844 N N . ASN B 2 160 ? 18.996 53.601 169.502 1.00 52.43 160 ASN H N 1
ATOM 2845 C CA . ASN B 2 160 ? 18.338 52.431 170.064 1.00 53.24 160 ASN H CA 1
ATOM 2846 C C . ASN B 2 160 ? 19.221 51.205 169.904 1.00 61.96 160 ASN H C 1
ATOM 2847 O O . ASN B 2 160 ? 18.781 50.144 169.452 1.00 54.78 160 ASN H O 1
ATOM 2852 N N . SER B 2 161 ? 20.504 51.400 170.220 1.00 55.91 161 SER H N 1
ATOM 2853 C CA . SER B 2 161 ? 21.498 50.333 170.266 1.00 60.27 161 SER H CA 1
ATOM 2854 C C . SER B 2 161 ? 21.655 49.643 168.921 1.00 68.89 161 SER H C 1
ATOM 2855 O O . SER B 2 161 ? 21.938 48.450 168.855 1.00 73.53 161 SER H O 1
ATOM 2858 N N . GLY B 2 162 ? 21.489 50.385 167.832 1.00 62.80 162 GLY H N 1
ATOM 2859 C CA . GLY B 2 162 ? 21.594 49.813 166.512 1.00 52.21 162 GLY H CA 1
ATOM 2860 C C . GLY B 2 162 ? 20.297 49.271 165.959 1.00 62.55 162 GLY H C 1
ATOM 2861 O O . GLY B 2 162 ? 20.266 48.857 164.792 1.00 65.16 162 GLY H O 1
ATOM 2862 N N . ALA B 2 163 ? 19.222 49.271 166.748 1.00 53.38 163 ALA H N 1
ATOM 2863 C CA . ALA B 2 163 ? 17.924 48.843 166.230 1.00 61.71 163 ALA H CA 1
ATOM 2864 C C . ALA B 2 163 ? 17.332 49.851 165.263 1.00 65.53 163 ALA H C 1
ATOM 2865 O O . ALA B 2 163 ? 16.483 49.486 164.448 1.00 64.38 163 ALA H O 1
ATOM 2867 N N . LEU B 2 164 ? 17.746 51.110 165.334 1.00 61.58 164 LEU H N 1
ATOM 2868 C CA . LEU B 2 164 ? 17.149 52.162 164.530 1.00 51.46 164 LEU H CA 1
ATOM 2869 C C . LEU B 2 164 ? 18.256 52.675 163.634 1.00 48.80 164 LEU H C 1
ATOM 2870 O O . LEU B 2 164 ? 19.226 53.269 164.117 1.00 49.61 164 LEU H O 1
ATOM 2875 N N . THR B 2 165 ? 18.143 52.367 162.346 1.00 48.41 165 THR H N 1
ATOM 2876 C CA . THR B 2 165 ? 19.085 52.787 161.323 1.00 56.95 165 THR H CA 1
ATOM 2877 C C . THR B 2 165 ? 18.445 53.589 160.217 1.00 54.53 165 THR H C 1
ATOM 2878 O O . THR B 2 165 ? 19.106 54.452 159.632 1.00 52.29 165 THR H O 1
ATOM 2882 N N . SER B 2 166 ? 17.169 53.381 159.938 1.00 48.33 166 SER H N 1
ATOM 2883 C CA . SER B 2 166 ? 16.594 54.081 158.797 1.00 46.91 166 SER H CA 1
ATOM 2884 C C . SER B 2 166 ? 16.296 55.538 159.162 1.00 59.28 166 SER H C 1
ATOM 2885 O O . SER B 2 166 ? 15.875 55.854 160.282 1.00 52.51 166 SER H O 1
ATOM 2888 N N . GLY B 2 167 ? 16.560 56.437 158.214 1.00 49.22 167 GLY H N 1
ATOM 2889 C CA . GLY B 2 167 ? 16.397 57.840 158.483 1.00 47.55 167 GLY H CA 1
ATOM 2890 C C . GLY B 2 167 ? 17.445 58.458 159.382 1.00 46.86 167 GLY H C 1
ATOM 2891 O O . GLY B 2 167 ? 17.308 59.644 159.725 1.00 47.22 167 GLY H O 1
ATOM 2892 N N . VAL B 2 168 ? 18.480 57.708 159.784 1.00 42.81 168 VAL H N 1
ATOM 2893 C CA . VAL B 2 168 ? 19.538 58.267 160.621 1.00 42.48 168 VAL H CA 1
ATOM 2894 C C . VAL B 2 168 ? 20.536 59.001 159.744 1.00 43.95 168 VAL H C 1
ATOM 2895 O O . VAL B 2 168 ? 20.953 58.484 158.704 1.00 44.91 168 VAL H O 1
ATOM 2899 N N . HIS B 2 169 ? 20.926 60.213 160.153 1.00 40.64 169 HIS H N 1
ATOM 2900 C CA . HIS B 2 169 ? 22.051 60.889 159.520 1.00 38.93 169 HIS H CA 1
ATOM 2901 C C . HIS B 2 169 ? 23.014 61.317 160.610 1.00 40.57 169 HIS H C 1
ATOM 2902 O O . HIS B 2 169 ? 22.674 62.155 161.442 1.00 41.58 169 HIS H O 1
ATOM 2909 N N . THR B 2 170 ? 24.226 60.796 160.580 1.00 38.28 170 THR H N 1
ATOM 2910 C CA . THR B 2 170 ? 25.251 61.270 161.493 1.00 41.17 170 THR H CA 1
ATOM 2911 C C . THR B 2 170 ? 26.215 62.131 160.690 1.00 40.20 170 THR H C 1
ATOM 2912 O O . THR B 2 170 ? 26.781 61.671 159.698 1.00 42.57 170 THR H O 1
ATOM 2916 N N . PHE B 2 171 ? 26.343 63.382 161.085 1.00 37.37 171 PHE H N 1
ATOM 2917 C CA . PHE B 2 171 ? 27.070 64.349 160.300 1.00 44.51 171 PHE H CA 1
ATOM 2918 C C . PHE B 2 171 ? 28.568 64.213 160.525 1.00 41.93 171 PHE H C 1
ATOM 2919 O O . PHE B 2 171 ? 29.005 63.773 161.587 1.00 38.91 171 PHE H O 1
ATOM 2927 N N . PRO B 2 172 ? 29.358 64.569 159.530 1.00 39.33 172 PRO H N 1
ATOM 2928 C CA . PRO B 2 172 ? 30.809 64.680 159.755 1.00 41.19 172 PRO H CA 1
ATOM 2929 C C . PRO B 2 172 ? 31.088 65.695 160.844 1.00 45.01 172 PRO H C 1
ATOM 2930 O O . PRO B 2 172 ? 30.440 66.743 160.913 1.00 40.76 172 PRO H O 1
ATOM 2934 N N . ALA B 2 173 ? 32.089 65.401 161.673 1.00 41.61 173 ALA H N 1
ATOM 2935 C CA . ALA B 2 173 ? 32.455 66.320 162.734 1.00 38.97 173 ALA H CA 1
ATOM 2936 C C . ALA B 2 173 ? 32.968 67.613 162.129 1.00 40.33 173 ALA H C 1
ATOM 2937 O O . ALA B 2 173 ? 33.548 67.611 161.046 1.00 40.95 173 ALA H O 1
ATOM 2939 N N . VAL B 2 174 ? 32.716 68.730 162.814 1.00 43.68 174 VAL H N 1
ATOM 2940 C CA . VAL B 2 174 ? 33.355 69.994 162.478 1.00 42.43 174 VAL H CA 1
ATOM 2941 C C . VAL B 2 174 ? 34.372 70.308 163.560 1.00 42.35 174 VAL H C 1
ATOM 2942 O O . VAL B 2 174 ? 34.123 70.110 164.758 1.00 42.29 174 VAL H O 1
ATOM 2946 N N . LEU B 2 175 ? 35.535 70.756 163.116 1.00 44.25 175 LEU H N 1
ATOM 2947 C CA . LEU B 2 175 ? 36.608 71.184 164.003 1.00 44.12 175 LEU H CA 1
ATOM 2948 C C . LEU B 2 175 ? 36.341 72.624 164.417 1.00 50.18 175 LEU H C 1
ATOM 2949 O O . LEU B 2 175 ? 36.294 73.518 163.568 1.00 57.96 175 LEU H O 1
ATOM 2954 N N . GLN B 2 176 ? 36.128 72.847 165.706 1.00 48.20 176 GLN H N 1
ATOM 2955 C CA . GLN B 2 176 ? 35.798 74.172 166.200 1.00 51.08 176 GLN H CA 1
ATOM 2956 C C . GLN B 2 176 ? 37.074 74.951 166.493 1.00 56.59 176 GLN H C 1
ATOM 2957 O O . GLN B 2 176 ? 38.187 74.420 166.455 1.00 47.64 176 GLN H O 1
ATOM 2963 N N . SER B 2 177 ? 36.903 76.242 166.787 1.00 65.55 177 SER H N 1
ATOM 2964 C CA . SER B 2 177 ? 38.058 77.106 166.982 1.00 67.65 177 SER H CA 1
ATOM 2965 C C . SER B 2 177 ? 38.865 76.719 168.216 1.00 62.17 177 SER H C 1
ATOM 2966 O O . SER B 2 177 ? 40.057 77.014 168.281 1.00 66.71 177 SER H O 1
ATOM 2969 N N . SER B 2 178 ? 38.246 76.034 169.172 1.00 61.28 178 SER H N 1
ATOM 2970 C CA . SER B 2 178 ? 38.909 75.509 170.363 1.00 59.84 178 SER H CA 1
ATOM 2971 C C . SER B 2 178 ? 39.843 74.347 170.073 1.00 57.52 178 SER H C 1
ATOM 2972 O O . SER B 2 178 ? 40.566 73.924 170.982 1.00 58.42 178 SER H O 1
ATOM 2975 N N . GLY B 2 179 ? 39.807 73.792 168.864 1.00 52.92 179 GLY H N 1
ATOM 2976 C CA . GLY B 2 179 ? 40.510 72.566 168.579 1.00 48.28 179 GLY H CA 1
ATOM 2977 C C . GLY B 2 179 ? 39.722 71.304 168.874 1.00 48.55 179 GLY H C 1
ATOM 2978 O O . GLY B 2 179 ? 40.209 70.205 168.574 1.00 53.12 179 GLY H O 1
ATOM 2979 N N . LEU B 2 180 ? 38.508 71.426 169.412 1.00 45.16 180 LEU H N 1
ATOM 2980 C CA . LEU B 2 180 ? 37.642 70.287 169.680 1.00 45.01 180 LEU H CA 1
ATOM 2981 C C . LEU B 2 180 ? 36.665 70.071 168.531 1.00 46.76 180 LEU H C 1
ATOM 2982 O O . LEU B 2 180 ? 36.344 70.997 167.789 1.00 45.48 180 LEU H O 1
ATOM 2987 N N . TYR B 2 181 ? 36.205 68.830 168.372 1.00 45.31 181 TYR H N 1
ATOM 2988 C CA . TYR B 2 181 ? 35.218 68.506 167.361 1.00 43.05 181 TYR H CA 1
ATOM 2989 C C . TYR B 2 181 ? 33.807 68.548 167.928 1.00 40.56 181 TYR H C 1
ATOM 2990 O O . TYR B 2 181 ? 33.584 68.341 169.113 1.00 40.77 181 TYR H O 1
ATOM 2999 N N . SER B 2 182 ? 32.842 68.762 167.032 1.00 40.02 182 SER H N 1
ATOM 3000 C CA . SER B 2 182 ? 31.428 68.598 167.372 1.00 40.22 182 SER H CA 1
ATOM 3001 C C . SER B 2 182 ? 30.715 67.969 166.193 1.00 41.78 182 SER H C 1
ATOM 3002 O O . SER B 2 182 ? 31.064 68.217 165.037 1.00 42.64 182 SER H O 1
ATOM 3005 N N . LEU B 2 183 ? 29.702 67.165 166.492 1.00 43.62 183 LEU H N 1
ATOM 3006 C CA . LEU B 2 183 ? 28.851 66.660 165.434 1.00 39.30 183 LEU H CA 1
ATOM 3007 C C . LEU B 2 183 ? 27.475 66.461 166.014 1.00 38.50 183 LEU H C 1
ATOM 3008 O O . LEU B 2 183 ? 27.263 66.525 167.232 1.00 40.91 183 LEU H O 1
ATOM 3013 N N . SER B 2 184 ? 26.535 66.213 165.119 1.00 38.31 184 SER H N 1
ATOM 3014 C CA . SER B 2 184 ? 25.197 65.861 165.517 1.00 41.45 184 SER H CA 1
ATOM 3015 C C . SER B 2 184 ? 24.769 64.632 164.734 1.00 38.58 184 SER H C 1
ATOM 3016 O O . SER B 2 184 ? 25.257 64.365 163.629 1.00 38.94 184 SER H O 1
ATOM 3019 N N . SER B 2 185 ? 23.866 63.873 165.333 1.00 39.20 185 SER H N 1
ATOM 3020 C CA . SER B 2 185 ? 23.219 62.745 164.691 1.00 39.42 185 SER H CA 1
ATOM 3021 C C . SER B 2 185 ? 21.726 62.994 164.795 1.00 41.00 185 SER H C 1
ATOM 3022 O O . SER B 2 185 ? 21.250 63.380 165.857 1.00 44.21 185 SER H O 1
ATOM 3025 N N . VAL B 2 186 ? 21.007 62.824 163.696 1.00 40.24 186 VAL H N 1
ATOM 3026 C CA . VAL B 2 186 ? 19.579 63.090 163.675 1.00 41.17 186 VAL H CA 1
ATOM 3027 C C . VAL B 2 186 ? 18.905 61.877 163.073 1.00 43.40 186 VAL H C 1
ATOM 3028 O O . VAL B 2 186 ? 19.533 61.040 162.421 1.00 42.49 186 VAL H O 1
ATOM 3032 N N . VAL B 2 187 ? 17.622 61.768 163.346 1.00 43.05 187 VAL H N 1
ATOM 3033 C CA . VAL B 2 187 ? 16.827 60.715 162.760 1.00 45.23 187 VAL H CA 1
ATOM 3034 C C . VAL B 2 187 ? 15.429 61.269 162.615 1.00 50.57 187 VAL H C 1
ATOM 3035 O O . VAL B 2 187 ? 14.954 62.043 163.454 1.00 49.00 187 VAL H O 1
ATOM 3039 N N . THR B 2 188 ? 14.812 60.940 161.506 1.00 45.44 188 THR H N 1
ATOM 3040 C CA . THR B 2 188 ? 13.414 61.262 161.299 1.00 53.22 188 THR H CA 1
ATOM 3041 C C . THR B 2 188 ? 12.584 60.011 161.529 1.00 51.32 188 THR H C 1
ATOM 3042 O O . THR B 2 188 ? 12.949 58.914 161.097 1.00 50.67 188 THR H O 1
ATOM 3046 N N . VAL B 2 189 ? 11.488 60.183 162.251 1.00 50.45 189 VAL H N 1
ATOM 3047 C CA . VAL B 2 189 ? 10.593 59.087 162.597 1.00 53.77 189 VAL H CA 1
ATOM 3048 C C . VAL B 2 189 ? 9.188 59.561 162.402 1.00 59.56 189 VAL H C 1
ATOM 3049 O O . VAL B 2 189 ? 8.922 60.794 162.400 1.00 59.05 189 VAL H O 1
ATOM 3053 N N . PRO B 2 190 ? 8.229 58.671 162.206 1.00 63.89 190 PRO H N 1
ATOM 3054 C CA . PRO B 2 190 ? 6.835 59.083 162.233 1.00 70.47 190 PRO H CA 1
ATOM 3055 C C . PRO B 2 190 ? 6.548 59.807 163.542 1.00 72.07 190 PRO H C 1
ATOM 3056 O O . PRO B 2 190 ? 6.923 59.344 164.622 1.00 72.31 190 PRO H O 1
ATOM 3060 N N . SER B 2 191 ? 5.925 60.980 163.434 1.00 66.28 191 SER H N 1
ATOM 3061 C CA . SER B 2 191 ? 5.612 61.741 164.635 1.00 70.64 191 SER H CA 1
ATOM 3062 C C . SER B 2 191 ? 4.593 61.020 165.522 1.00 75.79 191 SER H C 1
ATOM 3063 O O . SER B 2 191 ? 4.534 61.294 166.725 1.00 69.64 191 SER H O 1
ATOM 3066 N N . SER B 2 192 ? 3.813 60.086 164.964 1.00 73.30 192 SER H N 1
ATOM 3067 C CA . SER B 2 192 ? 2.929 59.252 165.773 1.00 77.63 192 SER H CA 1
ATOM 3068 C C . SER B 2 192 ? 3.687 58.282 166.675 1.00 83.28 192 SER H C 1
ATOM 3069 O O . SER B 2 192 ? 3.068 57.632 167.520 1.00 79.86 192 SER H O 1
ATOM 3072 N N . SER B 2 193 ? 5.003 58.159 166.529 1.00 79.30 193 SER H N 1
ATOM 3073 C CA . SER B 2 193 ? 5.761 57.282 167.406 1.00 77.00 193 SER H CA 1
ATOM 3074 C C . SER B 2 193 ? 6.334 58.010 168.610 1.00 79.91 193 SER H C 1
ATOM 3075 O O . SER B 2 193 ? 6.917 57.358 169.484 1.00 87.01 193 SER H O 1
ATOM 3078 N N . LEU B 2 194 ? 6.191 59.339 168.676 1.00 69.79 194 LEU H N 1
ATOM 3079 C CA . LEU B 2 194 ? 6.911 60.104 169.694 1.00 73.55 194 LEU H CA 1
ATOM 3080 C C . LEU B 2 194 ? 6.348 59.862 171.089 1.00 77.99 194 LEU H C 1
ATOM 3081 O O . LEU B 2 194 ? 7.098 59.830 172.071 1.00 93.76 194 LEU H O 1
ATOM 3086 N N . GLY B 2 195 ? 5.034 59.706 171.205 1.00 81.66 195 GLY H N 1
ATOM 3087 C CA . GLY B 2 195 ? 4.465 59.427 172.510 1.00 92.36 195 GLY H CA 1
ATOM 3088 C C . GLY B 2 195 ? 4.845 58.049 173.011 1.00 99.08 195 GLY H C 1
ATOM 3089 O O . GLY B 2 195 ? 5.087 57.854 174.206 1.00 106.42 195 GLY H O 1
ATOM 3090 N N . THR B 2 196 ? 4.929 57.081 172.103 1.00 97.48 196 THR H N 1
ATOM 3091 C CA . THR B 2 196 ? 5.056 55.691 172.509 1.00 95.92 196 THR H CA 1
ATOM 3092 C C . THR B 2 196 ? 6.507 55.208 172.528 1.00 94.81 196 THR H C 1
ATOM 3093 O O . THR B 2 196 ? 6.936 54.572 173.495 1.00 95.67 196 THR H O 1
ATOM 3097 N N . GLN B 2 197 ? 7.288 55.536 171.503 1.00 88.18 197 GLN H N 1
ATOM 3098 C CA . GLN B 2 197 ? 8.578 54.905 171.292 1.00 74.75 197 GLN H CA 1
ATOM 3099 C C . GLN B 2 197 ? 9.688 55.731 171.934 1.00 77.72 197 GLN H C 1
ATOM 3100 O O . GLN B 2 197 ? 9.683 56.969 171.892 1.00 77.86 197 GLN H O 1
ATOM 3106 N N . THR B 2 198 ? 10.639 55.037 172.538 1.00 65.94 198 THR H N 1
ATOM 3107 C CA . THR B 2 198 ? 11.754 55.706 173.178 1.00 66.74 198 THR H CA 1
ATOM 3108 C C . THR B 2 198 ? 12.916 55.780 172.206 1.00 63.71 198 THR H C 1
ATOM 3109 O O . THR B 2 198 ? 13.261 54.794 171.5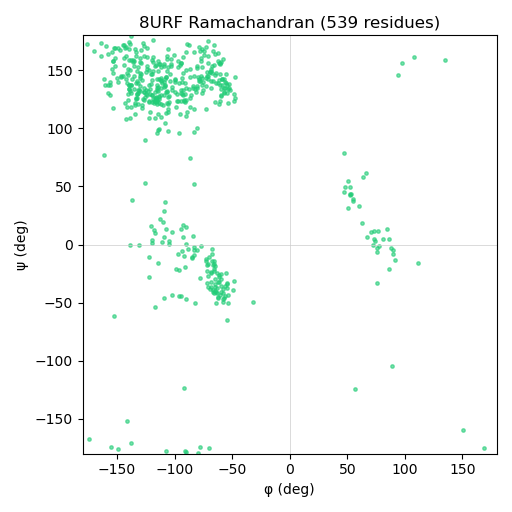44 1.00 69.29 198 THR H O 1
ATOM 3113 N N . TYR B 2 199 ? 13.512 56.950 172.104 1.00 66.15 199 TYR H N 1
ATOM 3114 C CA . TYR B 2 199 ? 14.652 57.129 171.221 1.00 58.52 199 TYR H CA 1
ATOM 3115 C C . TYR B 2 199 ? 15.866 57.471 172.068 1.00 56.44 199 TYR H C 1
ATOM 3116 O O . TYR B 2 199 ? 15.838 58.437 172.842 1.00 53.47 199 TYR H O 1
ATOM 3125 N N . ILE B 2 200 ? 16.918 56.665 171.927 1.00 53.65 200 ILE H N 1
ATOM 3126 C CA . ILE B 2 200 ? 18.167 56.842 172.656 1.00 56.33 200 ILE H CA 1
ATOM 3127 C C . ILE B 2 200 ? 19.308 56.898 171.655 1.00 52.52 200 ILE H C 1
ATOM 3128 O O . ILE B 2 200 ? 19.447 56.006 170.807 1.00 55.47 200 ILE H O 1
ATOM 3133 N N . CYS B 2 201 ? 20.122 57.935 171.735 1.00 47.97 201 CYS H N 1
ATOM 3134 C CA . CYS B 2 201 ? 21.347 57.919 170.964 1.00 53.74 201 CYS H CA 1
ATOM 3135 C C . CYS B 2 201 ? 22.452 57.35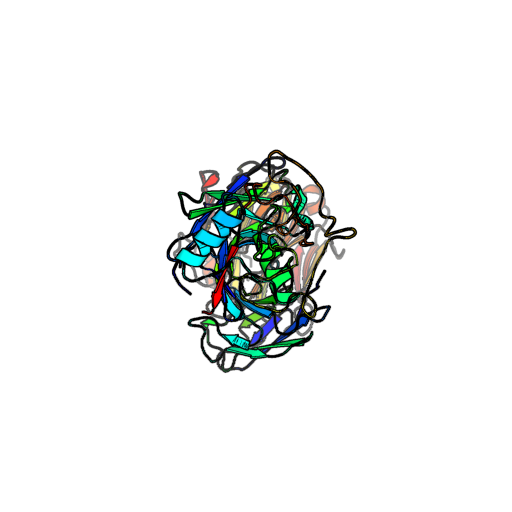0 171.853 1.00 50.23 201 CYS H C 1
ATOM 3136 O O . CYS B 2 201 ? 22.548 57.702 173.030 1.00 55.16 201 CYS H O 1
ATOM 3139 N N . ASN B 2 202 ? 23.224 56.414 171.302 1.00 49.62 202 ASN H N 1
ATOM 3140 C CA . ASN B 2 202 ? 24.330 55.763 171.989 1.00 46.39 202 ASN H CA 1
ATOM 3141 C C . ASN B 2 202 ? 25.597 56.350 171.413 1.00 45.83 202 ASN H C 1
ATOM 3142 O O . ASN B 2 202 ? 25.871 56.204 170.216 1.00 52.40 202 ASN H O 1
ATOM 3147 N N . VAL B 2 203 ? 26.330 57.074 172.235 1.00 48.30 203 VAL H N 1
ATOM 3148 C CA . VAL B 2 203 ? 27.508 57.800 171.781 1.00 43.38 203 VAL H CA 1
ATOM 3149 C C . VAL B 2 203 ? 28.706 57.188 172.490 1.00 45.24 203 VAL H C 1
ATOM 3150 O O . VAL B 2 203 ? 28.734 57.104 173.727 1.00 53.38 203 VAL H O 1
ATOM 3154 N N . ASN B 2 204 ? 29.674 56.722 171.714 1.00 43.45 204 ASN H N 1
ATOM 3155 C CA . ASN B 2 204 ? 30.872 56.100 172.265 1.00 44.05 204 ASN H CA 1
ATOM 3156 C C . ASN B 2 204 ? 32.079 56.854 171.719 1.00 51.80 204 ASN H C 1
ATOM 3157 O O . ASN B 2 204 ? 32.158 57.108 170.516 1.00 56.56 204 ASN H O 1
ATOM 3162 N N . HIS B 2 205 ? 32.975 57.277 172.609 1.00 43.59 205 HIS H N 1
ATOM 3163 C CA . HIS B 2 205 ? 34.210 57.971 172.236 1.00 45.79 205 HIS H CA 1
ATOM 3164 C C . HIS B 2 205 ? 35.307 57.161 172.894 1.00 44.79 205 HIS H C 1
ATOM 3165 O O . HIS B 2 205 ? 35.654 57.414 174.054 1.00 48.17 205 HIS H O 1
ATOM 3172 N N . LYS B 2 206 ? 35.815 56.162 172.172 1.00 49.60 206 LYS H N 1
ATOM 3173 C CA . LYS B 2 206 ? 36.747 55.233 172.797 1.00 52.29 206 LYS H CA 1
ATOM 3174 C C . LYS B 2 206 ? 38.045 55.887 173.282 1.00 51.63 206 LYS H C 1
ATOM 3175 O O . LYS B 2 206 ? 38.552 55.452 174.336 1.00 53.34 206 LYS H O 1
ATOM 3181 N N . PRO B 2 207 ? 38.595 56.943 172.650 1.00 52.16 207 PRO H N 1
ATOM 3182 C CA . PRO B 2 207 ? 39.815 57.563 173.208 1.00 52.38 207 PRO H CA 1
ATOM 3183 C C . PRO B 2 207 ? 39.663 58.097 174.620 1.00 50.34 207 PRO H C 1
ATOM 3184 O O . PRO B 2 207 ? 40.665 58.206 175.330 1.00 53.21 207 PRO H O 1
ATOM 3188 N N . SER B 2 208 ? 38.454 58.455 175.062 1.00 53.41 208 SER H N 1
ATOM 3189 C CA . SER B 2 208 ? 38.236 58.956 176.416 1.00 53.24 208 SER H CA 1
ATOM 3190 C C . SER B 2 208 ? 37.444 57.982 177.273 1.00 49.03 208 SER H C 1
ATOM 3191 O O . SER B 2 208 ? 37.140 58.303 178.429 1.00 50.62 208 SER H O 1
ATOM 3194 N N . ASN B 2 209 ? 37.098 56.806 176.725 1.00 47.48 209 ASN H N 1
ATOM 3195 C CA . ASN B 2 209 ? 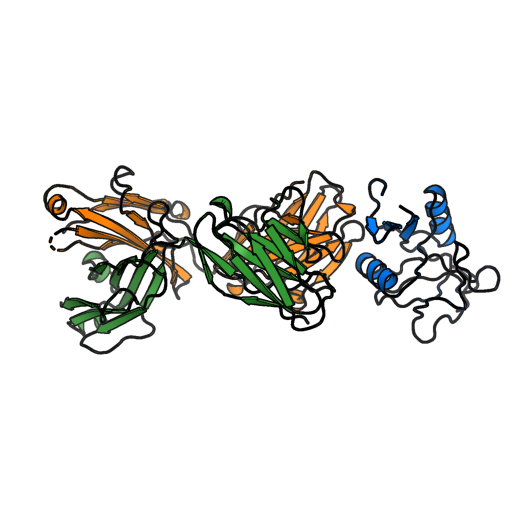36.257 55.817 177.395 1.00 48.29 209 ASN H CA 1
ATOM 3196 C C . ASN B 2 209 ? 34.935 56.446 177.820 1.00 48.44 209 ASN H C 1
ATOM 3197 O O . ASN B 2 209 ? 34.411 56.175 178.900 1.00 48.96 209 ASN H O 1
ATOM 3202 N N . THR B 2 210 ? 34.418 57.326 176.975 1.00 49.17 210 THR H N 1
ATOM 3203 C CA . THR B 2 210 ? 33.138 57.972 177.221 1.00 46.44 210 THR H CA 1
ATOM 3204 C C . THR B 2 210 ? 32.050 57.164 176.531 1.00 46.36 210 THR H C 1
ATOM 3205 O O . THR B 2 210 ? 32.176 56.827 175.350 1.00 48.01 210 THR H O 1
ATOM 3209 N N . LYS B 2 211 ? 31.002 56.833 177.278 1.00 47.29 211 LYS H N 1
ATOM 3210 C CA . LYS B 2 211 ? 29.835 56.128 176.766 1.00 47.56 211 LYS H CA 1
ATOM 3211 C C . LYS B 2 211 ? 28.615 56.851 177.304 1.00 50.17 211 LYS H C 1
ATOM 3212 O O . LYS B 2 211 ? 28.454 56.967 178.523 1.00 49.05 211 LYS H O 1
ATOM 3218 N N . VAL B 2 212 ? 27.781 57.359 176.403 1.00 48.52 212 VAL H N 1
ATOM 3219 C CA . VAL B 2 212 ? 26.551 58.059 176.764 1.00 51.40 212 VAL H CA 1
ATOM 3220 C C . VAL B 2 212 ? 25.410 57.404 176.007 1.00 51.38 212 VAL H C 1
ATOM 3221 O O . VAL B 2 212 ? 25.501 57.216 174.789 1.00 51.57 212 VAL H O 1
ATOM 3225 N N . ASP B 2 213 ? 24.338 57.083 176.720 1.00 50.74 213 ASP H N 1
ATOM 3226 C CA . ASP B 2 213 ? 23.059 56.684 176.151 1.00 54.50 213 ASP H CA 1
ATOM 3227 C C . ASP B 2 213 ? 22.116 57.791 176.558 1.00 59.46 213 ASP H C 1
ATOM 3228 O O . ASP B 2 213 ? 21.662 57.810 177.701 1.00 56.66 213 ASP H O 1
ATOM 3233 N N . LYS B 2 214 ? 21.862 58.730 175.654 1.00 53.09 214 LYS H N 1
ATOM 3234 C CA . LYS B 2 214 ? 20.996 59.862 175.943 1.00 54.77 214 LYS H CA 1
ATOM 3235 C C . LYS B 2 214 ? 19.617 59.566 175.383 1.00 59.46 214 LYS H C 1
ATOM 3236 O O . LYS B 2 214 ? 19.465 59.379 174.169 1.00 54.08 214 LYS H O 1
ATOM 3242 N N . LYS B 2 215 ? 18.625 59.516 176.265 1.00 55.11 215 LYS H N 1
ATOM 3243 C CA . LYS B 2 215 ? 17.241 59.419 175.831 1.00 55.52 215 LYS H CA 1
ATOM 3244 C C . LYS B 2 215 ? 16.795 60.787 175.322 1.00 60.34 215 LYS H C 1
ATOM 3245 O O . LYS B 2 215 ? 17.095 61.817 175.939 1.00 56.44 215 LYS H O 1
ATOM 3251 N N . VAL B 2 216 ? 16.154 60.816 174.156 1.00 52.91 216 VAL H N 1
ATOM 3252 C CA . VAL B 2 216 ? 15.756 62.072 173.535 1.00 52.23 216 VAL H CA 1
ATOM 3253 C C . VAL B 2 216 ? 14.240 62.118 173.574 1.00 64.83 216 VAL H C 1
ATOM 3254 O O . VAL B 2 216 ? 13.564 61.360 172.866 1.00 59.40 216 VAL H O 1
ATOM 3258 N N . GLU B 2 217 ? 13.723 62.992 174.406 1.00 62.38 217 GLU H N 1
ATOM 3259 C CA . GLU B 2 217 ? 12.308 63.050 174.709 1.00 72.58 217 GLU H CA 1
ATOM 3260 C C . GLU B 2 217 ? 11.688 64.321 174.148 1.00 67.84 217 GLU H C 1
ATOM 3261 O O . GLU B 2 217 ? 12.332 65.375 174.138 1.00 68.04 217 GLU H O 1
ATOM 3267 N N . PRO B 2 218 ? 10.447 64.251 173.658 1.00 74.56 218 PRO H N 1
ATOM 3268 C CA . PRO B 2 218 ? 9.721 65.420 173.134 1.00 77.31 218 PRO H CA 1
ATOM 3269 C C . PRO B 2 218 ? 9.626 66.603 174.106 1.00 77.32 218 PRO H C 1
ATOM 3270 O O . PRO B 2 218 ? 9.729 66.419 175.323 1.00 74.22 218 PRO H O 1
ATOM 3274 N N . CYS C 3 1 ? 63.290 45.477 129.937 1.00 60.39 177 CYS A N 1
ATOM 3275 C CA . CYS C 3 1 ? 64.661 45.501 130.446 1.00 56.10 177 CYS A CA 1
ATOM 3276 C C . CYS C 3 1 ? 64.902 44.376 131.467 1.00 55.56 177 CYS A C 1
ATOM 3277 O O . CYS C 3 1 ? 63.970 43.876 132.059 1.00 61.47 177 CYS A O 1
ATOM 3280 N N . PRO C 3 2 ? 66.155 43.976 131.663 1.00 57.29 178 PRO A N 1
ATOM 3281 C CA . PRO C 3 2 ? 66.463 43.008 132.720 1.00 61.82 178 PRO A CA 1
ATOM 3282 C C . PRO C 3 2 ? 66.134 43.541 134.108 1.00 58.63 178 PRO A C 1
ATOM 3283 O O . PRO C 3 2 ? 65.962 44.740 134.334 1.00 53.19 178 PRO A O 1
ATOM 3287 N N . VAL C 3 3 ? 66.093 42.604 135.060 1.00 55.35 179 VAL A N 1
ATOM 3288 C CA . VAL C 3 3 ? 65.803 42.926 136.454 1.00 56.16 179 VAL A CA 1
ATOM 3289 C C . VAL C 3 3 ? 66.780 43.947 136.983 1.00 52.43 179 VAL A C 1
ATOM 3290 O O . VAL C 3 3 ? 67.994 43.840 136.778 1.00 48.03 179 VAL A O 1
ATOM 3294 N N . ASN C 3 4 ? 66.250 44.947 137.680 1.00 46.65 180 ASN A N 1
ATOM 3295 C CA . ASN C 3 4 ? 66.981 46.037 138.317 1.00 43.25 180 ASN A CA 1
ATOM 3296 C C . ASN C 3 4 ? 67.584 47.018 137.336 1.00 41.02 180 ASN A C 1
ATOM 3297 O O . ASN C 3 4 ? 68.343 47.913 137.750 1.00 44.49 180 ASN A O 1
ATOM 3302 N N . TRP C 3 5 ? 67.229 46.944 136.061 1.00 40.57 181 TRP A N 1
ATOM 3303 C CA . TRP C 3 5 ? 67.504 48.051 135.151 1.00 38.83 181 TRP A CA 1
ATOM 3304 C C . TRP C 3 5 ? 66.267 48.941 134.991 1.00 38.48 181 TRP A C 1
ATOM 3305 O O . TRP C 3 5 ? 65.137 48.503 135.208 1.00 42.31 181 TRP A O 1
ATOM 3316 N N . VAL C 3 6 ? 66.496 50.181 134.582 1.00 40.60 182 VAL A N 1
ATOM 3317 C CA . VAL C 3 6 ? 65.436 51.175 134.377 1.00 44.03 182 VAL A CA 1
ATOM 3318 C C . VAL C 3 6 ? 65.231 51.334 132.881 1.00 42.82 182 VAL A C 1
ATOM 3319 O O . VAL C 3 6 ? 66.174 51.669 132.151 1.00 38.48 182 VAL A O 1
ATOM 3323 N N . GLU C 3 7 ? 64.016 51.104 132.419 1.00 41.99 183 GLU A N 1
ATOM 3324 C CA . GLU C 3 7 ? 63.731 51.245 131.001 1.00 40.80 183 GLU A CA 1
ATOM 3325 C C . GLU C 3 7 ? 63.364 52.692 130.730 1.00 46.84 183 GLU A C 1
ATOM 3326 O O . GLU C 3 7 ? 62.570 53.274 131.478 1.00 45.92 183 GLU A O 1
ATOM 3332 N N . HIS C 3 8 ? 63.940 53.272 129.676 1.00 38.34 184 HIS A N 1
ATOM 3333 C CA . HIS C 3 8 ? 63.570 54.627 129.278 1.00 43.25 184 HIS A CA 1
ATOM 3334 C C . HIS C 3 8 ? 63.818 54.789 127.785 1.00 44.15 184 HIS A C 1
ATOM 3335 O O . HIS C 3 8 ? 64.968 54.684 127.347 1.00 43.53 184 HIS A O 1
ATOM 3342 N N . GLN C 3 9 ? 62.762 55.044 127.018 1.00 46.86 185 GLN A N 1
ATOM 3343 C CA . GLN C 3 9 ? 62.877 55.420 125.601 1.00 52.34 185 GLN A CA 1
ATOM 3344 C C . GLN C 3 9 ? 63.765 54.445 124.824 1.00 52.26 185 GLN A C 1
ATOM 3345 O O . GLN C 3 9 ? 64.765 54.830 124.221 1.00 65.28 185 GLN A O 1
ATOM 3351 N N . GLY C 3 10 ? 63.428 53.171 124.892 1.00 48.39 186 GLY A N 1
ATOM 3352 C CA . GLY C 3 10 ? 64.169 52.153 124.154 1.00 57.00 186 GLY A CA 1
ATOM 3353 C C . GLY C 3 10 ? 65.545 51.789 124.696 1.00 51.16 186 GLY A C 1
ATOM 3354 O O . GLY C 3 10 ? 66.240 50.970 124.074 1.00 49.92 186 GLY A O 1
ATOM 3355 N N . SER C 3 11 ? 65.971 52.354 125.815 1.00 43.92 187 SER A N 1
ATOM 3356 C CA . SER C 3 11 ? 67.205 51.936 126.454 1.00 39.94 187 SER A CA 1
ATOM 3357 C C . SER C 3 11 ? 66.911 51.402 127.862 1.00 42.98 187 SER A C 1
ATOM 3358 O O . SER C 3 11 ? 65.891 51.715 128.490 1.00 40.39 187 SER A O 1
ATOM 3361 N N . CYS C 3 12 ? 67.818 50.589 128.355 1.00 37.19 188 CYS A N 1
ATOM 3362 C CA . CYS C 3 12 ? 67.848 50.126 129.734 1.00 47.70 188 CYS A CA 1
ATOM 3363 C C . CYS C 3 12 ? 69.044 50.751 130.424 1.00 43.26 188 CYS A C 1
ATOM 3364 O O . CYS C 3 12 ? 70.147 50.735 129.877 1.00 37.28 188 CYS A O 1
ATOM 3367 N N . TYR C 3 13 ? 68.856 51.184 131.659 1.00 36.48 189 TYR A N 1
ATOM 3368 C CA . TYR C 3 13 ? 69.902 51.874 132.376 1.00 33.33 189 TYR A CA 1
ATOM 3369 C C . TYR C 3 13 ? 70.065 51.240 133.729 1.00 35.23 189 TYR A C 1
ATOM 3370 O O . TYR C 3 13 ? 69.101 50.767 134.341 1.00 35.64 189 TYR A O 1
ATOM 3379 N N . TRP C 3 14 ? 71.301 51.201 134.177 1.00 33.85 190 TRP A N 1
ATOM 3380 C CA . TRP C 3 14 ? 71.593 50.656 135.484 1.00 39.35 190 TRP A CA 1
ATOM 3381 C C . TRP C 3 14 ? 72.374 51.733 136.195 1.00 35.77 190 TRP A C 1
ATOM 3382 O O . TRP C 3 14 ? 73.397 52.181 135.671 1.00 35.99 190 TRP A O 1
ATOM 3393 N N . PHE C 3 15 ? 71.899 52.152 137.361 1.00 34.54 191 PHE A N 1
ATOM 3394 C CA . PHE C 3 15 ? 72.525 53.236 138.127 1.00 33.50 191 PHE A CA 1
ATOM 3395 C C . PHE C 3 15 ? 73.247 52.665 139.334 1.00 36.60 191 PHE A C 1
ATOM 3396 O O . PHE C 3 15 ? 72.619 52.040 140.189 1.00 36.46 191 PHE A O 1
ATOM 3404 N N . SER C 3 16 ? 74.547 52.914 139.442 1.00 32.83 192 SER A N 1
ATOM 3405 C CA . SER C 3 16 ? 75.265 52.372 140.602 1.00 34.09 192 SER A CA 1
ATOM 3406 C C . SER C 3 16 ? 74.948 53.238 141.822 1.00 37.28 192 SER A C 1
ATOM 3407 O O . SER C 3 16 ? 74.457 54.367 141.702 1.00 37.17 192 SER A O 1
ATOM 3410 N N . HIS C 3 17 ? 75.175 52.698 143.014 1.00 36.70 193 HIS A N 1
ATOM 3411 C CA . HIS C 3 17 ? 75.112 53.502 144.231 1.00 37.06 193 HIS A CA 1
ATOM 3412 C C . HIS C 3 17 ? 76.464 53.558 144.927 1.00 36.95 193 HIS A C 1
ATOM 3413 O O . HIS C 3 17 ? 76.550 54.017 146.061 1.00 37.87 193 HIS A O 1
ATOM 3420 N N . SER C 3 18 ? 77.506 53.077 144.268 1.00 40.39 194 SER A N 1
ATOM 3421 C CA . SER C 3 18 ? 78.865 53.093 144.782 1.00 39.74 194 SER A CA 1
ATOM 3422 C C . SER C 3 18 ? 79.746 53.492 143.620 1.00 36.88 194 SER A C 1
ATOM 3423 O O . SER C 3 18 ? 79.266 53.684 142.500 1.00 36.26 194 SER A O 1
ATOM 3426 N N . GLY C 3 19 ? 81.046 53.591 143.856 1.00 38.73 195 GLY A N 1
ATOM 3427 C CA . GLY C 3 19 ? 81.940 54.243 142.919 1.00 37.82 195 GLY A CA 1
ATOM 3428 C C . GLY C 3 19 ? 82.931 53.273 142.314 1.00 39.95 195 GLY A C 1
ATOM 3429 O O . GLY C 3 19 ? 83.356 52.327 142.964 1.00 39.77 195 GLY A O 1
ATOM 3430 N N . LYS C 3 20 ? 83.332 53.550 141.074 1.00 38.84 196 LYS A N 1
ATOM 3431 C CA . LYS C 3 20 ? 84.498 52.918 140.462 1.00 41.53 196 LYS A CA 1
ATOM 3432 C C . LYS C 3 20 ? 85.290 53.977 139.709 1.00 41.79 196 LYS A C 1
ATOM 3433 O O . LYS C 3 20 ? 84.740 54.991 139.295 1.00 35.60 196 LYS A O 1
ATOM 3439 N N . ALA C 3 21 ? 86.567 53.691 139.473 1.00 42.41 197 ALA A N 1
ATOM 3440 C CA . ALA C 3 21 ? 87.329 54.439 138.488 1.00 38.20 197 ALA A CA 1
ATOM 3441 C C . ALA C 3 21 ? 86.651 54.295 137.132 1.00 41.91 197 ALA A C 1
ATOM 3442 O O . ALA C 3 21 ? 85.922 53.322 136.872 1.00 38.97 197 ALA A O 1
ATOM 3444 N N . TRP C 3 22 ? 86.921 55.256 136.242 1.00 36.60 198 TRP A N 1
ATOM 3445 C CA . TRP C 3 22 ? 86.175 55.307 134.984 1.00 38.36 198 TRP A CA 1
ATOM 3446 C C . TRP C 3 22 ? 86.314 54.017 134.195 1.00 37.86 198 TRP A C 1
ATOM 3447 O O . TRP C 3 22 ? 85.308 53.454 133.736 1.00 38.52 198 TRP A O 1
ATOM 3458 N N . ALA C 3 23 ? 87.548 53.539 134.016 1.00 37.78 199 ALA A N 1
ATOM 3459 C CA . ALA C 3 23 ? 87.734 52.337 133.202 1.00 41.21 199 ALA A CA 1
ATOM 3460 C C . ALA C 3 23 ? 87.152 51.109 133.878 1.00 45.32 199 ALA A C 1
ATOM 3461 O O . ALA C 3 23 ? 86.755 50.165 133.189 1.00 48.10 199 ALA A O 1
ATOM 3463 N N . GLU C 3 24 ? 87.175 51.053 135.217 1.00 44.28 200 GLU A N 1
ATOM 3464 C CA . GLU C 3 24 ? 86.525 49.933 135.889 1.00 43.17 200 GLU A CA 1
ATOM 3465 C C . GLU C 3 24 ? 85.011 49.990 135.688 1.00 39.57 200 GLU A C 1
ATOM 3466 O O . GLU C 3 24 ? 84.369 48.945 135.486 1.00 41.61 200 GLU A O 1
ATOM 3472 N N . ALA C 3 25 ? 84.446 51.204 135.727 1.00 37.67 201 ALA A N 1
ATOM 3473 C CA . ALA C 3 25 ? 83.033 51.389 135.464 1.00 37.14 201 ALA A CA 1
ATOM 3474 C C . ALA C 3 25 ? 82.684 50.954 134.045 1.00 45.63 201 ALA A C 1
ATOM 3475 O O . ALA C 3 25 ? 81.694 50.247 133.832 1.00 37.92 201 ALA A O 1
ATOM 3477 N N . GLU C 3 26 ? 83.492 51.352 133.059 1.00 37.82 202 GLU A N 1
ATOM 3478 C CA . GLU C 3 26 ? 83.188 50.939 131.703 1.00 44.87 202 GLU A CA 1
ATOM 3479 C C . GLU C 3 26 ? 83.315 49.430 131.566 1.00 45.21 202 GLU A C 1
ATOM 3480 O O . GLU C 3 26 ? 82.481 48.784 130.917 1.00 45.02 202 GLU A O 1
ATOM 3486 N N . LYS C 3 27 ? 84.335 48.840 132.196 1.00 40.80 203 LYS A N 1
ATOM 3487 C CA . LYS C 3 27 ? 84.479 47.389 132.124 1.00 45.94 203 LYS A CA 1
ATOM 3488 C C . LYS C 3 27 ? 83.256 46.699 132.731 1.00 45.79 203 LYS A C 1
ATOM 3489 O O . LYS C 3 27 ? 82.770 45.708 132.185 1.00 44.54 203 LYS A O 1
ATOM 3495 N N . TYR C 3 28 ? 82.774 47.195 133.873 1.00 41.32 204 TYR A N 1
ATOM 3496 C CA . TYR C 3 28 ? 81.568 46.648 134.486 1.00 48.23 204 TYR A CA 1
ATOM 3497 C C . TYR C 3 28 ? 80.389 46.686 133.514 1.00 40.55 204 TYR A C 1
ATOM 3498 O O . TYR C 3 28 ? 79.589 45.742 133.444 1.00 42.48 204 TYR A O 1
ATOM 3507 N N . CYS C 3 29 ? 80.216 47.802 132.805 1.00 38.80 205 CYS A N 1
ATOM 3508 C CA . CYS C 3 29 ? 79.076 47.894 131.890 1.00 43.38 205 CYS A CA 1
ATOM 3509 C C . CYS C 3 29 ? 79.240 46.909 130.742 1.00 48.32 205 CYS A C 1
ATOM 3510 O O . CYS C 3 29 ? 78.282 46.241 130.325 1.00 50.16 205 CYS A O 1
ATOM 3513 N N . GLN C 3 30 ? 80.455 46.793 130.221 1.00 42.12 206 GLN A N 1
ATOM 3514 C CA . GLN C 3 30 ? 80.663 45.864 129.114 1.00 42.88 206 GLN A CA 1
ATOM 3515 C C . GLN C 3 30 ? 80.343 44.447 129.517 1.00 44.97 206 GLN A C 1
ATOM 3516 O O . GLN C 3 30 ? 79.881 43.668 128.677 1.00 50.75 206 GLN A O 1
ATOM 3522 N N . LEU C 3 31 ? 80.574 44.093 130.792 1.00 46.60 207 LEU A N 1
ATOM 3523 C CA . LEU C 3 31 ? 80.264 42.733 131.241 1.00 48.08 207 LEU A CA 1
ATOM 3524 C C . LEU C 3 31 ? 78.761 42.512 131.345 1.00 47.20 207 LEU A C 1
ATOM 3525 O O . LEU C 3 31 ? 78.314 41.360 131.374 1.00 49.26 207 LEU A O 1
ATOM 3530 N N . GLU C 3 32 ? 77.992 43.592 131.393 1.00 47.82 208 GLU A N 1
ATOM 3531 C CA . GLU C 3 32 ? 76.541 43.553 131.335 1.00 51.54 208 GLU A CA 1
ATOM 3532 C C . GLU C 3 32 ? 76.018 43.716 129.909 1.00 48.61 208 GLU A C 1
ATOM 3533 O O . GLU C 3 32 ? 74.836 44.031 129.720 1.00 56.33 208 GLU A O 1
ATOM 3539 N N . ASN C 3 33 ? 76.888 43.520 128.921 1.00 46.57 209 ASN A N 1
ATOM 3540 C CA . ASN C 3 33 ? 76.637 43.766 127.502 1.00 49.94 209 ASN A CA 1
ATOM 3541 C C . ASN C 3 33 ? 76.133 45.171 127.272 1.00 48.27 209 ASN A C 1
ATOM 3542 O O . ASN C 3 33 ? 75.208 45.396 126.496 1.00 43.65 209 ASN A O 1
ATOM 3547 N N . ALA C 3 34 ? 76.770 46.118 127.942 1.00 42.88 210 ALA A N 1
ATOM 3548 C CA . ALA C 3 34 ? 76.366 47.501 127.893 1.00 39.42 210 ALA A CA 1
ATOM 3549 C C . ALA C 3 34 ? 77.612 48.368 127.772 1.00 42.81 210 ALA A C 1
ATOM 3550 O O . ALA C 3 34 ? 78.725 47.891 127.563 1.00 42.78 210 ALA A O 1
ATOM 3552 N N . HIS C 3 35 ? 77.409 49.657 127.910 1.00 37.09 211 HIS A N 1
ATOM 3553 C CA . HIS C 3 35 ? 78.473 50.633 127.946 1.00 42.27 211 HIS A CA 1
ATOM 3554 C C . HIS C 3 35 ? 78.101 51.640 129.017 1.00 39.24 211 HIS A C 1
ATOM 3555 O O . HIS C 3 35 ? 76.928 51.797 129.349 1.00 38.29 211 HIS A O 1
ATOM 3562 N N . LEU C 3 36 ? 79.093 52.362 129.531 1.00 36.28 212 LEU A N 1
ATOM 3563 C CA . LEU C 3 36 ? 78.775 53.604 130.223 1.00 36.57 212 LEU A CA 1
ATOM 3564 C C . LEU C 3 36 ? 77.803 54.426 129.387 1.00 36.01 212 LEU A C 1
ATOM 3565 O O . LEU C 3 36 ? 77.859 54.405 128.149 1.00 34.42 212 LEU A O 1
ATOM 3570 N N . VAL C 3 37 ? 76.890 55.121 130.071 1.00 30.52 213 VAL A N 1
ATOM 3571 C CA . VAL C 3 37 ? 75.820 55.825 129.372 1.00 31.94 213 VAL A CA 1
ATOM 3572 C C . VAL C 3 37 ? 76.383 56.803 128.347 1.00 35.60 213 VAL A C 1
ATOM 3573 O O . VAL C 3 37 ? 77.377 57.506 128.583 1.00 33.41 213 VAL A O 1
ATOM 3577 N N . VAL C 3 38 ? 75.795 56.779 127.161 1.00 33.35 214 VAL A N 1
ATOM 3578 C CA . VAL C 3 38 ? 76.122 57.724 126.105 1.00 31.10 214 VAL A CA 1
ATOM 3579 C C . VAL C 3 38 ? 74.949 58.707 126.041 1.00 32.90 214 VAL A C 1
ATOM 3580 O O . VAL C 3 38 ? 73.809 58.320 125.772 1.00 31.69 214 VAL A O 1
ATOM 3584 N N . ILE C 3 39 ? 75.197 59.971 126.328 1.00 30.46 215 ILE A N 1
ATOM 3585 C CA . ILE C 3 39 ? 74.087 60.918 126.408 1.00 28.57 215 ILE A CA 1
ATOM 3586 C C . ILE C 3 39 ? 73.888 61.520 125.023 1.00 33.09 215 ILE A C 1
ATOM 3587 O O . ILE C 3 39 ? 74.717 62.311 124.551 1.00 33.64 215 ILE A O 1
ATOM 3592 N N . ASN C 3 40 ? 72.776 61.159 124.376 1.00 31.93 216 ASN A N 1
ATOM 3593 C CA . ASN C 3 40 ? 72.563 61.526 122.977 1.00 33.62 216 ASN A CA 1
ATOM 3594 C C . ASN C 3 40 ? 71.703 62.771 122.816 1.00 33.42 216 ASN A C 1
ATOM 3595 O O . ASN C 3 40 ? 71.543 63.261 121.686 1.00 33.52 216 ASN A O 1
ATOM 3600 N N . SER C 3 41 ? 71.123 63.270 123.896 1.00 32.41 217 SER A N 1
ATOM 3601 C CA . SER C 3 41 ? 70.150 64.350 123.729 1.00 31.29 217 SER A CA 1
ATOM 3602 C C . SER C 3 41 ? 69.904 65.024 125.058 1.00 30.39 217 SER A C 1
ATOM 3603 O O . SER C 3 41 ? 70.189 64.481 126.125 1.00 31.89 217 SER A O 1
ATOM 3606 N N . TRP C 3 42 ? 69.346 66.238 124.953 1.00 33.85 218 TRP A N 1
ATOM 3607 C CA . TRP C 3 42 ? 68.849 66.967 126.110 1.00 30.66 218 TRP A CA 1
ATOM 3608 C C . TRP C 3 42 ? 67.864 66.141 126.918 1.00 35.07 218 TRP A C 1
ATOM 3609 O O . TRP C 3 42 ? 67.922 66.131 128.155 1.00 32.98 218 TRP A O 1
ATOM 3620 N N . GLU C 3 43 ? 66.948 65.454 126.235 1.00 31.75 219 GLU A N 1
ATOM 3621 C CA . GLU C 3 43 ? 65.957 64.668 126.967 1.00 36.87 219 GLU A CA 1
ATOM 3622 C C . GLU C 3 43 ? 66.622 63.543 127.745 1.00 34.24 219 GLU A C 1
ATOM 3623 O O . GLU C 3 43 ? 66.277 63.286 128.904 1.00 31.40 219 GLU A O 1
ATOM 3629 N N . GLU C 3 44 ? 67.610 62.884 127.150 1.00 31.80 220 GLU A N 1
ATOM 3630 C CA . GLU C 3 44 ? 68.297 61.846 127.902 1.00 34.78 220 GLU A CA 1
ATOM 3631 C C . GLU C 3 44 ? 69.120 62.448 129.027 1.00 30.49 220 GLU A C 1
ATOM 3632 O O . GLU C 3 44 ? 69.233 61.862 130.115 1.00 30.66 220 GLU A O 1
ATOM 3638 N N . GLN C 3 45 ? 69.741 63.597 128.769 1.00 33.10 221 GLN A N 1
ATOM 3639 C CA . GLN C 3 45 ? 70.532 64.260 129.801 1.00 28.32 221 GLN A CA 1
ATOM 3640 C C . GLN C 3 45 ? 69.683 64.538 131.034 1.00 29.77 221 GLN A C 1
ATOM 3641 O O . GLN C 3 45 ? 70.123 64.311 132.169 1.00 31.81 221 GLN A O 1
ATOM 3647 N N . LYS C 3 46 ? 68.468 65.077 130.819 1.00 28.54 222 LYS A N 1
ATOM 3648 C CA . LYS C 3 46 ? 67.568 65.389 131.915 1.00 33.67 222 LYS A CA 1
ATOM 3649 C C . LYS C 3 46 ? 67.176 64.126 132.653 1.00 32.12 222 LYS A C 1
ATOM 3650 O O . LYS C 3 46 ? 67.071 64.126 133.883 1.00 34.41 222 LYS A O 1
ATOM 3656 N N . PHE C 3 47 ? 66.903 63.059 131.903 1.00 32.37 223 PHE A N 1
ATOM 3657 C CA . PHE C 3 47 ? 66.578 61.780 132.525 1.00 33.61 223 PHE A CA 1
ATOM 3658 C C . PHE C 3 47 ? 67.717 61.329 133.437 1.00 32.39 223 PHE A C 1
ATOM 3659 O O . PHE C 3 47 ? 67.496 60.936 134.592 1.00 31.14 223 PHE A O 1
ATOM 3667 N N . ILE C 3 48 ? 68.945 61.407 132.945 1.00 30.61 224 ILE A N 1
ATOM 3668 C CA . ILE C 3 48 ? 70.088 60.895 133.709 1.00 30.21 224 ILE A CA 1
ATOM 3669 C C . ILE C 3 48 ? 70.268 61.692 134.994 1.00 29.48 224 ILE A C 1
ATOM 3670 O O . ILE C 3 48 ? 70.363 61.123 136.079 1.00 34.84 224 ILE A O 1
ATOM 3675 N N . VAL C 3 49 ? 70.296 63.034 134.888 1.00 29.38 225 VAL A N 1
ATOM 3676 C CA . VAL C 3 49 ? 70.604 63.805 136.080 1.00 30.89 225 VAL A CA 1
ATOM 3677 C C . VAL C 3 49 ? 69.466 63.773 137.095 1.00 34.41 225 VAL A C 1
ATOM 3678 O O . VAL C 3 49 ? 69.709 63.920 138.304 1.00 31.57 225 VAL A O 1
ATOM 3682 N N . GLN C 3 50 ? 68.209 63.577 136.652 1.00 34.41 226 GLN A N 1
ATOM 3683 C CA . GLN C 3 50 ? 67.127 63.368 137.605 1.00 34.58 226 GLN A CA 1
ATOM 3684 C C . GLN C 3 50 ? 67.466 62.227 138.544 1.00 30.09 226 GLN A C 1
ATOM 3685 O O . GLN C 3 50 ? 67.114 62.264 139.733 1.00 33.19 226 GLN A O 1
ATOM 3691 N N . HIS C 3 51 ? 68.175 61.238 138.047 1.00 29.52 227 HIS A N 1
ATOM 3692 C CA . HIS C 3 51 ? 68.450 60.054 138.846 1.00 35.81 227 HIS A CA 1
ATOM 3693 C C . HIS C 3 51 ? 69.807 60.083 139.546 1.00 34.51 227 HIS A C 1
ATOM 3694 O O . HIS C 3 51 ? 69.973 59.378 140.544 1.00 35.48 227 HIS A O 1
ATOM 3701 N N . THR C 3 52 ? 70.755 60.872 139.057 1.00 33.31 228 THR A N 1
ATOM 3702 C CA . THR C 3 52 ? 72.141 60.833 139.571 1.00 32.74 228 THR A CA 1
ATOM 3703 C C . THR C 3 52 ? 72.447 61.943 140.573 1.00 35.47 228 THR A C 1
ATOM 3704 O O . THR C 3 52 ? 73.440 61.841 141.336 1.00 31.82 228 THR A O 1
ATOM 3708 N N . ASN C 3 53 ? 71.658 63.020 140.542 1.00 33.77 229 ASN A N 1
ATOM 3709 C CA . ASN C 3 53 ? 71.894 64.138 141.410 1.00 32.99 229 ASN A CA 1
ATOM 3710 C C . ASN C 3 53 ? 71.900 63.644 142.856 1.00 41.94 229 ASN A C 1
ATOM 3711 O O . ASN C 3 53 ? 71.026 62.853 143.240 1.00 39.39 229 ASN A O 1
ATOM 3716 N N . PRO C 3 54 ? 72.809 64.142 143.709 1.00 36.59 230 PRO A N 1
ATOM 3717 C CA . PRO C 3 54 ? 73.818 65.157 143.482 1.00 32.53 230 PRO A CA 1
ATOM 3718 C C . PRO C 3 54 ? 75.260 64.616 143.429 1.00 34.76 230 PRO A C 1
ATOM 3719 O O . PRO C 3 54 ? 76.132 65.293 143.959 1.00 37.44 230 PRO A O 1
ATOM 3723 N N . PHE C 3 55 ? 75.498 63.443 142.867 1.00 30.52 231 PHE A N 1
ATOM 3724 C CA . PHE C 3 55 ? 76.847 62.874 142.803 1.00 30.62 231 PHE A CA 1
ATOM 3725 C C . PHE C 3 55 ? 77.444 63.008 141.411 1.00 34.98 231 PHE A C 1
ATOM 3726 O O . PHE C 3 55 ? 76.764 62.779 140.403 1.00 31.15 231 PHE A O 1
ATOM 3734 N N . ASN C 3 56 ? 78.748 63.317 141.357 1.00 30.52 232 ASN A N 1
ATOM 3735 C CA . ASN C 3 56 ? 79.442 63.231 140.085 1.00 33.39 232 ASN A CA 1
ATOM 3736 C C . ASN C 3 56 ? 79.280 61.815 139.561 1.00 33.05 232 ASN A C 1
ATOM 3737 O O . ASN C 3 56 ? 79.534 60.857 140.285 1.00 32.23 232 ASN A O 1
ATOM 3742 N N . THR C 3 57 ? 78.876 61.678 138.297 1.00 30.00 233 THR A N 1
ATOM 3743 C CA . THR C 3 57 ? 78.586 60.350 137.769 1.00 32.77 233 THR A CA 1
ATOM 3744 C C . THR C 3 57 ? 79.248 60.191 136.419 1.00 32.30 233 THR A C 1
ATOM 3745 O O . THR C 3 57 ? 79.042 61.015 135.527 1.00 32.11 233 THR A O 1
ATOM 3749 N N . TRP C 3 58 ? 79.982 59.095 136.263 1.00 31.63 234 TRP A N 1
ATOM 3750 C CA . TRP C 3 58 ? 80.699 58.829 135.040 1.00 31.08 234 TRP A CA 1
ATOM 3751 C C . TRP C 3 58 ? 79.752 58.585 133.886 1.00 35.70 234 TRP A C 1
ATOM 3752 O O . TRP C 3 58 ? 78.771 57.857 134.022 1.00 30.83 234 TRP A O 1
ATOM 3763 N N . ILE C 3 59 ? 80.115 59.103 132.730 1.00 29.35 235 ILE A N 1
ATOM 3764 C CA . ILE C 3 59 ? 79.445 58.762 131.488 1.00 28.54 235 ILE A CA 1
ATOM 3765 C C . ILE C 3 59 ? 80.492 58.292 130.484 1.00 32.08 235 ILE A C 1
ATOM 3766 O O . ILE C 3 59 ? 81.687 58.375 130.722 1.00 34.63 235 ILE A O 1
ATOM 3771 N N . GLY C 3 60 ? 80.021 57.754 129.351 1.00 34.78 236 GLY A N 1
ATOM 3772 C CA . GLY C 3 60 ? 80.915 57.072 128.444 1.00 35.12 236 GLY A CA 1
ATOM 3773 C C . GLY C 3 60 ? 81.660 57.979 127.483 1.00 34.97 236 GLY A C 1
ATOM 3774 O O . GLY C 3 60 ? 81.659 57.765 126.267 1.00 33.91 236 GLY A O 1
ATOM 3775 N N . LEU C 3 61 ? 82.314 59.000 128.012 1.00 32.39 237 LEU A N 1
ATOM 3776 C CA . LEU C 3 61 ? 82.990 59.958 127.162 1.00 32.27 237 LEU A CA 1
ATOM 3777 C C . LEU C 3 61 ? 84.390 60.149 127.715 1.00 34.76 237 LEU A C 1
ATOM 3778 O O . LEU C 3 61 ? 84.532 60.409 128.913 1.00 32.83 237 LEU A O 1
ATOM 3783 N N . THR C 3 62 ? 85.405 60.055 126.859 1.00 32.68 238 THR A N 1
ATOM 3784 C CA . THR C 3 62 ? 86.768 60.119 127.329 1.00 33.96 238 THR A CA 1
ATOM 3785 C C . THR C 3 62 ? 87.670 60.631 126.215 1.00 37.57 238 THR A C 1
ATOM 3786 O O . THR C 3 62 ? 87.436 60.361 125.042 1.00 38.00 238 THR A O 1
ATOM 3790 N N . ASP C 3 63 ? 88.728 61.362 126.590 1.00 38.40 239 ASP A N 1
ATOM 3791 C CA . ASP C 3 63 ? 89.739 61.729 125.605 1.00 37.81 239 ASP A CA 1
ATOM 3792 C C . ASP C 3 63 ? 91.072 61.038 125.876 1.00 42.39 239 ASP A C 1
ATOM 3793 O O . ASP C 3 63 ? 92.110 61.470 125.363 1.00 43.92 239 ASP A O 1
ATOM 3798 N N . SER C 3 64 ? 91.034 59.918 126.610 1.00 40.29 240 SER A N 1
ATOM 3799 C CA . SER C 3 64 ? 92.235 59.137 126.895 1.00 42.90 240 SER A CA 1
ATOM 3800 C C . SER C 3 64 ? 93.063 58.832 125.657 1.00 48.20 240 SER A C 1
ATOM 3801 O O . SER C 3 64 ? 94.293 58.822 125.719 1.00 49.95 240 SER A O 1
ATOM 3804 N N . ASP C 3 65 ? 92.433 58.540 124.530 1.00 52.98 241 ASP A N 1
ATOM 3805 C CA . ASP C 3 65 ? 93.252 58.160 123.386 1.00 58.54 241 ASP A CA 1
ATOM 3806 C C . ASP C 3 65 ? 93.658 59.360 122.528 1.00 52.63 241 ASP A C 1
ATOM 3807 O O . ASP C 3 65 ? 94.111 59.180 121.395 1.00 52.70 241 ASP A O 1
ATOM 3812 N N . GLY C 3 66 ? 93.507 60.575 123.041 1.00 48.32 242 GLY A N 1
ATOM 3813 C CA . GLY C 3 66 ? 93.967 61.762 122.352 1.00 47.83 242 GLY A CA 1
ATOM 3814 C C . GLY C 3 66 ? 92.857 62.658 121.848 1.00 54.77 242 GLY A C 1
ATOM 3815 O O . GLY C 3 66 ? 93.132 63.818 121.527 1.00 56.35 242 GLY A O 1
ATOM 3816 N N . SER C 3 67 ? 91.609 62.172 121.764 1.00 44.65 243 SER A N 1
ATOM 3817 C CA . SER C 3 67 ? 90.519 63.109 121.471 1.00 49.17 243 SER A CA 1
ATOM 3818 C C . SER C 3 67 ? 89.212 62.558 122.029 1.00 41.46 243 SER A C 1
ATOM 3819 O O . SER C 3 67 ? 89.141 61.393 122.410 1.00 41.44 243 SER A O 1
ATOM 3822 N N . TRP C 3 68 ? 88.182 63.422 122.109 1.00 36.62 244 TRP A N 1
ATOM 3823 C CA . TRP C 3 68 ? 86.924 63.027 122.751 1.00 40.23 244 TRP A CA 1
ATOM 3824 C C . TRP C 3 68 ? 86.242 61.909 121.966 1.00 41.58 244 TRP A C 1
ATOM 3825 O O . TRP C 3 68 ? 85.994 62.054 120.766 1.00 43.23 244 TRP A O 1
ATOM 3836 N N . LYS C 3 69 ? 85.977 60.776 122.632 1.00 39.18 245 LYS A N 1
ATOM 3837 C CA . LYS C 3 69 ? 85.292 59.646 121.994 1.00 35.51 245 LYS A CA 1
ATOM 3838 C C . LYS C 3 69 ? 84.229 59.121 122.940 1.00 40.38 245 LYS A C 1
ATOM 3839 O O . LYS C 3 69 ? 84.479 59.022 124.147 1.00 37.93 245 LYS A O 1
ATOM 3845 N N . TRP C 3 70 ? 83.025 58.878 122.410 1.00 39.17 246 TRP A N 1
ATOM 3846 C CA . TRP C 3 70 ? 81.997 58.126 123.138 1.00 39.69 246 TRP A CA 1
ATOM 3847 C C . TRP C 3 70 ? 82.296 56.627 123.056 1.00 34.61 246 TRP A C 1
ATOM 3848 O O . TRP C 3 70 ? 82.731 56.131 122.026 1.00 37.34 246 TRP A O 1
ATOM 3859 N N . VAL C 3 71 ? 82.032 55.906 124.144 1.00 43.15 247 VAL A N 1
ATOM 3860 C CA . VAL C 3 71 ? 82.455 54.507 124.169 1.00 39.67 247 VAL A CA 1
ATOM 3861 C C . VAL C 3 71 ? 81.710 53.657 123.151 1.00 39.89 247 VAL A C 1
ATOM 3862 O O . VAL C 3 71 ? 82.147 52.546 122.863 1.00 41.68 247 VAL A O 1
ATOM 3866 N N . ASP C 3 72 ? 80.572 54.115 122.601 1.00 36.78 248 ASP A N 1
ATOM 3867 C CA . ASP C 3 72 ? 79.892 53.261 121.629 1.00 40.77 248 ASP A CA 1
ATOM 3868 C C . ASP C 3 72 ? 80.117 53.701 120.195 1.00 42.24 248 ASP A C 1
ATOM 3869 O O . ASP C 3 72 ? 79.472 53.168 119.289 1.00 44.77 248 ASP A O 1
ATOM 3874 N N . GLY C 3 73 ? 81.042 54.618 119.951 1.00 41.36 249 GLY A N 1
ATOM 3875 C CA . GLY C 3 73 ? 81.316 55.051 118.600 1.00 42.82 249 GLY A CA 1
ATOM 3876 C C . GLY C 3 73 ? 80.471 56.243 118.146 1.00 40.77 249 GLY A C 1
ATOM 3877 O O . GLY C 3 73 ? 80.707 56.764 117.053 1.00 43.79 249 GLY A O 1
ATOM 3878 N N . THR C 3 74 ? 79.489 56.655 118.930 1.00 37.94 250 THR A N 1
ATOM 3879 C CA . THR C 3 74 ? 78.764 57.903 118.623 1.00 37.28 250 THR A CA 1
ATOM 3880 C C . THR C 3 74 ? 79.749 59.025 118.326 1.00 40.85 250 THR A C 1
ATOM 3881 O O . THR C 3 74 ? 80.674 59.256 119.100 1.00 39.48 250 THR A O 1
ATOM 3885 N N . ASP C 3 75 ? 79.544 59.716 117.207 1.00 41.60 251 ASP A N 1
ATOM 3886 C CA . ASP C 3 75 ? 80.401 60.853 116.899 1.00 44.51 251 ASP A CA 1
ATOM 3887 C C . ASP C 3 75 ? 80.305 61.904 117.989 1.00 41.45 251 ASP A C 1
ATOM 3888 O O . ASP C 3 75 ? 79.207 62.303 118.414 1.00 40.95 251 ASP A O 1
ATOM 3893 N N . TYR C 3 76 ? 81.457 62.332 118.485 1.00 36.06 252 TYR A N 1
ATOM 3894 C CA . TYR C 3 76 ? 81.427 63.335 119.541 1.00 34.49 252 TYR A CA 1
ATOM 3895 C C . TYR C 3 76 ? 81.257 64.729 118.963 1.00 38.20 252 TYR A C 1
ATOM 3896 O O . TYR C 3 76 ? 80.404 65.501 119.421 1.00 36.38 252 TYR A O 1
ATOM 3905 N N . ARG C 3 77 ? 82.086 65.064 117.968 1.00 38.93 253 ARG A N 1
ATOM 3906 C CA . ARG C 3 77 ? 82.240 66.467 117.573 1.00 40.05 253 ARG A CA 1
ATOM 3907 C C . ARG C 3 77 ? 80.910 67.090 117.158 1.00 45.39 253 ARG A C 1
ATOM 3908 O O . ARG C 3 77 ? 80.624 68.250 117.480 1.00 38.19 253 ARG A O 1
ATOM 3916 N N . HIS C 3 78 ? 80.104 66.349 116.422 1.00 39.56 254 HIS A N 1
ATOM 3917 C CA . HIS C 3 78 ? 78.900 66.904 115.824 1.00 39.61 254 HIS A CA 1
ATOM 3918 C C . HIS C 3 78 ? 77.673 66.758 116.702 1.00 41.75 254 HIS A C 1
ATOM 3919 O O . HIS C 3 78 ? 76.637 67.350 116.373 1.00 40.59 254 HIS A O 1
ATOM 3926 N N . ASN C 3 79 ? 77.745 66.002 117.792 1.00 38.21 255 ASN A N 1
ATOM 3927 C CA . ASN C 3 79 ? 76.542 65.609 118.516 1.00 43.46 255 ASN A CA 1
ATOM 3928 C C . ASN C 3 79 ? 76.414 66.346 119.839 1.00 33.31 255 ASN A C 1
ATOM 3929 O O . ASN C 3 79 ? 77.272 67.126 120.246 1.00 33.98 255 ASN A O 1
ATOM 3934 N N . TYR C 3 80 ? 75.358 65.978 120.543 1.00 35.11 256 TYR A N 1
ATOM 3935 C CA . TYR C 3 80 ? 74.945 66.605 121.784 1.00 33.07 256 TYR A CA 1
ATOM 3936 C C . TYR C 3 80 ? 76.081 66.662 122.809 1.00 34.72 256 TYR A C 1
ATOM 3937 O O . TYR C 3 80 ? 76.800 65.698 123.031 1.00 35.36 256 TYR A O 1
ATOM 3946 N N . LYS C 3 81 ? 76.224 67.826 123.438 1.00 34.92 257 LYS A N 1
ATOM 3947 C CA . LYS C 3 81 ? 77.210 68.043 124.489 1.00 36.59 257 LYS A CA 1
ATOM 3948 C C . LYS C 3 81 ? 76.581 68.905 125.560 1.00 32.79 257 LYS A C 1
ATOM 3949 O O . LYS C 3 81 ? 75.719 69.724 125.258 1.00 34.20 257 LYS A O 1
ATOM 3955 N N . ASN C 3 82 ? 77.030 68.751 126.810 1.00 32.88 258 ASN A N 1
ATOM 3956 C CA . ASN C 3 82 ? 76.460 69.557 127.876 1.00 34.11 258 ASN A CA 1
ATOM 3957 C C . ASN C 3 82 ? 77.556 70.078 128.813 1.00 29.33 258 ASN A C 1
ATOM 3958 O O . ASN C 3 82 ? 77.361 70.163 130.038 1.00 30.86 258 ASN A O 1
ATOM 3963 N N . TRP C 3 83 ? 78.704 70.444 128.243 1.00 28.11 259 TRP A N 1
ATOM 3964 C CA . TRP C 3 83 ? 79.844 70.885 129.061 1.00 33.95 259 TRP A CA 1
ATOM 3965 C C . TRP C 3 83 ? 79.488 72.024 130.000 1.00 35.87 259 TRP A C 1
ATOM 3966 O O . TRP C 3 83 ? 78.777 72.969 129.631 1.00 33.14 259 TRP A O 1
ATOM 3977 N N . ALA C 3 84 ? 79.973 71.939 131.235 1.00 34.01 260 ALA A N 1
ATOM 3978 C CA . ALA C 3 84 ? 79.926 73.111 132.096 1.00 31.00 260 ALA A CA 1
ATOM 3979 C C . ALA C 3 84 ? 80.770 74.221 131.481 1.00 32.39 260 ALA A C 1
ATOM 3980 O O . ALA C 3 84 ? 81.658 73.985 130.669 1.00 31.72 260 ALA A O 1
ATOM 3982 N N . VAL C 3 85 ? 80.487 75.460 131.864 1.00 32.35 261 VAL A N 1
ATOM 3983 C CA . VAL C 3 85 ? 81.295 76.543 131.323 1.00 36.55 261 VAL A CA 1
ATOM 3984 C C . VAL C 3 85 ? 82.760 76.371 131.743 1.00 41.02 261 VAL A C 1
ATOM 3985 O O . VAL C 3 85 ? 83.072 75.966 132.871 1.00 39.41 261 VAL A O 1
ATOM 3989 N N . THR C 3 86 ? 83.657 76.695 130.825 1.00 36.47 262 THR A N 1
ATOM 3990 C CA . THR C 3 86 ? 85.101 76.515 130.892 1.00 37.85 262 THR A CA 1
ATOM 3991 C C . THR C 3 86 ? 85.528 75.044 130.885 1.00 39.34 262 THR A C 1
ATOM 3992 O O . THR C 3 86 ? 86.720 74.776 131.013 1.00 42.79 262 THR A O 1
ATOM 3996 N N . GLN C 3 87 ? 84.624 74.103 130.688 1.00 34.21 263 GLN A N 1
ATOM 3997 C CA . GLN C 3 87 ? 85.002 72.688 130.524 1.00 35.47 263 GLN A CA 1
ATOM 3998 C C . GLN C 3 87 ? 84.866 72.274 129.061 1.00 37.45 263 GLN A C 1
ATOM 3999 O O . GLN C 3 87 ? 84.050 72.841 128.330 1.00 33.37 263 GLN A O 1
ATOM 4005 N N . PRO C 3 88 ? 85.623 71.288 128.575 1.00 33.93 264 PRO A N 1
ATOM 4006 C CA . PRO C 3 88 ? 86.647 70.530 129.293 1.00 31.74 264 PRO A CA 1
ATOM 4007 C C . PRO C 3 88 ? 87.944 71.362 129.353 1.00 33.25 264 PRO A C 1
ATOM 4008 O O . PRO C 3 88 ? 88.257 72.130 128.414 1.00 37.20 264 PRO A O 1
ATOM 4012 N N . ASP C 3 89 ? 88.668 71.261 130.465 1.00 38.47 265 ASP A N 1
ATOM 4013 C CA . ASP C 3 89 ? 89.880 72.069 130.622 1.00 38.62 265 ASP A CA 1
ATOM 4014 C C . ASP C 3 89 ? 91.123 71.224 130.802 1.00 38.99 265 ASP A C 1
ATOM 4015 O O . ASP C 3 89 ? 92.203 71.770 131.031 1.00 38.14 265 ASP A O 1
ATOM 4020 N N . ASN C 3 90 ? 90.988 69.901 130.769 1.00 35.83 266 ASN A N 1
ATOM 4021 C CA . ASN C 3 90 ? 92.151 69.020 130.795 1.00 37.07 266 ASN A CA 1
ATOM 4022 C C . ASN C 3 90 ? 93.080 69.335 131.954 1.00 38.49 266 ASN A C 1
ATOM 4023 O O . ASN C 3 90 ? 94.288 69.489 131.778 1.00 40.30 266 ASN A O 1
ATOM 4028 N N . TRP C 3 91 ? 92.526 69.452 133.155 1.00 37.93 267 TRP A N 1
ATOM 4029 C CA . TRP C 3 91 ? 93.384 69.844 134.282 1.00 39.58 267 TRP A CA 1
ATOM 4030 C C . TRP C 3 91 ? 94.467 68.795 134.519 1.00 41.01 267 TRP A C 1
ATOM 4031 O O . TRP C 3 91 ? 94.182 67.599 134.503 1.00 41.02 267 TRP A O 1
ATOM 4042 N N . HIS C 3 92 ? 95.692 69.242 134.807 1.00 43.21 268 HIS A N 1
ATOM 4043 C CA . HIS C 3 92 ? 96.789 68.313 135.018 1.00 58.06 268 HIS A CA 1
ATOM 4044 C C . HIS C 3 92 ? 96.901 67.934 136.485 1.00 55.54 268 HIS A C 1
ATOM 4045 O O . HIS C 3 92 ? 96.742 68.771 137.374 1.00 60.44 268 HIS A O 1
ATOM 4052 N N . GLY C 3 93 ? 97.168 66.656 136.728 1.00 57.22 269 GLY A N 1
ATOM 4053 C CA . GLY C 3 93 ? 97.270 66.152 138.079 1.00 58.27 269 GLY A CA 1
ATOM 4054 C C . GLY C 3 93 ? 98.378 65.133 138.170 1.00 65.30 269 GLY A C 1
ATOM 4055 O O . GLY C 3 93 ? 99.338 65.167 137.393 1.00 67.44 269 GLY A O 1
ATOM 4056 N N . HIS C 3 94 ? 98.248 64.204 139.102 1.00 64.51 270 HIS A N 1
ATOM 4057 C CA . HIS C 3 94 ? 99.250 63.160 139.228 1.00 66.81 270 HIS A CA 1
ATOM 4058 C C . HIS C 3 94 ? 98.640 61.896 139.827 1.00 70.66 270 HIS A C 1
ATOM 4059 O O . HIS C 3 94 ? 98.621 60.840 139.190 1.00 74.92 270 HIS A O 1
ATOM 4066 N N . GLU C 3 95 ? 98.127 62.019 141.055 1.00 75.09 271 GLU A N 1
ATOM 4067 C CA . GLU C 3 95 ? 97.712 60.862 141.844 1.00 78.33 271 GLU A CA 1
ATOM 4068 C C . GLU C 3 95 ? 96.537 60.123 141.203 1.00 75.62 271 GLU A C 1
ATOM 4069 O O . GLU C 3 95 ? 96.464 58.889 141.269 1.00 69.76 271 GLU A O 1
ATOM 4075 N N . LEU C 3 96 ? 95.599 60.855 140.586 1.00 66.07 272 LEU A N 1
ATOM 4076 C CA . LEU C 3 96 ? 94.410 60.245 139.995 1.00 64.29 272 LEU A CA 1
ATOM 4077 C C . LEU C 3 96 ? 94.454 60.230 138.468 1.00 55.85 272 LEU A C 1
ATOM 4078 O O . LEU C 3 96 ? 93.418 59.979 137.809 1.00 50.04 272 LEU A O 1
ATOM 4083 N N . GLY C 3 97 ? 95.617 60.489 137.899 1.00 56.59 273 GLY A N 1
ATOM 4084 C CA . GLY C 3 97 ? 95.819 60.534 136.464 1.00 62.29 273 GLY A CA 1
ATOM 4085 C C . GLY C 3 97 ? 96.646 61.760 136.129 1.00 61.42 273 GLY A C 1
ATOM 4086 O O . GLY C 3 97 ? 96.723 62.727 136.891 1.00 66.17 273 GLY A O 1
ATOM 4087 N N . GLY C 3 98 ? 97.287 61.719 134.960 1.00 57.53 274 GLY A N 1
ATOM 4088 C CA . GLY C 3 98 ? 98.095 62.844 134.544 1.00 54.60 274 GLY A CA 1
ATOM 4089 C C . GLY C 3 98 ? 97.254 64.039 134.152 1.00 49.68 274 GLY A C 1
ATOM 4090 O O . GLY C 3 98 ? 97.663 65.180 134.361 1.00 49.55 274 GLY A O 1
ATOM 4091 N N . SER C 3 99 ? 96.077 63.801 133.587 1.00 45.52 275 SER A N 1
ATOM 4092 C CA . SER C 3 99 ? 95.238 64.877 133.124 1.00 49.22 275 SER A CA 1
ATOM 4093 C C . SER C 3 99 ? 93.794 64.406 133.157 1.00 46.56 275 SER A C 1
ATOM 4094 O O . SER C 3 99 ? 93.500 63.201 133.151 1.00 40.92 275 SER A O 1
ATOM 4097 N N . GLU C 3 100 ? 92.888 65.373 133.206 1.00 37.99 276 GLU A N 1
ATOM 4098 C CA . GLU C 3 100 ? 91.474 65.019 133.269 1.00 36.05 276 GLU A CA 1
ATOM 4099 C C . GLU C 3 100 ? 91.023 64.500 131.917 1.00 40.00 276 GLU A C 1
ATOM 4100 O O . GLU C 3 100 ? 91.007 65.242 130.937 1.00 40.11 276 GLU A O 1
ATOM 4106 N N . ASP C 3 101 ? 90.618 63.236 131.863 1.00 36.53 277 ASP A N 1
ATOM 4107 C CA . ASP C 3 101 ? 90.367 62.602 130.586 1.00 34.94 277 ASP A CA 1
ATOM 4108 C C . ASP C 3 101 ? 89.028 61.880 130.524 1.00 38.99 277 ASP A C 1
ATOM 4109 O O . ASP C 3 101 ? 88.724 61.280 129.490 1.00 37.42 277 ASP A O 1
ATOM 4114 N N . CYS C 3 102 ? 88.240 61.888 131.588 1.00 34.14 278 CYS A N 1
ATOM 4115 C CA . CYS C 3 102 ? 86.978 61.155 131.616 1.00 31.62 278 CYS A CA 1
ATOM 4116 C C . CYS C 3 102 ? 85.888 62.097 132.065 1.00 33.71 278 CYS A C 1
ATOM 4117 O O . CYS C 3 102 ? 86.117 62.933 132.938 1.00 33.84 278 CYS A O 1
ATOM 4120 N N . VAL C 3 103 ? 84.679 61.907 131.553 1.00 33.82 279 VAL A N 1
ATOM 4121 C CA . VAL C 3 103 ? 83.605 62.879 131.787 1.00 32.70 279 VAL A CA 1
ATOM 4122 C C . VAL C 3 103 ? 82.643 62.387 132.848 1.00 35.00 279 VAL A C 1
ATOM 4123 O O . VAL C 3 103 ? 82.161 61.239 132.807 1.00 33.77 279 VAL A O 1
ATOM 4127 N N . GLU C 3 104 ? 82.338 63.271 133.781 1.00 29.53 280 GLU A N 1
ATOM 4128 C CA A GLU C 3 104 ? 81.314 63.052 134.779 0.50 32.00 280 GLU A CA 1
ATOM 4129 C CA B GLU C 3 104 ? 81.299 63.025 134.755 0.50 32.06 280 GLU A CA 1
ATOM 4130 C C . GLU C 3 104 ? 80.190 64.049 134.551 1.00 35.74 280 GLU A C 1
ATOM 4131 O O . GLU C 3 104 ? 80.408 65.142 134.005 1.00 32.11 280 GLU A O 1
ATOM 4142 N N . VAL C 3 105 ? 78.991 63.656 134.955 1.00 31.42 281 VAL A N 1
ATOM 4143 C CA . VAL C 3 105 ? 77.858 64.577 135.065 1.00 28.22 281 VAL A CA 1
ATOM 4144 C C . VAL C 3 105 ? 77.868 65.157 136.473 1.00 30.17 281 VAL A C 1
ATOM 4145 O O . VAL C 3 105 ? 77.874 64.413 137.448 1.00 31.10 281 VAL A O 1
ATOM 4149 N N . GLN C 3 106 ? 77.892 66.487 136.584 1.00 30.12 282 GLN A N 1
ATOM 4150 C CA . GLN C 3 106 ? 77.826 67.200 137.845 1.00 32.94 282 GLN A CA 1
ATOM 4151 C C . GLN C 3 106 ? 76.396 67.200 138.390 1.00 31.61 282 GLN A C 1
ATOM 4152 O O . GLN C 3 106 ? 75.449 66.807 137.717 1.00 30.72 282 GLN A O 1
ATOM 4158 N N . PRO C 3 107 ? 76.204 67.605 139.639 1.00 31.66 283 PRO A N 1
ATOM 4159 C CA . PRO C 3 107 ? 74.839 67.680 140.165 1.00 35.89 283 PRO A CA 1
ATOM 4160 C C . PRO C 3 107 ? 73.905 68.513 139.321 1.00 39.53 283 PRO A C 1
ATOM 4161 O O . PRO C 3 107 ? 72.709 68.200 139.261 1.00 33.41 283 PRO A O 1
ATOM 4165 N N . ASP C 3 108 ? 74.400 69.562 138.680 1.00 33.96 284 ASP A N 1
ATOM 4166 C CA . ASP C 3 108 ? 73.556 70.403 137.842 1.00 33.82 284 ASP A CA 1
ATOM 4167 C C . ASP C 3 108 ? 73.422 69.830 136.457 1.00 32.12 284 ASP A C 1
ATOM 4168 O O . ASP C 3 108 ? 72.856 70.476 135.572 1.00 35.74 284 ASP A O 1
ATOM 4173 N N . GLY C 3 109 ? 73.934 68.628 136.246 1.00 29.71 285 GLY A N 1
ATOM 4174 C CA . GLY C 3 109 ? 73.838 67.972 134.962 1.00 30.88 285 GLY A CA 1
ATOM 4175 C C . GLY C 3 109 ? 74.944 68.332 133.988 1.00 31.54 285 GLY A C 1
ATOM 4176 O O . GLY C 3 109 ? 75.180 67.566 133.063 1.00 33.87 285 GLY A O 1
ATOM 4177 N N . ARG C 3 110 ? 75.631 69.471 134.176 1.00 33.83 286 ARG A N 1
ATOM 4178 C CA . ARG C 3 110 ? 76.675 69.870 133.238 1.00 32.88 286 ARG A CA 1
ATOM 4179 C C . ARG C 3 110 ? 77.869 68.925 133.345 1.00 31.37 286 ARG A C 1
ATOM 4180 O O . ARG C 3 110 ? 78.117 68.325 134.395 1.00 32.81 286 ARG A O 1
ATOM 4188 N N . TRP C 3 111 ? 78.551 68.740 132.217 1.00 31.07 287 TRP A N 1
ATOM 4189 C CA . TRP C 3 111 ? 79.657 67.808 132.091 1.00 31.31 287 TRP A CA 1
ATOM 4190 C C . TRP C 3 111 ? 80.966 68.449 132.499 1.00 34.67 287 TRP A C 1
ATOM 4191 O O . TRP C 3 111 ? 81.212 69.614 132.196 1.00 30.29 287 TRP A O 1
ATOM 4202 N N . ASN C 3 112 ? 81.833 67.652 133.122 1.00 33.10 288 ASN A N 1
ATOM 4203 C CA . ASN C 3 112 ? 83.177 68.097 133.493 1.00 30.55 288 ASN A CA 1
ATOM 4204 C C . ASN C 3 112 ? 84.123 66.955 133.205 1.00 32.90 288 ASN A C 1
ATOM 4205 O O . ASN C 3 112 ? 83.854 65.823 133.619 1.00 31.27 288 ASN A O 1
ATOM 4210 N N . ASP C 3 113 ? 85.243 67.255 132.575 1.00 33.33 289 ASP A N 1
ATOM 4211 C CA . ASP C 3 113 ? 86.301 66.260 132.499 1.00 31.92 289 ASP A CA 1
ATOM 4212 C C . ASP C 3 113 ? 87.014 66.178 133.843 1.00 33.68 289 ASP A C 1
ATOM 4213 O O . ASP C 3 113 ? 87.331 67.194 134.460 1.00 32.26 289 ASP A O 1
ATOM 4218 N N . ASP C 3 114 ? 87.300 64.934 134.280 1.00 31.44 290 ASP A N 1
ATOM 4219 C CA . ASP C 3 114 ? 87.833 64.706 135.593 1.00 32.39 290 ASP A CA 1
ATOM 4220 C C . ASP C 3 114 ? 88.907 63.627 135.460 1.00 33.63 290 ASP A C 1
ATOM 4221 O O . ASP C 3 114 ? 89.084 63.029 134.391 1.00 33.62 290 ASP A O 1
ATOM 4226 N N . PHE C 3 115 ? 89.599 63.358 136.547 1.00 34.94 291 PHE A N 1
ATOM 4227 C CA . PHE C 3 115 ? 90.666 62.358 136.480 1.00 36.49 291 PHE A CA 1
ATOM 4228 C C . PHE C 3 115 ? 90.065 60.953 136.447 1.00 42.85 291 PHE A C 1
ATOM 4229 O O . PHE C 3 115 ? 89.106 60.660 137.158 1.00 38.87 291 PHE A O 1
ATOM 4237 N N . CYS C 3 116 ? 90.647 60.077 135.620 1.00 39.87 292 CYS A N 1
ATOM 4238 C CA . CYS C 3 116 ? 89.991 58.798 135.357 1.00 42.43 292 CYS A CA 1
ATOM 4239 C C . CYS C 3 116 ? 90.036 57.872 136.562 1.00 40.48 292 CYS A C 1
ATOM 4240 O O . CYS C 3 116 ? 89.232 56.938 136.646 1.00 44.48 292 CYS A O 1
ATOM 4243 N N . LEU C 3 117 ? 90.893 58.143 137.521 1.00 39.24 293 LEU A N 1
ATOM 4244 C CA . LEU C 3 117 ? 90.951 57.337 138.739 1.00 40.57 293 LEU A CA 1
ATOM 4245 C C . LEU C 3 117 ? 90.017 57.819 139.845 1.00 42.82 293 LEU A C 1
ATOM 4246 O O . LEU C 3 117 ? 90.006 57.213 140.923 1.00 40.97 293 LEU A O 1
ATOM 4251 N N . GLN C 3 118 ? 89.299 58.938 139.652 1.00 39.24 294 GLN A N 1
ATOM 4252 C CA . GLN C 3 118 ? 88.248 59.266 140.609 1.00 40.81 294 GLN A CA 1
ATOM 4253 C C . GLN C 3 118 ? 87.289 58.094 140.712 1.00 41.93 294 GLN A C 1
ATOM 4254 O O . GLN C 3 118 ? 86.974 57.445 139.706 1.00 36.69 294 GLN A O 1
ATOM 4260 N N . VAL C 3 119 ? 86.866 57.798 141.941 1.00 40.51 295 VAL A N 1
ATOM 4261 C CA . VAL C 3 119 ? 85.926 56.716 142.232 1.00 43.67 295 VAL A CA 1
ATOM 4262 C C . VAL C 3 119 ? 84.537 57.353 142.321 1.00 39.11 295 VAL A C 1
ATOM 4263 O O . VAL C 3 119 ? 84.148 57.919 143.350 1.00 37.76 295 VAL A O 1
ATOM 4267 N N . TYR C 3 120 ? 83.814 57.301 141.219 1.00 34.51 296 TYR A N 1
ATOM 4268 C CA . TYR C 3 120 ? 82.490 57.891 141.122 1.00 33.10 296 TYR A CA 1
ATOM 4269 C C . TYR C 3 120 ? 81.449 56.833 140.791 1.00 35.33 296 TYR A C 1
ATOM 4270 O O . TYR C 3 120 ? 81.752 55.806 140.187 1.00 34.56 296 TYR A O 1
ATOM 4279 N N . ARG C 3 121 ? 80.193 57.163 141.115 1.00 32.47 297 ARG A N 1
ATOM 4280 C CA . ARG C 3 121 ? 79.060 56.428 140.584 1.00 31.73 297 ARG A CA 1
ATOM 4281 C C . ARG C 3 121 ? 79.069 56.473 139.067 1.00 32.65 297 ARG A C 1
ATOM 4282 O O . ARG C 3 121 ? 79.710 57.323 138.446 1.00 32.16 297 ARG A O 1
ATOM 4290 N N . TRP C 3 122 ? 78.358 55.528 138.464 1.00 31.22 298 TRP A N 1
ATOM 4291 C CA . TRP C 3 122 ? 78.278 55.451 137.009 1.00 36.17 298 TRP A CA 1
ATOM 4292 C C . TRP C 3 122 ? 76.888 54.974 136.626 1.00 33.27 298 TRP A C 1
ATOM 4293 O O . TRP C 3 122 ? 76.113 54.546 137.474 1.00 32.95 298 TRP A O 1
ATOM 4304 N N . VAL C 3 123 ? 76.596 55.015 135.325 1.00 32.49 299 VAL A N 1
ATOM 4305 C CA . VAL C 3 123 ? 75.344 54.510 134.762 1.00 30.30 299 VAL A CA 1
ATOM 4306 C C . VAL C 3 123 ? 75.725 53.684 133.562 1.00 34.30 299 VAL A C 1
ATOM 4307 O O . VAL C 3 123 ? 76.463 54.183 132.707 1.00 32.75 299 VAL A O 1
ATOM 4311 N N . CYS C 3 124 ? 75.259 52.421 133.508 1.00 32.18 300 CYS A N 1
ATOM 4312 C CA . CYS C 3 124 ? 75.345 51.623 132.293 1.00 37.44 300 CYS A CA 1
ATOM 4313 C C . CYS C 3 124 ? 74.137 51.902 131.421 1.00 42.78 300 CYS A C 1
ATOM 4314 O O . CYS C 3 124 ? 73.050 52.161 131.932 1.00 39.83 300 CYS A O 1
ATOM 4317 N N . GLU C 3 125 ? 74.318 51.767 130.100 1.00 35.00 301 GLU A N 1
ATOM 4318 C CA . GLU C 3 125 ? 73.207 51.888 129.159 1.00 37.86 301 GLU A CA 1
ATOM 4319 C C . GLU C 3 125 ? 73.359 50.839 128.083 1.00 39.94 301 GLU A C 1
ATOM 4320 O O . GLU C 3 125 ? 74.446 50.698 127.518 1.00 36.59 301 GLU A O 1
ATOM 4326 N N . LYS C 3 126 ? 72.264 50.146 127.770 1.00 36.12 302 LYS A N 1
ATOM 4327 C CA . LYS C 3 126 ? 72.173 49.297 126.595 1.00 37.94 302 LYS A CA 1
ATOM 4328 C C . LYS C 3 126 ? 70.772 49.405 125.996 1.00 44.59 302 LYS A C 1
ATOM 4329 O O . LYS C 3 126 ? 69.824 49.846 126.654 1.00 42.83 302 LYS A O 1
ATOM 4335 N N . ARG C 3 127 ? 70.644 48.987 124.735 1.00 43.50 303 ARG A N 1
ATOM 4336 C CA . ARG C 3 127 ? 69.341 48.990 124.068 1.00 54.50 303 ARG A CA 1
ATOM 4337 C C . ARG C 3 127 ? 68.473 47.871 124.622 1.00 64.32 303 ARG A C 1
ATOM 4338 O O . ARG C 3 127 ? 68.968 46.778 124.921 1.00 55.12 303 ARG A O 1
ATOM 4346 N N . ARG C 3 128 ? 67.174 48.148 124.748 1.00 56.08 304 ARG A N 1
ATOM 4347 C CA . ARG C 3 128 ? 66.207 47.201 125.324 1.00 65.92 304 ARG A CA 1
ATOM 4348 C C . ARG C 3 128 ? 66.137 45.840 124.611 1.00 71.94 304 ARG A C 1
ATOM 4349 O O . ARG C 3 128 ? 66.299 45.753 123.397 1.00 75.70 304 ARG A O 1
#

Sequence (550 aa):
DIQMTQSPASLSASVGETVTITCRASENIYSYLAWYQQKQGKSSPQLLVYNAKTLAEGVPSRFSGSGSGTQFSLKINSLQPEDFGNYHCQHHYDTPYTFGGGTKLEIKRTVAAPSVFIFPPSDEQLKSGTASVVCLLNNFYPRREAKVQWKVDNALQSGNSQESVTEQDSKDSTYSLSSTLTLSKADYEKHKVYACEVTHQGLSSPVTKSFNRVQLQQQSGPELVRPGTSVKISCKASGYTFLTYWMNWVKQRRPGQGLEWIGQIFPATGSTHYNEMFKDKATLNEDTSSNTAYMQLSGLTSEDTAVYFCARSRYRNGLDYWGQGTTLTVSSASTKGPSVFPLAPSGTAALGCLVKDYFPEPVTVSWNSGALTSGVHTFPAVLQSSGLYSLSSVVTVPSSSLGTQTYICNVNHKPSNTKVDKKVEPCPVNWVEHQGSCYWFSHSGKAWAEAEKYCQLENAHLVVINSWEEQKFIVQHTNPFNTWIGLTDSDGSWKWVDGTDYRHNYKNWAVTQPDNWHGHELGGSEDCVEEVQPDGRWNDDFCLQVYRWVCEKRR

InterPro domains:
  IPR001304 C-type lectin-like [PF00059] (195-302)
  IPR001304 C-type lectin-like [PS50041] (184-301)
  IPR001304 C-type lectin-like [SM00034] (177-301)
  IPR016186 C-type lectin-like/link domain superfamily [G3DSA:3.10.100.10] (170-309)
  IPR016187 C-type lectin fold [SSF56436] (157-304)
  IPR018378 C-type lectin, conserved site [PS00615] (278-300)
  IPR033989 CD209-like, C-type lectin-like domain [cd03590] (177-302)
  IPR050111 C-type lectin and snaclec domain-containing protein [PTHR22803] (160-305)

Radius of gyration: 30.24 Å; Cα contacts (8 Å, |Δi|>4): 1437; chains: 3; bounding box: 96×48×67 Å

GO terms:
  GO:0007166 cell surface receptor signaling pathway (P, TAS)
  GO:0005886 plasma membrane (C, TAS)
  GO:0005515 protein binding (F, IPI)
  GO:0005886 plasma membrane (C, IDA)
  GO:0044322 endoplasmic reticulum quality control compartment (C, IDA)
  GO:0048471 perinuclear region of cytoplasm (C, IDA)
  GO:0004873 asialoglycoprotein receptor activity (F, TAS)